Protein AF-A0AAD2FP37-F1 (afdb_monomer)

Nearest PDB structures (foldseek):
  6k8w-assembly1_B  TM=4.076E-01  e=3.434E-02  Erythrobacter dokdonensis DSW-74
  4bnt-assembly1_A  TM=3.794E-01  e=1.177E+00  Pseudomonas aeruginosa PAO1
  1rq7-assembly1_A  TM=4.135E-01  e=1.831E+00  Mycobacterium tuberculosis
  9g3y-assembly1_f  TM=2.520E-01  e=5.392E+00  Sus scrofa
  9g3z-assembly1_d  TM=1.427E-01  e=3.301E+00  Sus scrofa

Radius of gyration: 22.83 Å; Cα contacts (8 Å, |Δi|>4): 707; chains: 1; bounding box: 54×55×67 Å

Structure (mmCIF, N/CA/C/O backbone):
data_AF-A0AAD2FP37-F1
#
_entry.id   AF-A0AAD2FP37-F1
#
loop_
_atom_site.group_PDB
_atom_site.id
_atom_site.type_symbol
_atom_site.label_atom_id
_atom_site.label_alt_id
_atom_site.label_comp_id
_atom_site.label_asym_id
_atom_site.label_entity_id
_atom_site.label_seq_id
_atom_site.pdbx_PDB_ins_code
_atom_site.Cartn_x
_atom_site.Cartn_y
_atom_site.Cartn_z
_atom_site.occupancy
_atom_site.B_iso_or_equiv
_atom_site.auth_seq_id
_atom_site.auth_comp_id
_atom_site.auth_asym_id
_atom_site.auth_atom_id
_atom_site.pdbx_PDB_model_num
ATOM 1 N N . MET A 1 1 ? 10.274 -6.781 -34.512 1.00 56.12 1 MET A N 1
ATOM 2 C CA . MET A 1 1 ? 10.584 -7.988 -33.690 1.00 56.12 1 MET A CA 1
ATOM 3 C C . MET A 1 1 ? 11.953 -7.951 -32.975 1.00 56.12 1 MET A C 1
ATOM 5 O O . MET A 1 1 ? 11.997 -8.081 -31.757 1.00 56.12 1 MET A O 1
ATOM 9 N N . LYS A 1 2 ? 13.084 -7.761 -33.683 1.00 73.50 2 LYS A N 1
ATOM 10 C CA . LYS A 1 2 ? 14.450 -7.958 -33.135 1.00 73.50 2 LYS A CA 1
ATOM 11 C C . LYS A 1 2 ? 14.817 -7.060 -31.933 1.00 73.50 2 LYS A C 1
ATOM 13 O O . LYS A 1 2 ? 15.489 -7.511 -31.014 1.00 73.50 2 LYS A O 1
ATOM 18 N N . GLN A 1 3 ? 14.336 -5.814 -31.895 1.00 80.50 3 GLN A N 1
ATOM 19 C CA . GLN A 1 3 ? 14.771 -4.831 -30.890 1.00 80.50 3 GLN A CA 1
ATOM 20 C C . GLN A 1 3 ? 14.349 -5.184 -29.449 1.00 80.50 3 GLN A C 1
ATOM 22 O O . GLN A 1 3 ? 15.149 -5.021 -28.534 1.00 80.50 3 GLN A O 1
ATOM 27 N N . ALA A 1 4 ? 13.118 -5.665 -29.221 1.00 84.81 4 ALA A N 1
ATOM 28 C CA . ALA A 1 4 ? 12.636 -5.983 -27.870 1.00 84.81 4 ALA A CA 1
ATOM 29 C C . ALA A 1 4 ? 13.272 -7.261 -27.307 1.00 84.81 4 ALA A C 1
ATOM 31 O O . ALA A 1 4 ? 13.623 -7.300 -26.128 1.00 84.81 4 ALA A O 1
ATOM 32 N N . THR A 1 5 ? 13.459 -8.282 -28.148 1.00 88.75 5 THR A N 1
ATOM 33 C CA . THR A 1 5 ? 14.160 -9.517 -27.775 1.00 88.75 5 THR A CA 1
ATOM 34 C C . THR A 1 5 ? 15.635 -9.251 -27.477 1.00 88.75 5 THR A C 1
ATOM 36 O O . THR A 1 5 ? 16.090 -9.602 -26.391 1.00 88.75 5 THR A O 1
ATOM 39 N N . ASP A 1 6 ? 16.353 -8.550 -28.364 1.00 89.12 6 ASP A N 1
ATOM 40 C CA . ASP A 1 6 ? 17.764 -8.192 -28.150 1.00 89.12 6 ASP A CA 1
ATOM 41 C C . ASP A 1 6 ? 17.943 -7.342 -26.875 1.00 89.12 6 ASP A C 1
ATOM 43 O O . ASP A 1 6 ? 18.890 -7.531 -26.103 1.00 89.12 6 ASP A O 1
ATOM 47 N N . HIS A 1 7 ? 17.012 -6.412 -26.622 1.00 92.06 7 HIS A N 1
ATOM 48 C CA . HIS A 1 7 ? 17.019 -5.599 -25.408 1.00 92.06 7 HIS A CA 1
ATOM 49 C C . HIS A 1 7 ? 16.780 -6.439 -24.148 1.00 92.06 7 HIS A C 1
ATOM 51 O O . HIS A 1 7 ? 17.511 -6.284 -23.170 1.00 92.06 7 HIS A O 1
ATOM 57 N N . LEU A 1 8 ? 15.806 -7.357 -24.166 1.00 93.19 8 LEU A N 1
ATOM 58 C CA . LEU A 1 8 ? 15.572 -8.277 -23.054 1.00 93.19 8 LEU A CA 1
ATOM 59 C C . LEU A 1 8 ? 16.819 -9.115 -22.762 1.00 93.19 8 LEU A C 1
ATOM 61 O O . LEU A 1 8 ? 17.228 -9.198 -21.606 1.00 93.19 8 LEU A O 1
ATOM 65 N N . ASP A 1 9 ? 17.446 -9.695 -23.783 1.00 93.31 9 ASP A N 1
ATOM 66 C CA . ASP A 1 9 ? 18.642 -10.515 -23.596 1.00 93.31 9 ASP A CA 1
ATOM 67 C C . ASP A 1 9 ? 19.785 -9.704 -22.977 1.00 93.31 9 ASP A C 1
ATOM 69 O O . ASP A 1 9 ? 20.433 -10.179 -22.043 1.00 93.31 9 ASP A O 1
ATOM 73 N N . THR A 1 10 ? 19.966 -8.451 -23.406 1.00 94.81 10 THR A N 1
ATOM 74 C CA . THR A 1 10 ? 20.933 -7.521 -22.803 1.00 94.81 10 THR A CA 1
ATOM 75 C C . THR A 1 10 ? 20.629 -7.289 -21.319 1.00 94.81 10 THR A C 1
ATOM 77 O O . THR A 1 10 ? 21.495 -7.508 -20.473 1.00 94.81 10 THR A O 1
ATOM 80 N N . LEU A 1 11 ? 19.377 -6.960 -20.975 1.00 93.81 11 LEU A N 1
ATOM 81 C CA . LEU A 1 11 ? 18.951 -6.755 -19.584 1.00 93.81 11 LEU A CA 1
ATOM 82 C C . LEU A 1 11 ? 19.181 -7.998 -18.710 1.00 93.81 11 LEU A C 1
ATOM 84 O O . LEU A 1 11 ? 19.590 -7.886 -17.550 1.00 93.81 11 LEU A O 1
ATOM 88 N N . ILE A 1 12 ? 18.921 -9.195 -19.246 1.00 94.50 12 ILE A N 1
ATOM 89 C CA . ILE A 1 12 ? 19.139 -10.448 -18.518 1.00 94.50 12 ILE A CA 1
ATOM 90 C C . ILE A 1 12 ? 20.631 -10.715 -18.315 1.00 94.50 12 ILE A C 1
ATOM 92 O O . ILE A 1 12 ? 21.019 -11.144 -17.225 1.00 94.50 12 ILE A O 1
ATOM 96 N N . GLN A 1 13 ? 21.478 -10.453 -19.313 1.00 94.62 13 GLN A N 1
ATOM 97 C CA . GLN A 1 13 ? 22.929 -10.582 -19.151 1.00 94.62 13 GLN A CA 1
ATOM 98 C C . GLN A 1 13 ? 23.476 -9.589 -18.123 1.00 94.62 13 GLN A C 1
ATOM 100 O O . GLN A 1 13 ? 24.289 -9.971 -17.279 1.00 94.62 13 GLN A O 1
ATOM 105 N N . ASP A 1 14 ? 22.967 -8.358 -18.103 1.00 94.38 14 ASP A N 1
ATOM 106 C CA . ASP A 1 14 ? 23.331 -7.363 -17.095 1.00 94.38 14 ASP A CA 1
ATOM 107 C C . ASP A 1 14 ? 22.970 -7.848 -15.686 1.00 94.38 14 ASP A C 1
ATOM 109 O O . ASP A 1 14 ? 23.810 -7.851 -14.787 1.00 94.38 14 ASP A O 1
ATOM 113 N N . ILE A 1 15 ? 21.760 -8.374 -15.481 1.00 94.19 15 ILE A N 1
ATOM 114 C CA . ILE A 1 15 ? 21.365 -8.963 -14.189 1.00 94.19 15 ILE A CA 1
ATOM 115 C C . ILE A 1 15 ? 22.251 -10.163 -13.819 1.00 94.19 15 ILE A C 1
ATOM 117 O O . ILE A 1 15 ? 22.665 -10.331 -12.667 1.00 94.19 15 ILE A O 1
ATOM 121 N N . ARG A 1 16 ? 22.577 -11.017 -14.792 1.00 92.25 16 ARG A N 1
ATOM 122 C CA . ARG A 1 16 ? 23.436 -12.190 -14.586 1.00 92.25 16 ARG A CA 1
ATOM 123 C C . ARG A 1 16 ? 24.906 -11.841 -14.384 1.00 92.25 16 ARG A C 1
ATOM 125 O O . ARG A 1 16 ? 25.619 -12.681 -13.839 1.00 92.25 16 ARG A O 1
ATOM 132 N N . SER A 1 17 ? 25.350 -10.633 -14.709 1.00 93.94 17 SER A N 1
ATOM 133 C CA . SER A 1 17 ? 26.718 -10.170 -14.448 1.00 93.94 17 SER A CA 1
ATOM 134 C C . SER A 1 17 ? 26.861 -9.375 -13.143 1.00 93.94 17 SER A C 1
ATOM 136 O O . SER A 1 17 ? 27.961 -9.310 -12.600 1.00 93.94 17 SER A O 1
ATOM 138 N N . GLN A 1 18 ? 25.761 -8.856 -12.577 1.00 91.19 18 GLN A N 1
ATOM 139 C CA . GLN A 1 18 ? 25.767 -8.117 -11.303 1.00 91.19 18 GLN A CA 1
ATOM 140 C C . GLN A 1 18 ? 26.421 -8.901 -10.153 1.00 91.19 18 GLN A C 1
ATOM 142 O O . GLN A 1 18 ? 26.236 -10.113 -10.026 1.00 91.19 18 GLN A O 1
ATOM 147 N N . ASN A 1 19 ? 27.150 -8.194 -9.288 1.00 90.12 19 ASN A N 1
ATOM 148 C CA . ASN A 1 19 ? 27.668 -8.699 -8.019 1.00 90.12 19 ASN A CA 1
ATOM 149 C C . ASN A 1 19 ? 27.592 -7.563 -6.972 1.00 90.12 19 ASN A C 1
ATOM 151 O O . ASN A 1 19 ? 28.175 -6.506 -7.226 1.00 90.12 19 ASN A O 1
ATOM 155 N N . PRO A 1 20 ? 26.887 -7.727 -5.835 1.00 89.94 20 PRO A N 1
ATOM 156 C CA . PRO A 1 20 ? 26.140 -8.919 -5.414 1.00 89.94 20 PRO A CA 1
ATOM 157 C C . PRO A 1 20 ? 24.925 -9.218 -6.303 1.00 89.94 20 PRO A C 1
ATOM 159 O O . PRO A 1 20 ? 24.415 -8.347 -7.010 1.00 89.94 20 PRO A O 1
ATOM 162 N N . LYS A 1 21 ? 24.462 -10.473 -6.276 1.00 92.81 21 LYS A N 1
ATOM 163 C CA . LYS A 1 21 ? 23.195 -10.863 -6.908 1.00 92.81 21 LYS A CA 1
ATOM 164 C C . LYS A 1 21 ? 22.028 -10.228 -6.167 1.00 92.81 21 LYS A C 1
ATOM 166 O O . LYS A 1 21 ? 22.090 -10.052 -4.957 1.00 92.81 21 LYS A O 1
ATOM 171 N N . THR A 1 22 ? 20.960 -9.893 -6.885 1.00 92.00 22 THR A N 1
ATOM 172 C CA . THR A 1 22 ? 19.737 -9.322 -6.298 1.00 92.00 22 THR A CA 1
ATOM 173 C C . THR A 1 22 ? 18.546 -10.253 -6.491 1.00 92.00 22 THR A C 1
ATOM 175 O O . THR A 1 22 ? 18.640 -11.244 -7.216 1.00 92.00 22 THR A O 1
ATOM 178 N N . LEU A 1 23 ? 17.389 -9.913 -5.917 1.00 89.94 23 LEU A N 1
ATOM 179 C CA . LEU A 1 23 ? 16.141 -10.644 -6.175 1.00 89.94 23 LEU A CA 1
ATOM 180 C C . LEU A 1 23 ? 15.791 -10.710 -7.675 1.00 89.94 23 LEU A C 1
ATOM 182 O O . LEU A 1 23 ? 15.175 -11.675 -8.123 1.00 89.94 23 LEU A O 1
ATOM 186 N N . ALA A 1 24 ? 16.228 -9.723 -8.470 1.00 92.50 24 ALA A N 1
ATOM 187 C CA . ALA A 1 24 ? 16.041 -9.746 -9.918 1.00 92.50 24 ALA A CA 1
ATOM 188 C C . ALA A 1 24 ? 16.741 -10.953 -10.549 1.00 92.50 24 ALA A C 1
ATOM 190 O O . ALA A 1 24 ? 16.156 -11.590 -11.417 1.00 92.50 24 ALA A O 1
ATOM 191 N N . TYR A 1 25 ? 17.950 -11.295 -10.086 1.00 93.75 25 TYR A N 1
ATOM 192 C CA . TYR A 1 25 ? 18.691 -12.459 -10.571 1.00 93.75 25 TYR A CA 1
ATOM 193 C C . TYR A 1 25 ? 17.903 -13.746 -10.340 1.00 93.75 25 TYR A C 1
ATOM 195 O O . TYR A 1 25 ? 17.621 -14.453 -11.301 1.00 93.75 25 TYR A O 1
ATOM 203 N N . TRP A 1 26 ? 17.470 -13.990 -9.103 1.00 92.94 26 TRP A N 1
ATOM 204 C CA . TRP A 1 26 ? 16.695 -15.183 -8.749 1.00 92.94 26 TRP A CA 1
ATOM 205 C C . TRP A 1 26 ? 15.381 -15.301 -9.533 1.00 92.94 26 TRP A C 1
ATOM 207 O O . TRP A 1 26 ? 14.980 -16.396 -9.922 1.00 92.94 26 TRP A O 1
ATOM 217 N N . ARG A 1 27 ? 14.730 -14.174 -9.835 1.00 93.06 27 ARG A N 1
ATOM 218 C CA . ARG A 1 27 ? 13.513 -14.147 -10.658 1.00 93.06 27 ARG A CA 1
ATOM 219 C C . ARG A 1 27 ? 13.773 -14.478 -12.114 1.00 93.06 27 ARG A C 1
ATOM 221 O O . ARG A 1 27 ? 13.072 -15.299 -12.684 1.00 93.06 27 ARG A O 1
ATOM 228 N N . VAL A 1 28 ? 14.777 -13.863 -12.733 1.00 92.31 28 VAL A N 1
ATOM 229 C CA . VAL A 1 28 ? 15.043 -14.087 -14.164 1.00 92.31 28 VAL A CA 1
ATOM 230 C C . VAL A 1 28 ? 15.764 -15.409 -14.441 1.00 92.31 28 VAL A C 1
ATOM 232 O O . VAL A 1 28 ? 15.873 -15.814 -15.596 1.00 92.31 28 VAL A O 1
ATOM 235 N N . THR A 1 29 ? 16.277 -16.091 -13.412 1.00 91.81 29 THR A N 1
ATOM 236 C CA . THR A 1 29 ? 16.762 -17.476 -13.523 1.00 91.81 29 THR A CA 1
ATOM 237 C C . THR A 1 29 ? 15.652 -18.513 -13.369 1.00 91.81 29 THR A C 1
ATOM 239 O O . THR A 1 29 ? 15.889 -19.684 -13.652 1.00 91.81 29 THR A O 1
ATOM 242 N N . ASN A 1 30 ? 14.448 -18.115 -12.949 1.00 93.56 30 ASN A N 1
ATOM 243 C CA . ASN A 1 30 ? 13.278 -18.981 -12.977 1.00 93.56 30 ASN A CA 1
ATOM 244 C C . ASN A 1 30 ? 12.748 -19.094 -14.415 1.00 93.56 30 ASN A C 1
ATOM 246 O O . ASN A 1 30 ? 12.346 -18.105 -15.031 1.00 93.56 30 ASN A O 1
ATOM 250 N N . GLU A 1 31 ? 12.759 -20.316 -14.944 1.00 95.31 31 GLU A N 1
ATOM 251 C CA . GLU A 1 31 ? 12.413 -20.595 -16.340 1.00 95.31 31 GLU A CA 1
ATOM 252 C C . GLU A 1 31 ? 10.983 -20.145 -16.714 1.00 95.31 31 GLU A C 1
ATOM 254 O O . GLU A 1 31 ? 10.829 -19.490 -17.747 1.00 95.31 31 GLU A O 1
ATOM 259 N N . PRO A 1 32 ? 9.931 -20.411 -15.909 1.00 96.75 32 PRO A N 1
ATOM 260 C CA . PRO A 1 32 ? 8.600 -19.857 -16.167 1.00 96.75 32 PRO A CA 1
ATOM 261 C C . PRO A 1 32 ? 8.554 -18.327 -16.287 1.00 96.75 32 PRO A C 1
ATOM 263 O O . PRO A 1 32 ? 7.958 -17.812 -17.233 1.00 96.75 32 PRO A O 1
ATOM 266 N N . ILE A 1 33 ? 9.205 -17.591 -15.380 1.00 95.19 33 ILE A N 1
ATOM 267 C CA . ILE A 1 33 ? 9.270 -16.120 -15.445 1.00 95.19 33 ILE A CA 1
ATOM 268 C C . ILE A 1 33 ? 9.991 -15.663 -16.714 1.00 95.19 33 ILE A C 1
ATOM 270 O O . ILE A 1 33 ? 9.502 -14.776 -17.419 1.00 95.19 33 ILE A O 1
ATOM 274 N N . TYR A 1 34 ? 11.134 -16.274 -17.032 1.00 95.19 34 TYR A N 1
ATOM 275 C CA . TYR A 1 34 ? 11.890 -15.924 -18.232 1.00 95.19 34 TYR A CA 1
ATOM 276 C C . TYR A 1 34 ? 11.073 -16.165 -19.509 1.00 95.19 34 TYR A C 1
ATOM 278 O O . TYR A 1 34 ? 11.025 -15.290 -20.373 1.00 95.19 34 TYR A O 1
ATOM 286 N N . LYS A 1 35 ? 10.330 -17.277 -19.590 1.00 96.25 35 LYS A N 1
ATOM 287 C CA . LYS A 1 35 ? 9.419 -17.557 -20.711 1.00 96.25 35 LYS A CA 1
ATOM 288 C C . LYS A 1 35 ? 8.325 -16.509 -20.868 1.00 96.25 35 LYS A C 1
ATOM 290 O O . LYS A 1 35 ? 8.009 -16.142 -21.996 1.00 96.25 35 LYS A O 1
ATOM 295 N N . VAL A 1 36 ? 7.759 -16.005 -19.770 1.00 96.38 36 VAL A N 1
ATOM 296 C CA . VAL A 1 36 ? 6.762 -14.924 -19.826 1.00 96.38 36 VAL A CA 1
ATOM 297 C C . VAL A 1 36 ? 7.375 -13.647 -20.414 1.00 96.38 36 VAL A C 1
ATOM 299 O O . VAL A 1 36 ? 6.771 -13.030 -21.293 1.00 96.38 36 VAL A O 1
ATOM 302 N N . LEU A 1 37 ? 8.593 -13.281 -19.994 1.00 95.69 37 LEU A N 1
ATOM 303 C CA . LEU A 1 37 ? 9.322 -12.128 -20.542 1.00 95.69 37 LEU A CA 1
ATOM 304 C C . LEU A 1 37 ? 9.623 -12.306 -22.040 1.00 95.69 37 LEU A C 1
ATOM 306 O O . LEU A 1 37 ? 9.353 -11.404 -22.833 1.00 95.69 37 LEU A O 1
ATOM 310 N N . GLN A 1 38 ? 10.131 -13.477 -22.438 1.00 94.94 38 GLN A N 1
ATOM 311 C CA . GLN A 1 38 ? 10.431 -13.793 -23.837 1.00 94.94 38 GLN A CA 1
ATOM 312 C C . GLN A 1 38 ? 9.176 -13.797 -24.711 1.00 94.94 38 GLN A C 1
ATOM 314 O O . GLN A 1 38 ? 9.199 -13.281 -25.828 1.00 94.94 38 GLN A O 1
ATOM 319 N N . HIS A 1 39 ? 8.070 -14.355 -24.218 1.00 94.44 39 HIS A N 1
ATOM 320 C CA . HIS A 1 39 ? 6.809 -14.391 -24.952 1.00 94.44 39 HIS A CA 1
ATOM 321 C C . HIS A 1 39 ? 6.268 -12.979 -25.205 1.00 94.44 39 HIS A C 1
ATOM 323 O O . HIS A 1 39 ? 5.882 -12.656 -26.326 1.00 94.44 39 HIS A O 1
ATOM 329 N N . PHE A 1 40 ? 6.306 -12.095 -24.205 1.00 93.62 40 PHE A N 1
ATOM 330 C CA . PHE A 1 40 ? 5.914 -10.698 -24.406 1.00 93.62 40 PHE A CA 1
ATOM 331 C C . PHE A 1 40 ? 6.837 -9.973 -25.401 1.00 93.62 40 PHE A C 1
ATOM 333 O O . PHE A 1 40 ? 6.350 -9.240 -26.263 1.00 93.62 40 PHE A O 1
ATOM 340 N N . ALA A 1 41 ? 8.151 -10.217 -25.324 1.00 91.69 41 ALA A N 1
ATOM 341 C CA . ALA A 1 41 ? 9.135 -9.631 -26.236 1.00 91.69 41 ALA A CA 1
ATOM 342 C C . ALA A 1 41 ? 8.980 -10.102 -27.696 1.00 91.69 41 ALA A C 1
ATOM 344 O O . ALA A 1 41 ? 9.264 -9.329 -28.606 1.00 91.69 41 ALA A O 1
ATOM 345 N N . SER A 1 42 ? 8.549 -11.352 -27.909 1.00 88.06 42 SER A N 1
ATOM 346 C CA . SER A 1 42 ? 8.490 -12.015 -29.225 1.00 88.06 42 SER A CA 1
ATOM 347 C C . SER A 1 42 ? 7.108 -12.053 -29.877 1.00 88.06 42 SER A C 1
ATOM 349 O O . SER A 1 42 ? 7.015 -12.386 -31.052 1.00 88.06 42 SER A O 1
ATOM 351 N N . THR A 1 43 ? 6.034 -11.743 -29.147 1.00 83.06 43 THR A N 1
ATOM 352 C CA . THR A 1 43 ? 4.682 -11.702 -29.723 1.00 83.06 43 THR A CA 1
ATOM 353 C C . THR A 1 43 ? 4.560 -10.564 -30.733 1.00 83.06 43 THR A C 1
ATOM 355 O O . THR A 1 43 ? 4.800 -9.403 -30.396 1.00 83.06 43 THR A O 1
ATOM 358 N N . ASP A 1 44 ? 4.160 -10.889 -31.958 1.00 64.75 44 ASP A N 1
ATOM 359 C CA . ASP A 1 44 ? 3.885 -9.906 -33.001 1.00 64.75 44 ASP A CA 1
ATOM 360 C C . ASP A 1 44 ? 2.600 -9.125 -32.673 1.00 64.75 44 ASP A C 1
ATOM 362 O O . ASP A 1 44 ? 1.569 -9.695 -32.311 1.00 64.75 44 ASP A O 1
ATOM 366 N N . SER A 1 45 ? 2.649 -7.803 -32.817 1.00 53.56 45 SER A N 1
ATOM 367 C CA . SER A 1 45 ? 1.567 -7.139 -33.539 1.00 53.56 45 SER A CA 1
ATOM 368 C C . SER A 1 45 ? 2.025 -7.116 -34.988 1.00 53.56 45 SER A C 1
ATOM 370 O O . SER A 1 45 ? 3.169 -6.740 -35.224 1.00 53.56 45 SER A O 1
ATOM 372 N N . ASP A 1 46 ? 1.168 -7.467 -35.942 1.00 47.38 46 ASP A N 1
ATOM 373 C CA . ASP A 1 46 ? 1.469 -7.362 -37.381 1.00 47.38 46 ASP A CA 1
ATOM 374 C C . ASP A 1 46 ? 1.915 -5.942 -37.821 1.00 47.38 46 ASP A C 1
ATOM 376 O O . ASP A 1 46 ? 2.386 -5.749 -38.940 1.00 47.38 46 ASP A O 1
ATOM 380 N N . ASP A 1 47 ? 1.827 -4.957 -36.925 1.00 46.84 47 ASP A N 1
ATOM 381 C CA . ASP A 1 47 ? 2.441 -3.640 -37.029 1.00 46.84 47 ASP A CA 1
ATOM 382 C C . ASP A 1 47 ? 3.843 -3.642 -36.385 1.00 46.84 47 ASP A C 1
ATOM 384 O O . ASP A 1 47 ? 3.999 -3.376 -35.190 1.00 46.84 47 ASP A O 1
ATOM 388 N N . ASP A 1 48 ? 4.879 -3.915 -37.184 1.00 44.38 48 ASP A N 1
ATOM 389 C CA . ASP A 1 48 ? 6.304 -3.711 -36.840 1.00 44.38 48 ASP A CA 1
ATOM 390 C C . ASP A 1 48 ? 6.689 -2.209 -36.857 1.00 44.38 48 ASP A C 1
ATOM 392 O O . ASP A 1 48 ? 7.864 -1.844 -36.910 1.00 44.38 48 ASP A O 1
ATOM 396 N N . ASP A 1 49 ? 5.689 -1.325 -36.834 1.00 51.16 49 ASP A N 1
ATOM 397 C CA . ASP A 1 49 ? 5.846 0.117 -36.925 1.00 51.16 49 ASP A CA 1
ATOM 398 C C . ASP A 1 49 ? 5.935 0.757 -35.533 1.00 51.16 49 ASP A C 1
ATOM 400 O O . ASP A 1 49 ? 5.277 0.368 -34.563 1.00 51.16 49 ASP A O 1
ATOM 404 N N . SER A 1 50 ? 6.637 1.883 -35.482 1.00 53.28 50 SER A N 1
ATOM 405 C CA . SER A 1 50 ? 6.560 2.914 -34.437 1.00 53.28 50 SER A CA 1
ATOM 406 C C . SER A 1 50 ? 5.143 3.501 -34.227 1.00 53.28 50 SER A C 1
ATOM 408 O O . SER A 1 50 ? 4.979 4.496 -33.523 1.00 53.28 50 SER A O 1
ATOM 410 N N . SER A 1 51 ? 4.112 2.881 -34.815 1.00 56.12 51 SER A N 1
ATOM 411 C CA . SER A 1 51 ? 2.698 3.251 -34.812 1.00 56.12 51 SER A CA 1
ATOM 412 C C . SER A 1 51 ? 1.853 2.506 -33.769 1.00 56.12 51 SER A C 1
ATOM 414 O O . SER A 1 51 ? 0.648 2.760 -33.703 1.00 56.12 51 SER A O 1
ATOM 416 N N . GLN A 1 52 ? 2.439 1.620 -32.939 1.00 69.69 52 GLN A N 1
ATOM 417 C CA . GLN A 1 52 ? 1.694 0.944 -31.866 1.00 69.69 52 GLN A CA 1
ATOM 418 C C . GLN A 1 52 ? 0.938 1.963 -31.006 1.00 69.69 52 GLN A C 1
ATOM 420 O O . GLN A 1 52 ? 1.523 2.785 -30.297 1.00 69.69 52 GLN A O 1
ATOM 425 N N . SER A 1 53 ? -0.389 1.891 -31.069 1.00 83.12 53 SER A N 1
ATOM 426 C CA . SER A 1 53 ? -1.273 2.731 -30.281 1.00 83.12 53 SER A CA 1
ATOM 427 C C . SER A 1 53 ? -1.429 2.164 -28.871 1.00 83.12 53 SER A C 1
ATOM 429 O O . SER A 1 53 ? -1.186 0.984 -28.600 1.00 83.12 53 SER A O 1
ATOM 431 N N . VAL A 1 54 ? -1.885 3.009 -27.945 1.00 86.12 54 VAL A N 1
ATOM 432 C CA . VAL A 1 54 ? -2.238 2.560 -26.589 1.00 86.12 54 VAL A CA 1
ATOM 433 C C . VAL A 1 54 ? -3.274 1.430 -26.645 1.00 86.12 54 VAL A C 1
ATOM 435 O O . VAL A 1 54 ? -3.185 0.490 -25.858 1.00 86.12 54 VAL A O 1
ATOM 438 N N . ASP A 1 55 ? -4.203 1.486 -27.601 1.00 88.25 55 ASP A N 1
ATOM 439 C CA . ASP A 1 55 ? -5.297 0.524 -27.732 1.00 88.25 55 ASP A CA 1
ATOM 440 C C . ASP A 1 55 ? -4.823 -0.868 -28.175 1.00 88.25 55 ASP A C 1
ATOM 442 O O . ASP A 1 55 ? -5.384 -1.868 -27.724 1.00 88.25 55 ASP A O 1
ATOM 446 N N . SER A 1 56 ? -3.776 -0.964 -29.005 1.00 88.56 56 SER A N 1
ATOM 447 C CA . SER A 1 56 ? -3.240 -2.259 -29.449 1.00 88.56 56 SER A CA 1
ATOM 448 C C . SER A 1 56 ? -2.252 -2.875 -28.450 1.00 88.56 56 SER A C 1
ATOM 450 O O . SER A 1 56 ? -2.202 -4.102 -28.304 1.00 88.56 56 SER A O 1
ATOM 452 N N . LEU A 1 57 ? -1.490 -2.048 -27.724 1.00 89.06 57 LEU A N 1
ATOM 453 C CA . LEU A 1 57 ? -0.481 -2.516 -26.768 1.00 89.06 57 LEU A CA 1
ATOM 454 C C . LEU A 1 57 ? -1.068 -2.849 -25.386 1.00 89.06 57 LEU A C 1
ATOM 456 O O . LEU A 1 57 ? -0.629 -3.808 -24.749 1.00 89.06 57 LEU A O 1
ATOM 460 N N . LEU A 1 58 ? -2.068 -2.098 -24.913 1.00 91.56 58 LEU A N 1
ATOM 461 C CA . LEU A 1 58 ? -2.591 -2.241 -23.551 1.00 91.56 58 LEU A CA 1
ATOM 462 C C . LEU A 1 58 ? -3.083 -3.665 -23.219 1.00 91.56 58 LEU A C 1
ATOM 464 O O . LEU A 1 58 ? -2.702 -4.162 -22.155 1.00 91.56 58 LEU A O 1
ATOM 468 N N . PRO A 1 59 ? -3.871 -4.357 -24.069 1.00 90.81 59 PRO A N 1
ATOM 469 C CA . PRO A 1 59 ? -4.306 -5.723 -23.773 1.00 90.81 59 PRO A CA 1
ATOM 470 C C . PRO A 1 59 ? -3.127 -6.691 -23.612 1.00 90.81 59 PRO A C 1
ATOM 472 O O . PRO A 1 59 ? -3.119 -7.509 -22.695 1.00 90.81 59 PRO A O 1
ATOM 475 N N . GLN A 1 60 ? -2.089 -6.548 -24.444 1.00 91.25 60 GLN A N 1
ATOM 476 C CA . GLN A 1 60 ? -0.885 -7.381 -24.377 1.00 91.25 60 GLN A CA 1
ATOM 477 C C . GLN A 1 60 ? -0.119 -7.144 -23.074 1.00 91.25 60 GLN A C 1
ATOM 479 O O . GLN A 1 60 ? 0.307 -8.095 -22.419 1.00 91.25 60 GLN A O 1
ATOM 484 N N . VAL A 1 61 ? 0.024 -5.878 -22.667 1.00 92.31 61 VAL A N 1
ATOM 485 C CA . VAL A 1 61 ? 0.664 -5.515 -21.396 1.00 92.31 61 VAL A CA 1
ATOM 486 C C . VAL A 1 61 ? -0.146 -6.053 -20.216 1.00 92.31 61 VAL A C 1
ATOM 488 O O . VAL A 1 61 ? 0.440 -6.576 -19.277 1.00 92.31 61 VAL A O 1
ATOM 491 N N . GLN A 1 62 ? -1.479 -6.003 -20.254 1.00 91.12 62 GLN A N 1
ATOM 492 C CA . GLN A 1 62 ? -2.315 -6.584 -19.197 1.00 91.12 62 GLN A CA 1
ATOM 493 C C . GLN A 1 62 ? -2.110 -8.099 -19.072 1.00 91.12 62 GLN A C 1
ATOM 495 O O . GLN A 1 62 ? -1.815 -8.575 -17.978 1.00 91.12 62 GLN A O 1
ATOM 500 N N . THR A 1 63 ? -2.171 -8.842 -20.183 1.00 91.56 63 THR A N 1
ATOM 501 C CA . THR A 1 63 ? -1.917 -10.293 -20.184 1.00 91.56 63 THR A CA 1
ATOM 502 C C . THR A 1 63 ? -0.510 -10.629 -19.695 1.00 91.56 63 THR A C 1
ATOM 504 O O . THR A 1 63 ? -0.332 -11.556 -18.906 1.00 91.56 63 THR A O 1
ATOM 507 N N . PHE A 1 64 ? 0.493 -9.855 -20.115 1.00 93.69 64 PHE A N 1
ATOM 508 C CA . PHE A 1 64 ? 1.861 -9.995 -19.628 1.00 93.69 64 PHE A CA 1
ATOM 509 C C . PHE A 1 64 ? 1.953 -9.778 -18.114 1.00 93.69 64 PHE A C 1
ATOM 511 O O . PHE A 1 64 ? 2.621 -10.545 -17.420 1.00 93.69 64 PHE A O 1
ATOM 518 N N . PHE A 1 65 ? 1.260 -8.769 -17.584 1.00 92.69 65 PHE A N 1
ATOM 519 C CA . PHE A 1 65 ? 1.269 -8.482 -16.157 1.00 92.69 65 PHE A CA 1
ATOM 520 C C . PHE A 1 65 ? 0.602 -9.580 -15.328 1.00 92.69 65 PHE A C 1
ATOM 522 O O . PHE A 1 65 ? 1.161 -9.974 -14.303 1.00 92.69 65 PHE A O 1
ATOM 529 N N . ASP A 1 66 ? -0.542 -10.087 -15.789 1.00 90.44 66 ASP A N 1
ATOM 530 C CA . ASP A 1 66 ? -1.255 -11.197 -15.155 1.00 90.44 66 ASP A CA 1
ATOM 531 C C . ASP A 1 66 ? -0.375 -12.458 -15.121 1.00 90.44 66 ASP A C 1
ATOM 533 O O . ASP A 1 66 ? -0.180 -13.062 -14.064 1.00 90.44 66 ASP A O 1
ATOM 537 N N . ALA A 1 67 ? 0.226 -12.818 -16.262 1.00 93.19 67 ALA A N 1
ATOM 538 C CA . ALA A 1 67 ? 1.096 -13.986 -16.370 1.00 93.19 67 ALA A CA 1
ATOM 539 C C . ALA A 1 67 ? 2.337 -13.862 -15.476 1.00 93.19 67 ALA A C 1
ATOM 541 O O . ALA A 1 67 ? 2.692 -14.810 -14.777 1.00 93.19 67 ALA A O 1
ATOM 542 N N . LEU A 1 68 ? 2.984 -12.692 -15.462 1.00 93.81 68 LEU A N 1
ATOM 543 C CA . LEU A 1 68 ? 4.171 -12.473 -14.643 1.00 93.81 68 LEU A CA 1
ATOM 544 C C . LEU A 1 68 ? 3.835 -12.507 -13.149 1.00 93.81 68 LEU A C 1
ATOM 546 O O . LEU A 1 68 ? 4.569 -13.125 -12.384 1.00 93.81 68 LEU A O 1
ATOM 550 N N . ASN A 1 69 ? 2.724 -11.895 -12.726 1.00 92.75 69 ASN A N 1
ATOM 551 C CA . ASN A 1 69 ? 2.303 -11.933 -11.326 1.00 92.75 69 ASN A CA 1
ATOM 552 C C . ASN A 1 69 ? 2.027 -13.365 -10.849 1.00 92.75 69 ASN A C 1
ATOM 554 O O . ASN A 1 69 ? 2.479 -13.734 -9.767 1.00 92.75 69 ASN A O 1
ATOM 558 N N . ALA A 1 70 ? 1.371 -14.179 -11.682 1.00 92.38 70 ALA A N 1
ATOM 559 C CA . ALA A 1 70 ? 1.119 -15.584 -11.381 1.00 92.38 70 ALA A CA 1
ATOM 560 C C . ALA A 1 70 ? 2.424 -16.375 -11.193 1.00 92.38 70 ALA A C 1
ATOM 562 O O . ALA A 1 70 ? 2.566 -17.094 -10.207 1.00 92.38 70 ALA A O 1
ATOM 563 N N . GLN A 1 71 ? 3.408 -16.208 -12.086 1.00 94.94 71 GLN A N 1
ATOM 564 C CA . GLN A 1 71 ? 4.692 -16.910 -11.953 1.00 94.94 71 GLN A CA 1
ATOM 565 C C . GLN A 1 71 ? 5.517 -16.416 -10.757 1.00 94.94 71 GLN A C 1
ATOM 567 O O . GLN A 1 71 ? 6.165 -17.221 -10.092 1.00 94.94 71 GLN A O 1
ATOM 572 N N . LEU A 1 72 ? 5.461 -15.116 -10.444 1.00 93.75 72 LEU A N 1
ATOM 573 C CA . LEU A 1 72 ? 6.065 -14.573 -9.225 1.00 93.75 72 LEU A CA 1
ATOM 574 C C . LEU A 1 72 ? 5.433 -15.185 -7.974 1.00 93.75 72 LEU A C 1
ATOM 576 O O . LEU A 1 72 ? 6.161 -15.602 -7.083 1.00 93.75 72 LEU A O 1
ATOM 580 N N . SER A 1 73 ? 4.103 -15.285 -7.922 1.00 92.88 73 SER A N 1
ATOM 581 C CA . SER A 1 73 ? 3.392 -15.892 -6.793 1.00 92.88 73 SER A CA 1
ATOM 582 C C . SER A 1 73 ? 3.795 -17.355 -6.584 1.00 92.88 73 SER A C 1
ATOM 584 O O . SER A 1 73 ? 4.134 -17.738 -5.464 1.00 92.88 73 SER A O 1
ATOM 586 N N . VAL A 1 74 ? 3.847 -18.150 -7.662 1.00 94.62 74 VAL A N 1
ATOM 587 C CA . VAL A 1 74 ? 4.301 -19.549 -7.610 1.00 94.62 74 VAL A CA 1
ATOM 588 C C . VAL A 1 74 ? 5.724 -19.627 -7.062 1.00 94.62 74 VAL A C 1
ATOM 590 O O . VAL A 1 74 ? 5.942 -20.289 -6.048 1.00 94.62 74 VAL A O 1
ATOM 593 N N . GLN A 1 75 ? 6.666 -18.885 -7.657 1.00 93.31 75 GLN A N 1
ATOM 594 C CA . GLN A 1 75 ? 8.064 -18.885 -7.223 1.00 93.31 75 GLN A CA 1
ATOM 595 C C . GLN A 1 75 ? 8.210 -18.489 -5.746 1.00 93.31 75 GLN A C 1
ATOM 597 O O . GLN A 1 75 ? 8.952 -19.127 -5.003 1.00 93.31 75 GLN A O 1
ATOM 602 N N . GLU A 1 76 ? 7.502 -17.445 -5.316 1.00 92.38 76 GLU A N 1
ATOM 603 C CA . GLU A 1 76 ? 7.534 -16.966 -3.936 1.00 92.38 76 GLU A CA 1
ATOM 604 C C . GLU A 1 76 ? 6.976 -18.019 -2.970 1.00 92.38 76 GLU A C 1
ATOM 606 O O . GLU A 1 76 ? 7.535 -18.189 -1.891 1.00 92.38 76 GLU A O 1
ATOM 611 N N . SER A 1 77 ? 5.916 -18.743 -3.343 1.00 90.81 77 SER A N 1
ATOM 612 C CA . SER A 1 77 ? 5.264 -19.750 -2.492 1.00 90.81 77 SER A CA 1
ATOM 613 C C . SER A 1 77 ? 6.003 -21.090 -2.398 1.00 90.81 77 SER A C 1
ATOM 615 O O . SER A 1 77 ? 5.923 -21.753 -1.363 1.00 90.81 77 SER A O 1
ATOM 617 N N . GLU A 1 78 ? 6.715 -21.489 -3.453 1.00 90.88 78 GLU A N 1
ATOM 618 C CA . GLU A 1 78 ? 7.356 -22.805 -3.551 1.00 90.88 78 GLU A CA 1
ATOM 619 C C . GLU A 1 78 ? 8.786 -22.829 -2.993 1.00 90.88 78 GLU A C 1
ATOM 621 O O . GLU A 1 78 ? 9.273 -23.905 -2.647 1.00 90.88 78 GLU A O 1
ATOM 626 N N . ASP A 1 79 ? 9.458 -21.677 -2.879 1.00 89.81 79 ASP A N 1
ATOM 627 C CA . ASP A 1 79 ? 10.832 -21.578 -2.371 1.00 89.81 79 ASP A CA 1
ATOM 628 C C . ASP A 1 79 ? 10.863 -21.490 -0.825 1.00 89.81 79 ASP A C 1
ATOM 630 O O . ASP A 1 79 ? 10.443 -20.477 -0.245 1.00 89.81 79 ASP A O 1
ATOM 634 N N . PRO A 1 80 ? 11.355 -22.528 -0.114 1.00 88.44 80 PRO A N 1
ATOM 635 C CA . PRO A 1 80 ? 11.329 -22.560 1.347 1.00 88.44 80 PRO A CA 1
ATOM 636 C C . PRO A 1 80 ? 12.219 -21.499 1.999 1.00 88.44 80 PRO A C 1
ATOM 638 O O . PRO A 1 80 ? 11.858 -20.979 3.059 1.00 88.44 80 PRO A O 1
ATOM 641 N N . ASP A 1 81 ? 13.355 -21.168 1.381 1.00 88.19 81 ASP A N 1
ATOM 642 C CA . ASP A 1 81 ? 14.303 -20.188 1.909 1.00 88.19 81 ASP A CA 1
ATOM 643 C C . ASP A 1 81 ? 13.707 -18.780 1.806 1.00 88.19 81 ASP A C 1
ATOM 645 O O . ASP A 1 81 ? 13.779 -17.986 2.751 1.00 88.19 81 ASP A O 1
ATOM 649 N N . TYR A 1 82 ? 13.010 -18.494 0.702 1.00 88.12 82 TYR A N 1
ATOM 650 C CA . TYR A 1 82 ? 12.271 -17.245 0.551 1.00 88.12 82 TYR A CA 1
ATOM 651 C C . TYR A 1 82 ? 11.116 -17.146 1.555 1.00 88.12 82 TYR A C 1
ATOM 653 O O . TYR A 1 82 ? 10.932 -16.111 2.201 1.00 88.12 82 TYR A O 1
ATOM 661 N N . GLN A 1 83 ? 10.373 -18.233 1.777 1.00 87.44 83 GLN A N 1
ATOM 662 C CA . GLN A 1 83 ? 9.324 -18.268 2.798 1.00 87.44 83 GLN A CA 1
ATOM 663 C C . GLN A 1 83 ? 9.873 -18.090 4.221 1.00 87.44 83 GLN A C 1
ATOM 665 O O . GLN A 1 83 ? 9.255 -17.400 5.038 1.00 87.44 83 GLN A O 1
ATOM 670 N N . ALA A 1 84 ? 11.037 -18.664 4.532 1.00 84.88 84 ALA A N 1
ATOM 671 C CA . ALA A 1 84 ? 11.721 -18.453 5.806 1.00 84.88 84 ALA A CA 1
ATOM 672 C C . ALA A 1 84 ? 12.158 -16.988 5.973 1.00 84.88 84 ALA A C 1
ATOM 674 O O . ALA A 1 84 ? 11.909 -16.385 7.021 1.00 84.88 84 ALA A O 1
ATOM 675 N N . TYR A 1 85 ? 12.721 -16.383 4.924 1.00 84.94 85 TYR A N 1
ATOM 676 C CA . TYR A 1 85 ? 13.052 -14.960 4.888 1.00 84.94 85 TYR A CA 1
ATOM 677 C C . TYR A 1 85 ? 11.829 -14.080 5.165 1.00 84.94 85 TYR A C 1
ATOM 679 O O . TYR A 1 85 ? 11.877 -13.229 6.053 1.00 84.94 85 TYR A O 1
ATOM 687 N N . LEU A 1 86 ? 10.711 -14.315 4.480 1.00 80.88 86 LEU A N 1
ATOM 688 C CA . LEU A 1 86 ? 9.478 -13.560 4.697 1.00 80.88 86 LEU A CA 1
ATOM 689 C C . LEU A 1 86 ? 8.963 -13.701 6.133 1.00 80.88 86 LEU A C 1
ATOM 691 O O . LEU A 1 86 ? 8.542 -12.713 6.728 1.00 80.88 86 LEU A O 1
ATOM 695 N N . LYS A 1 87 ? 9.029 -14.906 6.713 1.00 77.69 87 LYS A N 1
ATOM 696 C CA . LYS A 1 87 ? 8.670 -15.130 8.121 1.00 77.69 87 LYS A CA 1
ATOM 697 C C . LYS A 1 87 ? 9.575 -14.351 9.072 1.00 77.69 87 LYS A C 1
ATOM 699 O O . LYS A 1 87 ? 9.063 -13.784 10.021 1.00 77.69 87 LYS A O 1
ATOM 704 N N . SER A 1 88 ? 10.877 -14.260 8.795 1.00 77.50 88 SER A N 1
ATOM 705 C CA . SER A 1 88 ? 11.815 -13.464 9.608 1.00 77.50 88 SER A CA 1
ATOM 706 C C . SER A 1 88 ? 11.562 -11.951 9.555 1.00 77.50 88 SER A C 1
ATOM 708 O O . SER A 1 88 ? 12.006 -11.217 10.436 1.00 77.50 88 SER A O 1
ATOM 710 N N . LYS A 1 89 ? 10.879 -11.467 8.507 1.00 73.50 89 LYS A N 1
ATOM 711 C CA . LYS A 1 89 ? 10.515 -10.051 8.350 1.00 73.50 89 LYS A CA 1
ATOM 712 C C . LYS A 1 89 ? 9.231 -9.689 9.077 1.00 73.50 89 LYS A C 1
ATOM 714 O O . LYS A 1 89 ? 9.036 -8.522 9.416 1.00 73.50 89 LYS A O 1
ATOM 719 N N . SER A 1 90 ? 8.388 -10.677 9.337 1.00 65.69 90 SER A N 1
ATOM 720 C CA . SER A 1 90 ? 7.306 -10.541 10.293 1.00 65.69 90 SER A CA 1
ATOM 721 C C . SER A 1 90 ? 7.916 -10.625 11.695 1.00 65.69 90 SER A C 1
ATOM 723 O O . SER A 1 90 ? 8.574 -11.620 11.999 1.00 65.69 90 SER A O 1
ATOM 725 N N . PRO A 1 91 ? 7.769 -9.601 12.555 1.00 56.59 91 PRO A N 1
ATOM 726 C CA . PRO A 1 91 ? 8.135 -9.766 13.956 1.00 56.59 91 PRO A CA 1
ATOM 727 C C . PRO A 1 91 ? 7.388 -10.992 14.486 1.00 56.59 91 PRO A C 1
ATOM 729 O O . PRO A 1 91 ? 6.210 -11.142 14.168 1.00 56.59 91 PRO A O 1
ATOM 732 N N . GLU A 1 92 ? 8.063 -11.874 15.234 1.00 49.31 92 GLU A N 1
ATOM 733 C CA . GLU A 1 92 ? 7.420 -13.024 15.875 1.00 49.31 92 GLU A CA 1
ATOM 734 C C . GLU A 1 92 ? 6.199 -12.527 16.651 1.00 49.31 92 GLU A C 1
ATOM 736 O O . GLU A 1 92 ? 6.296 -11.959 17.742 1.00 49.31 92 GLU A O 1
ATOM 741 N N . THR A 1 93 ? 5.025 -12.698 16.059 1.00 46.03 93 THR A N 1
ATOM 742 C CA . THR A 1 93 ? 3.772 -12.482 16.740 1.00 46.03 93 THR A CA 1
ATOM 743 C C . THR A 1 93 ? 3.641 -13.667 17.678 1.00 46.03 93 THR A C 1
ATOM 745 O O . THR A 1 93 ? 3.348 -14.793 17.276 1.00 46.03 93 THR A O 1
ATOM 748 N N . THR A 1 94 ? 3.837 -13.426 18.975 1.00 39.38 94 THR A N 1
ATOM 749 C CA . THR A 1 94 ? 3.052 -14.137 19.978 1.00 39.38 94 THR A CA 1
ATOM 750 C C . THR A 1 94 ? 1.599 -13.865 19.628 1.00 39.38 94 THR A C 1
ATOM 752 O O . THR A 1 94 ? 1.019 -12.871 20.050 1.00 39.38 94 THR A O 1
ATOM 755 N N . THR A 1 95 ? 1.047 -14.708 18.756 1.00 38.69 95 THR A N 1
ATOM 756 C CA . THR A 1 95 ? -0.362 -14.720 18.388 1.00 38.69 95 THR A CA 1
ATOM 757 C C . THR A 1 95 ? -1.154 -14.601 19.688 1.00 38.69 95 THR A C 1
ATOM 759 O O . THR A 1 95 ? -1.029 -15.496 20.536 1.00 38.69 95 THR A O 1
ATOM 762 N N . PRO A 1 96 ? -1.944 -13.536 19.911 1.00 40.28 96 PRO A N 1
ATOM 763 C CA . PRO A 1 96 ? -3.015 -13.640 20.878 1.00 40.28 96 PRO A CA 1
ATOM 764 C C . PRO A 1 96 ? -3.840 -14.834 20.412 1.00 40.28 96 PRO A C 1
ATOM 766 O O . PRO A 1 96 ? -4.250 -14.897 19.252 1.00 40.28 96 PRO A O 1
ATOM 769 N N . LYS A 1 97 ? -3.974 -15.840 21.276 1.00 38.00 97 LYS A N 1
ATOM 770 C CA . LYS A 1 97 ? -4.825 -16.998 21.025 1.00 38.00 97 LYS A CA 1
ATOM 771 C C . LYS A 1 97 ? -6.209 -16.488 20.621 1.00 38.00 97 LYS A C 1
ATOM 773 O O . LYS A 1 97 ? -6.951 -16.025 21.481 1.00 38.00 97 LYS A O 1
ATOM 778 N N . THR A 1 98 ? -6.580 -16.633 19.354 1.00 37.28 98 THR A N 1
ATOM 779 C CA . THR A 1 98 ? -7.982 -16.645 18.936 1.00 37.28 98 THR A CA 1
ATOM 780 C C . THR A 1 98 ? -8.599 -17.935 19.463 1.00 37.28 98 THR A C 1
ATOM 782 O O . THR A 1 98 ? -8.683 -18.962 18.796 1.00 37.28 98 THR A O 1
ATOM 785 N N . THR A 1 99 ? -8.961 -17.912 20.741 1.00 35.34 99 THR A N 1
ATOM 786 C CA . THR A 1 99 ? -9.920 -18.842 21.322 1.00 35.34 99 THR A CA 1
ATOM 787 C C . THR A 1 99 ? -11.270 -18.145 21.351 1.00 35.34 99 THR A C 1
ATOM 789 O O . THR A 1 99 ? -11.554 -17.447 22.314 1.00 35.34 99 THR A O 1
ATOM 792 N N . SER A 1 100 ? -12.089 -18.311 20.314 1.00 37.00 100 SER A N 1
ATOM 793 C CA . SER A 1 100 ? -13.509 -18.684 20.436 1.00 37.00 100 SER A CA 1
ATOM 794 C C . SER A 1 100 ? -14.215 -18.616 19.077 1.00 37.00 100 SER A C 1
ATOM 796 O O . SER A 1 100 ? -13.731 -18.013 18.129 1.00 37.00 100 SER A O 1
ATOM 798 N N . SER A 1 101 ? -15.334 -19.325 18.989 1.00 42.16 101 SER A N 1
ATOM 799 C CA . SER A 1 101 ? -16.214 -19.518 17.838 1.00 42.16 101 SER A CA 1
ATOM 800 C C . SER A 1 101 ? -17.077 -18.283 17.526 1.00 42.16 101 SER A C 1
ATOM 802 O O . SER A 1 101 ? -18.303 -18.391 17.475 1.00 42.16 101 SER A O 1
ATOM 804 N N . THR A 1 102 ? -16.470 -17.105 17.413 1.00 53.06 102 THR A N 1
ATOM 805 C CA . THR A 1 102 ? -17.174 -15.838 17.167 1.00 53.06 102 THR A CA 1
ATOM 806 C C . THR A 1 102 ? -17.230 -15.524 15.677 1.00 53.06 102 THR A C 1
ATOM 808 O O . THR A 1 102 ? -16.261 -15.746 14.957 1.00 53.06 102 THR A O 1
ATOM 811 N N . THR A 1 103 ? -18.364 -15.006 15.197 1.00 67.88 103 THR A N 1
ATOM 812 C CA . THR A 1 103 ? -18.443 -14.437 13.842 1.00 67.88 103 THR A CA 1
ATOM 813 C C . THR A 1 103 ? -17.522 -13.225 13.758 1.00 67.88 103 THR A C 1
ATOM 815 O O . THR A 1 103 ? -17.742 -12.231 14.455 1.00 67.88 103 THR A O 1
ATOM 818 N N . ASP A 1 104 ? -16.522 -13.299 12.886 1.00 86.94 104 ASP A N 1
ATOM 819 C CA . ASP A 1 104 ? -15.610 -12.191 12.622 1.00 86.94 104 ASP A CA 1
ATOM 820 C C . ASP A 1 104 ? -16.141 -11.340 11.466 1.00 86.94 104 ASP A C 1
ATOM 822 O O . ASP A 1 104 ? -16.627 -11.855 10.455 1.00 86.94 104 ASP A O 1
ATOM 826 N N . VAL A 1 105 ? -16.038 -10.018 11.595 1.00 92.25 105 VAL A N 1
ATOM 827 C CA . VAL A 1 105 ? -16.365 -9.076 10.522 1.00 92.25 105 VAL A CA 1
ATOM 828 C C . VAL A 1 105 ? -15.084 -8.429 10.018 1.00 92.25 105 VAL A C 1
ATOM 830 O O . VAL A 1 105 ? -14.354 -7.784 10.769 1.00 92.25 105 VAL A O 1
ATOM 833 N N . SER A 1 106 ? -14.821 -8.564 8.722 1.00 94.25 106 SER A N 1
ATOM 834 C CA . SER A 1 106 ? -13.705 -7.907 8.045 1.00 94.25 106 SER A CA 1
ATOM 835 C C . SER A 1 106 ? -14.215 -6.805 7.131 1.00 94.25 106 SER A C 1
ATOM 837 O O . SER A 1 106 ? -15.038 -7.052 6.254 1.00 94.25 106 SER A O 1
ATOM 839 N N . ILE A 1 107 ? -13.707 -5.587 7.296 1.00 95.38 107 ILE A N 1
ATOM 840 C CA . ILE A 1 107 ? -14.003 -4.465 6.404 1.00 95.38 107 ILE A CA 1
ATOM 841 C C . ILE A 1 107 ? -12.777 -4.174 5.549 1.00 95.38 107 ILE A C 1
ATOM 843 O O . ILE A 1 107 ? -11.696 -3.979 6.092 1.00 95.38 107 ILE A O 1
ATOM 847 N N . VAL A 1 108 ? -12.931 -4.089 4.228 1.00 95.12 108 VAL A N 1
ATOM 848 C CA . VAL A 1 108 ? -11.853 -3.699 3.308 1.00 95.12 108 VAL A CA 1
ATOM 849 C C . VAL A 1 108 ? -12.206 -2.394 2.602 1.00 95.12 108 VAL A C 1
ATOM 851 O O . VAL A 1 108 ? -13.038 -2.363 1.690 1.00 95.12 108 VAL A O 1
ATOM 854 N N . PHE A 1 109 ? -11.542 -1.308 2.995 1.00 92.81 109 PHE A N 1
ATOM 855 C CA . PHE A 1 109 ? -11.681 0.003 2.364 1.00 92.81 109 PHE A CA 1
ATOM 856 C C . PHE A 1 109 ? -10.736 0.152 1.171 1.00 92.81 109 PHE A C 1
ATOM 858 O O . PHE A 1 109 ? -9.527 -0.035 1.296 1.00 92.81 109 PHE A O 1
ATOM 865 N N . GLY A 1 110 ? -11.287 0.546 0.021 1.00 85.94 110 GLY A N 1
ATOM 866 C CA . GLY A 1 110 ? -10.571 0.630 -1.255 1.00 85.94 110 GLY A CA 1
ATOM 867 C C . GLY A 1 110 ? -10.576 -0.679 -2.054 1.00 85.94 110 GLY A C 1
ATOM 868 O O . GLY A 1 110 ? -9.907 -0.765 -3.086 1.00 85.94 110 GLY A O 1
ATOM 869 N N . GLY A 1 111 ? -11.313 -1.693 -1.592 1.00 82.12 111 GLY A N 1
ATOM 870 C CA . GLY A 1 111 ? -11.422 -3.011 -2.216 1.00 82.12 111 GLY A CA 1
ATOM 871 C C . GLY A 1 111 ? -12.781 -3.275 -2.850 1.00 82.12 111 GLY A C 1
ATOM 872 O O . GLY A 1 111 ? -13.800 -2.698 -2.471 1.00 82.12 111 GLY A O 1
ATOM 873 N N . LYS A 1 112 ? -12.782 -4.188 -3.818 1.00 89.19 112 LYS A N 1
ATOM 874 C CA . LYS A 1 112 ? -13.975 -4.796 -4.405 1.00 89.19 112 LYS A CA 1
ATOM 875 C C . LYS A 1 112 ? -13.778 -6.300 -4.472 1.00 89.19 112 LYS A C 1
ATOM 877 O O . LYS A 1 112 ? -12.640 -6.765 -4.474 1.00 89.19 112 LYS A O 1
ATOM 882 N N . TYR A 1 113 ? -14.873 -7.041 -4.585 1.00 88.69 113 TYR A N 1
ATOM 883 C CA . TYR A 1 113 ? -14.765 -8.416 -5.048 1.00 88.69 113 TYR A CA 1
ATOM 884 C C . TYR A 1 113 ? -14.268 -8.412 -6.508 1.00 88.69 113 TYR A C 1
ATOM 886 O O . TYR A 1 113 ? -14.716 -7.565 -7.294 1.00 88.69 113 TYR A O 1
ATOM 894 N N . PRO A 1 114 ? -13.283 -9.256 -6.862 1.00 87.69 114 PRO A N 1
ATOM 895 C CA . PRO A 1 114 ? -12.692 -9.233 -8.191 1.00 87.69 114 PRO A CA 1
ATOM 896 C C . PRO A 1 114 ? -13.660 -9.755 -9.254 1.00 87.69 114 PRO A C 1
ATOM 898 O O . PRO A 1 114 ? -14.229 -10.840 -9.123 1.00 87.69 114 PRO A O 1
ATOM 901 N N . ALA A 1 115 ? -13.765 -9.020 -10.363 1.00 84.69 115 ALA A N 1
ATOM 902 C CA . ALA A 1 115 ? -14.510 -9.487 -11.527 1.00 84.69 115 ALA A CA 1
ATOM 903 C C . ALA A 1 115 ? -13.893 -10.782 -12.067 1.00 84.69 115 ALA A C 1
ATOM 905 O O . ALA A 1 115 ? -12.671 -10.891 -12.184 1.00 84.69 115 ALA A O 1
ATOM 906 N N . GLU A 1 116 ? -14.743 -11.761 -12.386 1.00 83.69 116 GLU A N 1
ATOM 907 C CA . GLU A 1 116 ? -14.325 -13.084 -12.880 1.00 83.69 116 GLU A CA 1
ATOM 908 C C . GLU A 1 116 ? -13.361 -13.830 -11.934 1.00 83.69 116 GLU A C 1
ATOM 910 O O . GLU A 1 116 ? -12.610 -14.697 -12.378 1.00 83.69 116 GLU A O 1
ATOM 915 N N . GLY A 1 117 ? -13.318 -13.471 -10.644 1.00 80.00 117 GLY A N 1
ATOM 916 C CA . GLY A 1 117 ? -12.379 -14.062 -9.688 1.00 80.00 117 GLY A CA 1
ATOM 917 C C . GLY A 1 117 ? -10.909 -13.690 -9.930 1.00 80.00 117 GLY A C 1
ATOM 918 O O . GLY A 1 117 ? -10.029 -14.305 -9.331 1.00 80.00 117 GLY A O 1
ATOM 919 N N . LYS A 1 118 ? -10.618 -12.698 -10.787 1.00 84.75 118 LYS A N 1
ATOM 920 C CA . LYS A 1 118 ? -9.253 -12.269 -11.143 1.00 84.75 118 LYS A CA 1
ATOM 921 C C . LYS A 1 118 ? -8.878 -10.961 -10.439 1.00 84.75 118 LYS A C 1
ATOM 923 O O . LYS A 1 118 ? -9.208 -9.883 -10.940 1.00 84.75 118 LYS A O 1
ATOM 928 N N . PRO A 1 119 ? -8.203 -11.018 -9.281 1.00 88.25 119 PRO A N 1
ATOM 929 C CA . PRO A 1 119 ? -7.812 -9.819 -8.559 1.00 88.25 119 PRO A CA 1
ATOM 930 C C . PRO A 1 119 ? -6.702 -9.067 -9.290 1.00 88.25 119 PRO A C 1
ATOM 932 O O . PRO A 1 119 ? -5.681 -9.635 -9.664 1.00 88.25 119 PRO A O 1
ATOM 935 N N . ARG A 1 120 ? -6.893 -7.760 -9.454 1.00 86.31 120 ARG A N 1
ATOM 936 C CA . ARG A 1 120 ? -5.938 -6.841 -10.082 1.00 86.31 120 ARG A CA 1
ATOM 937 C C . ARG A 1 120 ? -5.237 -5.950 -9.069 1.00 86.31 120 ARG A C 1
ATOM 939 O O . ARG A 1 120 ? -4.260 -5.298 -9.425 1.00 86.31 120 ARG A O 1
ATOM 946 N N . SER A 1 121 ? -5.688 -5.897 -7.819 1.00 88.81 121 SER A N 1
ATOM 947 C CA . SER A 1 121 ? -5.077 -5.102 -6.748 1.00 88.81 121 SER A CA 1
ATOM 948 C C . SER A 1 121 ? -4.873 -5.915 -5.466 1.00 88.81 121 SER A C 1
ATOM 950 O O . SER A 1 121 ? -5.481 -6.969 -5.277 1.00 88.81 121 SER A O 1
ATOM 952 N N . ILE A 1 122 ? -4.058 -5.379 -4.548 1.00 91.00 122 ILE A N 1
ATOM 953 C CA . ILE A 1 122 ? -3.912 -5.913 -3.182 1.00 91.00 122 ILE A CA 1
ATOM 954 C C . ILE A 1 122 ? -5.281 -5.991 -2.500 1.00 91.00 122 ILE A C 1
ATOM 956 O O . ILE A 1 122 ? -5.614 -7.014 -1.917 1.00 91.00 122 ILE A O 1
ATOM 960 N N . SER A 1 123 ? -6.096 -4.936 -2.605 1.00 91.12 123 SER A N 1
ATOM 961 C CA . SER A 1 123 ? -7.406 -4.885 -1.957 1.00 91.12 123 SER A CA 1
ATOM 962 C C . SER A 1 123 ? -8.389 -5.906 -2.536 1.00 91.12 123 SER A C 1
ATOM 964 O O . SER A 1 123 ? -9.108 -6.542 -1.776 1.00 91.12 123 SER A O 1
ATOM 966 N N . GLU A 1 124 ? -8.389 -6.133 -3.851 1.00 91.94 124 GLU A N 1
ATOM 967 C CA . GLU A 1 124 ? -9.219 -7.165 -4.487 1.00 91.94 124 GLU A CA 1
ATOM 968 C C . GLU A 1 124 ? -8.767 -8.579 -4.108 1.00 91.94 124 GLU A C 1
ATOM 970 O O . GLU A 1 124 ? -9.602 -9.433 -3.811 1.00 91.94 124 GLU A O 1
ATOM 975 N N . ARG A 1 125 ? -7.452 -8.839 -4.064 1.00 92.19 125 ARG A N 1
ATOM 976 C CA . ARG A 1 125 ? -6.932 -10.146 -3.632 1.00 92.19 125 ARG A CA 1
ATOM 977 C C . ARG A 1 125 ? -7.194 -10.394 -2.148 1.00 92.19 125 ARG A C 1
ATOM 979 O O . ARG A 1 125 ? -7.530 -11.518 -1.786 1.00 92.19 125 ARG A O 1
ATOM 986 N N . LEU A 1 126 ? -7.090 -9.359 -1.316 1.00 92.44 126 LEU A N 1
ATOM 987 C CA . LEU A 1 126 ? -7.418 -9.409 0.106 1.00 92.44 126 LEU A CA 1
ATOM 988 C C . LEU A 1 126 ? -8.894 -9.760 0.313 1.00 92.44 126 LEU A C 1
ATOM 990 O O . LEU A 1 126 ? -9.194 -10.687 1.056 1.00 92.44 126 LEU A O 1
ATOM 994 N N . VAL A 1 127 ? -9.802 -9.079 -0.394 1.00 92.56 127 VAL A N 1
ATOM 995 C CA . VAL A 1 127 ? -11.236 -9.401 -0.382 1.00 92.56 127 VAL A CA 1
ATOM 996 C C . VAL A 1 127 ? -11.480 -10.841 -0.815 1.00 92.56 127 VAL A C 1
ATOM 998 O O . VAL A 1 127 ? -12.232 -11.543 -0.146 1.00 92.56 127 VAL A O 1
ATOM 1001 N N . ASN A 1 128 ? -10.853 -11.277 -1.911 1.00 91.38 128 ASN A N 1
ATOM 1002 C CA . ASN A 1 128 ? -11.000 -12.639 -2.416 1.00 91.38 128 ASN A CA 1
ATOM 1003 C C . ASN A 1 128 ? -10.599 -13.661 -1.340 1.00 91.38 128 ASN A C 1
ATOM 1005 O O . ASN A 1 128 ? -11.411 -14.477 -0.927 1.00 91.38 128 ASN A O 1
ATOM 1009 N N . LYS A 1 129 ? -9.401 -13.508 -0.763 1.00 90.38 129 LYS A N 1
ATOM 1010 C CA . LYS A 1 129 ? -8.888 -14.405 0.279 1.00 90.38 129 LYS A CA 1
ATOM 1011 C C . LYS A 1 129 ? -9.741 -14.412 1.555 1.00 90.38 129 LYS A C 1
ATOM 1013 O O . LYS A 1 129 ? -9.923 -15.468 2.151 1.00 90.38 129 LYS A O 1
ATOM 1018 N N . LEU A 1 130 ? -10.253 -13.256 1.980 1.00 90.88 130 LEU A N 1
ATOM 1019 C CA . LEU A 1 130 ? -11.161 -13.159 3.129 1.00 90.88 130 LEU A CA 1
ATOM 1020 C C . LEU A 1 130 ? -12.516 -13.819 2.848 1.00 90.88 130 LEU A C 1
ATOM 1022 O O . LEU A 1 130 ? -13.085 -14.425 3.746 1.00 90.88 130 LEU A O 1
ATOM 1026 N N . SER A 1 131 ? -13.018 -13.708 1.614 1.00 89.19 131 SER A N 1
ATOM 1027 C CA . SER A 1 131 ? -14.313 -14.278 1.216 1.00 89.19 131 SER A CA 1
ATOM 1028 C C . SER A 1 131 ? -14.234 -15.790 0.976 1.00 89.19 131 SER A C 1
ATOM 1030 O O . SER A 1 131 ? -15.223 -16.479 1.200 1.00 89.19 131 SER A O 1
ATOM 1032 N N . ASP A 1 132 ? -13.068 -16.296 0.554 1.00 85.31 132 ASP A N 1
ATOM 1033 C CA . ASP A 1 132 ? -12.762 -17.729 0.422 1.00 85.31 132 ASP A CA 1
ATOM 1034 C C . ASP A 1 132 ? -12.596 -18.418 1.791 1.00 85.31 132 ASP A C 1
ATOM 1036 O O . ASP A 1 132 ? -12.712 -19.642 1.910 1.00 85.31 132 ASP A O 1
ATOM 1040 N N . GLY A 1 133 ? -12.303 -17.638 2.839 1.00 66.75 133 GLY A N 1
ATOM 1041 C CA . GLY A 1 133 ? -12.358 -18.091 4.223 1.00 66.75 133 GLY A CA 1
ATOM 1042 C C . GLY A 1 133 ? -13.797 -18.446 4.601 1.00 66.75 133 GLY A C 1
ATOM 1043 O O . GLY A 1 133 ? -14.715 -17.719 4.249 1.00 66.75 133 GLY A O 1
ATOM 1044 N N . LYS A 1 134 ? -13.968 -19.591 5.277 1.00 60.47 134 LYS A N 1
ATOM 1045 C CA . LYS A 1 134 ? -15.225 -20.226 5.734 1.00 60.47 134 LYS A CA 1
ATOM 1046 C C . LYS A 1 134 ? -16.413 -19.269 5.963 1.00 60.47 134 LYS A C 1
ATOM 1048 O O . LYS A 1 134 ? -16.226 -18.161 6.455 1.00 60.47 134 LYS A O 1
ATOM 1053 N N . ASP A 1 135 ? -17.635 -19.787 5.783 1.00 61.41 135 ASP A N 1
ATOM 1054 C CA . ASP A 1 135 ? -18.957 -19.133 5.967 1.00 61.41 135 ASP A CA 1
ATOM 1055 C C . ASP A 1 135 ? -19.177 -18.344 7.289 1.00 61.41 135 ASP A C 1
ATOM 1057 O O . ASP A 1 135 ? -20.219 -17.720 7.482 1.00 61.41 135 ASP A O 1
ATOM 1061 N N . GLU A 1 136 ? -18.217 -18.372 8.211 1.00 70.25 136 GLU A N 1
ATOM 1062 C CA . GLU A 1 136 ? -18.232 -17.758 9.539 1.00 70.25 136 GLU A CA 1
ATOM 1063 C C . GLU A 1 136 ? -17.662 -16.323 9.567 1.00 70.25 136 GLU A C 1
ATOM 1065 O O . GLU A 1 136 ? -17.824 -15.636 10.576 1.00 70.25 136 GLU A O 1
ATOM 1070 N N . THR A 1 137 ? -17.022 -15.841 8.490 1.00 81.50 137 THR A N 1
ATOM 1071 C CA . THR A 1 137 ? -16.506 -14.460 8.396 1.00 81.50 137 THR A CA 1
ATOM 1072 C C . THR A 1 137 ? -17.339 -13.618 7.435 1.00 81.50 137 THR A C 1
ATOM 1074 O O . THR A 1 137 ? -17.401 -13.903 6.240 1.00 81.50 137 THR A O 1
ATOM 1077 N N . ALA A 1 138 ? -17.939 -12.537 7.938 1.00 91.44 138 ALA A N 1
ATOM 1078 C CA . ALA A 1 138 ? -18.630 -11.558 7.105 1.00 91.44 138 ALA A CA 1
ATOM 1079 C C . ALA A 1 138 ? -17.630 -10.537 6.543 1.00 91.44 138 ALA A C 1
ATOM 1081 O O . ALA A 1 138 ? -16.886 -9.899 7.289 1.00 91.44 138 ALA A O 1
ATOM 1082 N N . VAL A 1 139 ? -17.632 -10.339 5.226 1.00 93.69 139 VAL A N 1
ATOM 1083 C CA . VAL A 1 139 ? -16.731 -9.416 4.530 1.00 93.69 139 VAL A CA 1
ATOM 1084 C C . VAL A 1 139 ? -17.523 -8.225 4.000 1.00 93.69 139 VAL A C 1
ATOM 1086 O O . VAL A 1 139 ? -18.418 -8.372 3.172 1.00 93.69 139 VAL A O 1
ATOM 1089 N N . ILE A 1 140 ? -17.182 -7.018 4.445 1.00 95.38 140 ILE A N 1
ATOM 1090 C CA . ILE A 1 140 ? -17.742 -5.766 3.931 1.00 95.38 140 ILE A CA 1
ATOM 1091 C C . ILE A 1 140 ? -16.673 -5.072 3.097 1.00 95.38 140 ILE A C 1
ATOM 1093 O O . ILE A 1 140 ? -15.610 -4.706 3.586 1.00 95.38 140 ILE A O 1
ATOM 1097 N N . THR A 1 141 ? -16.955 -4.853 1.822 1.00 94.94 141 THR A N 1
ATOM 1098 C CA . THR A 1 141 ? -16.038 -4.187 0.897 1.00 94.94 141 THR A CA 1
ATOM 1099 C C . THR A 1 141 ? -16.562 -2.805 0.562 1.00 94.94 141 THR A C 1
ATOM 1101 O O . THR A 1 141 ? -17.761 -2.616 0.341 1.00 94.94 141 THR A O 1
ATOM 1104 N N . VAL A 1 142 ? -15.663 -1.826 0.522 1.00 93.69 142 VAL A N 1
ATOM 1105 C CA . VAL A 1 142 ? -16.028 -0.428 0.299 1.00 93.69 142 VAL A CA 1
ATOM 1106 C C . VAL A 1 142 ? -15.172 0.160 -0.803 1.00 93.69 142 VAL A C 1
ATOM 1108 O O . VAL A 1 142 ? -13.943 0.129 -0.742 1.00 93.69 142 VAL A O 1
ATOM 1111 N N . SER A 1 143 ? -15.814 0.751 -1.807 1.00 90.50 143 SER A N 1
ATOM 1112 C CA . SER A 1 143 ? -15.112 1.453 -2.880 1.00 90.50 143 SER A CA 1
ATOM 1113 C C . SER A 1 143 ? -15.952 2.598 -3.444 1.00 90.50 143 SER A C 1
ATOM 1115 O O . SER A 1 143 ? -17.127 2.723 -3.128 1.00 90.50 143 SER A O 1
ATOM 1117 N N . ARG A 1 144 ? -15.388 3.405 -4.346 1.00 86.19 144 ARG A N 1
ATOM 1118 C CA . ARG A 1 144 ? -16.139 4.466 -5.039 1.00 86.19 144 ARG A CA 1
ATOM 1119 C C . ARG A 1 144 ? -17.037 3.996 -6.172 1.00 86.19 144 ARG A C 1
ATOM 1121 O O . ARG A 1 144 ? -17.628 4.809 -6.864 1.00 86.19 144 ARG A O 1
ATOM 1128 N N . SER A 1 145 ? -17.087 2.717 -6.492 1.00 86.50 145 SER A N 1
ATOM 1129 C CA . SER A 1 145 ? -17.875 2.278 -7.645 1.00 86.50 145 SER A CA 1
ATOM 1130 C C . SER A 1 145 ? -18.532 0.955 -7.363 1.00 86.50 145 SER A C 1
ATOM 1132 O O . SER A 1 145 ? -17.964 0.124 -6.670 1.00 86.50 145 SER A O 1
ATOM 1134 N N . ASN A 1 146 ? -19.713 0.755 -7.936 1.00 89.25 146 ASN A N 1
ATOM 1135 C CA . ASN A 1 146 ? -20.440 -0.488 -7.754 1.00 89.25 146 ASN A CA 1
ATOM 1136 C C . ASN A 1 146 ? -19.653 -1.695 -8.283 1.00 89.25 146 ASN A C 1
ATOM 1138 O O . ASN A 1 146 ? -18.718 -1.580 -9.091 1.00 89.25 146 ASN A O 1
ATOM 1142 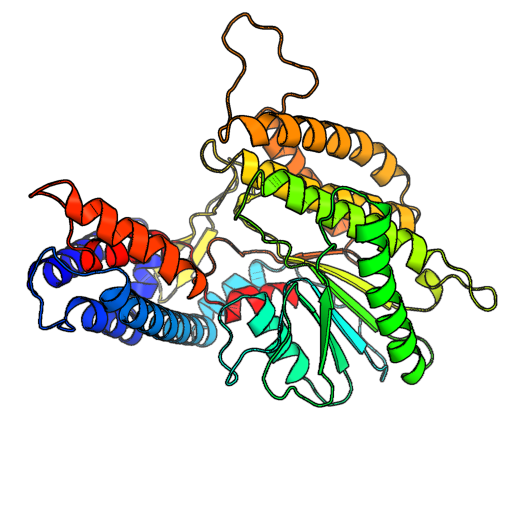N N . VAL A 1 147 ? -20.073 -2.858 -7.802 1.00 87.88 147 VAL A N 1
ATOM 1143 C CA . VAL A 1 147 ? -19.732 -4.172 -8.338 1.00 87.88 147 VAL A CA 1
ATOM 1144 C C . VAL A 1 147 ? -20.893 -4.599 -9.238 1.00 87.88 147 VAL A C 1
ATOM 1146 O O . VAL A 1 147 ? -22.052 -4.442 -8.865 1.00 87.88 147 VAL A O 1
ATOM 1149 N N . SER A 1 148 ? -20.587 -5.063 -10.448 1.00 85.56 148 SER A N 1
ATOM 1150 C CA . SER A 1 148 ? -21.579 -5.416 -11.478 1.00 85.56 148 SER A CA 1
ATOM 1151 C C . SER A 1 148 ? -21.709 -6.924 -11.707 1.00 85.56 148 SER A C 1
ATOM 1153 O O . SER A 1 148 ? -22.237 -7.339 -12.734 1.00 85.56 148 SER A O 1
ATOM 1155 N N . HIS A 1 149 ? -21.157 -7.733 -10.809 1.00 87.38 149 HIS A N 1
ATOM 1156 C CA . HIS A 1 149 ? -21.105 -9.188 -10.902 1.00 87.38 149 HIS A CA 1
ATOM 1157 C C . HIS A 1 149 ? -21.450 -9.814 -9.548 1.00 87.38 149 HIS A C 1
ATOM 1159 O O . HIS A 1 149 ? -21.472 -9.121 -8.527 1.00 87.38 149 HIS A O 1
ATOM 1165 N N . ASP A 1 150 ? -21.728 -11.114 -9.558 1.00 88.38 150 ASP A N 1
ATOM 1166 C CA . ASP A 1 150 ? -22.107 -11.853 -8.358 1.00 88.38 150 ASP A CA 1
ATOM 1167 C C . ASP A 1 150 ? -20.960 -11.901 -7.344 1.00 88.38 150 ASP A C 1
ATOM 1169 O O . ASP A 1 150 ? -19.786 -12.009 -7.705 1.00 88.38 150 ASP A O 1
ATOM 1173 N N . MET A 1 151 ? -21.314 -11.823 -6.063 1.00 91.00 151 MET A N 1
ATOM 1174 C CA . MET A 1 151 ? -20.376 -11.905 -4.946 1.00 91.00 151 MET A CA 1
ATOM 1175 C C . MET A 1 151 ? -20.709 -13.117 -4.069 1.00 91.00 151 MET A C 1
ATOM 1177 O O . MET A 1 151 ? -21.870 -13.537 -4.034 1.00 91.00 151 MET A O 1
ATOM 1181 N N . PRO A 1 152 ? -19.725 -13.659 -3.330 1.00 91.06 152 PRO A N 1
ATOM 1182 C CA . PRO A 1 152 ? -19.970 -14.664 -2.303 1.00 91.06 152 PRO A CA 1
ATOM 1183 C C . PRO A 1 152 ? -21.025 -14.211 -1.284 1.00 91.06 152 PRO A C 1
ATOM 1185 O O . PRO A 1 152 ? -21.150 -13.022 -0.998 1.00 91.06 152 PRO A O 1
ATOM 1188 N N . ILE A 1 153 ? -21.767 -15.159 -0.703 1.00 90.25 153 ILE A N 1
ATOM 1189 C CA . ILE A 1 153 ? -22.897 -14.883 0.210 1.00 90.25 153 ILE A CA 1
ATOM 1190 C C . ILE A 1 153 ? -22.445 -14.133 1.472 1.00 90.25 153 ILE A C 1
ATOM 1192 O O . ILE A 1 153 ? -23.172 -13.288 1.992 1.00 90.25 153 ILE A O 1
ATOM 1196 N N . ASN A 1 154 ? -21.238 -14.426 1.951 1.00 90.38 154 ASN A N 1
ATOM 1197 C CA . ASN A 1 154 ? -20.614 -13.767 3.093 1.00 90.38 154 ASN A CA 1
ATOM 1198 C C . ASN A 1 154 ? -19.999 -12.398 2.745 1.00 90.38 154 ASN A C 1
ATOM 1200 O O . ASN A 1 154 ? -19.477 -11.730 3.635 1.00 90.38 154 ASN A O 1
ATOM 1204 N N . CYS A 1 155 ? -20.056 -11.962 1.483 1.00 92.81 155 CYS A N 1
ATOM 1205 C CA . CYS A 1 155 ? -19.440 -10.732 1.006 1.00 92.81 155 CYS A CA 1
ATOM 1206 C C . CYS A 1 155 ? -20.493 -9.693 0.603 1.00 92.81 155 CYS A C 1
ATOM 1208 O O . CYS A 1 155 ? -21.363 -9.922 -0.238 1.00 92.81 155 CYS A O 1
ATOM 1210 N N . ARG A 1 156 ? -20.394 -8.495 1.182 1.00 93.94 156 ARG A N 1
ATOM 1211 C CA . ARG A 1 156 ? -21.262 -7.354 0.884 1.00 93.94 156 ARG A CA 1
ATOM 1212 C C . ARG A 1 156 ? -20.439 -6.192 0.357 1.00 93.94 156 ARG A C 1
ATOM 1214 O O . ARG A 1 156 ? -19.428 -5.821 0.944 1.00 93.94 156 ARG A O 1
ATOM 1221 N N . HIS A 1 157 ? -20.913 -5.561 -0.711 1.00 95.62 157 HIS A N 1
ATOM 1222 C CA . HIS A 1 157 ? -20.300 -4.352 -1.251 1.00 95.62 157 HIS A CA 1
ATOM 1223 C C . HIS A 1 157 ? -21.116 -3.101 -0.935 1.00 95.62 157 HIS A C 1
ATOM 1225 O O . HIS A 1 157 ? -22.346 -3.112 -1.018 1.00 95.62 157 HIS A O 1
ATOM 1231 N N . VAL A 1 158 ? -20.420 -2.007 -0.626 1.00 95.38 158 VAL A N 1
ATOM 1232 C CA . VAL A 1 158 ? -21.007 -0.676 -0.475 1.00 95.38 158 VAL A CA 1
ATOM 1233 C C . VAL A 1 158 ? -20.203 0.329 -1.299 1.00 95.38 158 VAL A C 1
ATOM 1235 O O . VAL A 1 158 ? -18.999 0.496 -1.100 1.00 95.38 158 VAL A O 1
ATOM 1238 N N . ALA A 1 159 ? -20.879 1.012 -2.224 1.00 93.88 159 ALA A N 1
ATOM 1239 C CA . ALA A 1 159 ? -20.274 2.072 -3.018 1.00 93.88 159 ALA A CA 1
ATOM 1240 C C . ALA A 1 159 ? -20.460 3.438 -2.340 1.00 93.88 159 ALA A C 1
ATOM 1242 O O . ALA A 1 159 ? -21.592 3.874 -2.139 1.00 93.88 159 ALA A O 1
ATOM 1243 N N . LEU A 1 160 ? -19.355 4.112 -2.013 1.00 91.88 160 LEU A N 1
ATOM 1244 C CA . LEU A 1 160 ? -19.309 5.375 -1.268 1.00 91.88 160 LEU A CA 1
ATOM 1245 C C . LEU A 1 160 ? -18.345 6.358 -1.945 1.00 91.88 160 LEU A C 1
ATOM 1247 O O . LEU A 1 160 ? -17.220 5.987 -2.279 1.00 91.88 160 LEU A O 1
ATOM 1251 N N . GLN A 1 161 ? -18.787 7.592 -2.200 1.00 89.50 161 GLN A N 1
ATOM 1252 C CA . GLN A 1 161 ? -18.039 8.563 -3.020 1.00 89.50 161 GLN A CA 1
ATOM 1253 C C . GLN A 1 161 ? -17.226 9.560 -2.196 1.00 89.50 161 GLN A C 1
ATOM 1255 O O . GLN A 1 161 ? -16.235 10.093 -2.695 1.00 89.50 161 GLN A O 1
ATOM 1260 N N . ASN A 1 162 ? -17.640 9.815 -0.957 1.00 90.94 162 ASN A N 1
ATOM 1261 C CA . ASN A 1 162 ? -17.192 10.935 -0.139 1.00 90.94 162 ASN A CA 1
ATOM 1262 C C . ASN A 1 162 ? -16.194 10.538 0.958 1.00 90.94 162 ASN A C 1
ATOM 1264 O O . ASN A 1 162 ? -15.851 11.379 1.782 1.00 90.94 162 ASN A O 1
ATOM 1268 N N . LEU A 1 163 ? -15.676 9.305 0.965 1.00 89.56 163 LEU A N 1
ATOM 1269 C CA . LEU A 1 163 ? -14.710 8.832 1.971 1.00 89.56 163 LEU A CA 1
ATOM 1270 C C . LEU A 1 163 ? -13.530 9.802 2.191 1.00 89.56 163 LEU A C 1
ATOM 1272 O O . LEU A 1 163 ? -13.125 10.046 3.323 1.00 89.56 163 LEU A O 1
ATOM 1276 N N . ASP A 1 164 ? -13.002 10.417 1.134 1.00 88.88 164 ASP A N 1
ATOM 1277 C CA . ASP A 1 164 ? -11.915 11.408 1.184 1.00 88.88 164 ASP A CA 1
ATOM 1278 C C . ASP A 1 164 ? -12.384 12.849 0.918 1.00 88.88 164 ASP A C 1
ATOM 1280 O O . ASP A 1 164 ? -11.594 13.701 0.506 1.00 88.88 164 ASP A O 1
ATOM 1284 N N . HIS A 1 165 ? -13.673 13.124 1.115 1.00 90.38 165 HIS A N 1
ATOM 1285 C CA . HIS A 1 165 ? -14.243 14.449 0.917 1.00 90.38 165 HIS A CA 1
ATOM 1286 C C . HIS A 1 165 ? -13.657 15.451 1.923 1.00 90.38 165 HIS A C 1
ATOM 1288 O O . HIS A 1 165 ? -13.410 15.113 3.083 1.00 90.38 165 HIS A O 1
ATOM 1294 N N . ALA A 1 166 ? -13.432 16.688 1.464 1.00 88.56 166 ALA A N 1
ATOM 1295 C CA . ALA A 1 166 ? -12.827 17.755 2.265 1.00 88.56 166 ALA A CA 1
ATOM 1296 C C . ALA A 1 166 ? -13.733 18.214 3.420 1.00 88.56 166 ALA A C 1
ATOM 1298 O O . ALA A 1 166 ? -13.245 18.546 4.496 1.00 88.56 166 ALA A O 1
ATOM 1299 N N . ASP A 1 167 ? -15.053 18.205 3.208 1.00 92.69 167 ASP A N 1
ATOM 1300 C CA . ASP A 1 167 ? -16.021 18.289 4.305 1.00 92.69 167 ASP A CA 1
ATOM 1301 C C . ASP A 1 167 ? -15.952 17.003 5.141 1.00 92.69 167 ASP A C 1
ATOM 1303 O O . ASP A 1 167 ? -16.451 15.945 4.738 1.00 92.69 167 ASP A O 1
ATOM 1307 N N . THR A 1 168 ? -15.313 17.119 6.303 1.00 92.44 168 THR A N 1
ATOM 1308 C CA . THR A 1 168 ? -15.104 16.028 7.256 1.00 92.44 168 THR A CA 1
ATOM 1309 C C . THR A 1 168 ? -16.413 15.438 7.755 1.00 92.44 168 THR A C 1
ATOM 1311 O O . THR A 1 168 ? -16.456 14.245 8.053 1.00 92.44 168 THR A O 1
ATOM 1314 N N . SER A 1 169 ? -17.493 16.222 7.822 1.00 94.44 169 SER A N 1
ATOM 1315 C CA . SER A 1 169 ? -18.793 15.730 8.276 1.00 94.44 169 SER A CA 1
ATOM 1316 C C . SER A 1 169 ? -19.386 14.721 7.291 1.00 94.44 169 SER A C 1
ATOM 1318 O O . SER A 1 169 ? -19.905 13.690 7.713 1.00 94.44 169 SER A O 1
ATOM 1320 N N . LEU A 1 17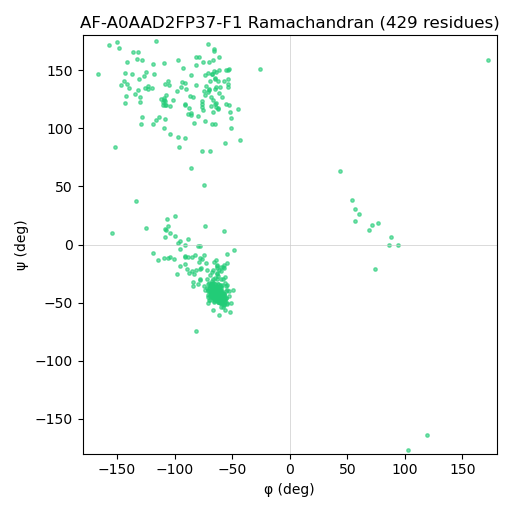0 ? -19.225 14.960 5.984 1.00 94.19 170 LEU A N 1
ATOM 1321 C CA . LEU A 1 170 ? -19.677 14.047 4.935 1.00 94.19 170 LEU A CA 1
ATOM 1322 C C . LEU A 1 170 ? -18.819 12.782 4.887 1.00 94.19 170 LEU A C 1
ATOM 1324 O O . LEU A 1 170 ? -19.351 11.672 4.909 1.00 94.19 170 LEU A O 1
ATOM 1328 N N . GLY A 1 171 ? -17.493 12.935 4.855 1.00 92.94 171 GLY A N 1
ATOM 1329 C CA . GLY A 1 171 ? -16.603 11.783 4.725 1.00 92.94 171 GLY A CA 1
ATOM 1330 C C . GLY A 1 171 ? -16.604 10.874 5.952 1.00 92.94 171 GLY A C 1
ATOM 1331 O O . GLY A 1 171 ? -16.679 9.653 5.814 1.00 92.94 171 GLY A O 1
ATOM 1332 N N . SER A 1 172 ? -16.595 11.446 7.161 1.00 96.56 172 SER A N 1
ATOM 1333 C CA . SER A 1 172 ? -16.699 10.651 8.394 1.00 96.56 172 SER A CA 1
ATOM 1334 C C . SER A 1 172 ? -18.070 9.983 8.548 1.00 96.56 172 SER A C 1
ATOM 1336 O O . SER A 1 172 ? -18.145 8.873 9.073 1.00 96.56 172 SER A O 1
ATOM 1338 N N . ALA A 1 173 ? -19.157 10.590 8.052 1.00 96.69 173 ALA A N 1
ATOM 1339 C CA . ALA A 1 173 ? -20.476 9.958 8.065 1.00 96.69 173 ALA A CA 1
ATOM 1340 C C . ALA A 1 173 ? -20.523 8.693 7.193 1.00 96.69 173 ALA A C 1
ATOM 1342 O O . ALA A 1 173 ? -21.090 7.686 7.618 1.00 96.69 173 ALA A O 1
ATOM 1343 N N . GLU A 1 174 ? -19.891 8.711 6.016 1.00 95.88 174 GLU A N 1
ATOM 1344 C CA . GLU A 1 174 ? -19.796 7.535 5.143 1.00 95.88 174 GLU A CA 1
ATOM 1345 C C . GLU A 1 174 ? -18.983 6.399 5.782 1.00 95.88 174 GLU A C 1
ATOM 1347 O O . GLU A 1 174 ? -19.421 5.247 5.774 1.00 95.88 174 GLU A O 1
ATOM 1352 N N . PHE A 1 175 ? -17.844 6.704 6.414 1.00 96.44 175 PHE A N 1
ATOM 1353 C CA . PHE A 1 175 ? -17.118 5.707 7.210 1.00 96.44 175 PHE A CA 1
ATOM 1354 C C . PHE A 1 175 ? -17.962 5.186 8.382 1.00 96.44 175 PHE A C 1
ATOM 1356 O O . PHE A 1 175 ? -18.029 3.977 8.607 1.00 96.44 175 PHE A O 1
ATOM 1363 N N . GLY A 1 176 ? -18.658 6.076 9.095 1.00 96.75 176 GLY A N 1
ATOM 1364 C CA . GLY A 1 176 ? -19.528 5.722 10.215 1.00 96.75 176 GLY A CA 1
ATOM 1365 C C . GLY A 1 176 ? -20.665 4.782 9.811 1.00 96.75 176 GLY A C 1
ATOM 1366 O O . GLY A 1 176 ? -20.944 3.823 10.524 1.00 96.75 176 GLY A O 1
ATOM 1367 N N . GLN A 1 177 ? -21.270 4.985 8.637 1.00 96.69 177 GLN A N 1
ATOM 1368 C CA . GLN A 1 177 ? -22.286 4.082 8.087 1.00 96.69 177 GLN A CA 1
ATOM 1369 C C . GLN A 1 177 ? -21.757 2.647 7.939 1.00 96.69 177 GLN A C 1
ATOM 1371 O O . GLN A 1 177 ? -22.467 1.688 8.249 1.00 96.69 177 GLN A O 1
ATOM 1376 N N . ILE A 1 178 ? -20.519 2.494 7.463 1.00 96.62 178 ILE A N 1
ATOM 1377 C CA . ILE A 1 178 ? -19.880 1.186 7.289 1.00 96.62 178 ILE A CA 1
ATOM 1378 C C . ILE A 1 178 ? -19.573 0.536 8.636 1.00 96.62 178 ILE A C 1
ATOM 1380 O O . ILE A 1 178 ? -19.865 -0.645 8.822 1.00 96.62 178 ILE A O 1
ATOM 1384 N N . LEU A 1 179 ? -19.033 1.301 9.586 1.00 95.75 179 LEU A N 1
ATOM 1385 C CA . LEU A 1 179 ? -18.755 0.796 10.929 1.00 95.75 179 LEU A CA 1
ATOM 1386 C C . LEU A 1 179 ? -20.047 0.348 11.627 1.00 95.75 179 LEU A C 1
ATOM 1388 O O . LEU A 1 179 ? -20.093 -0.738 12.199 1.00 95.75 179 LEU A O 1
ATOM 1392 N N . GLU A 1 180 ? -21.134 1.115 11.515 1.00 94.38 180 GLU A N 1
ATOM 1393 C CA . GLU A 1 180 ? -22.448 0.721 12.040 1.00 94.38 180 GLU A CA 1
ATOM 1394 C C . GLU A 1 180 ? -22.995 -0.549 11.388 1.00 94.38 180 GLU A C 1
ATOM 1396 O O . GLU A 1 180 ? -23.530 -1.421 12.076 1.00 94.38 180 GLU A O 1
ATOM 1401 N N . MET A 1 181 ? -22.829 -0.690 10.070 1.00 93.69 181 MET A N 1
ATOM 1402 C CA . MET A 1 181 ? -23.185 -1.917 9.360 1.00 93.69 181 MET A CA 1
ATOM 1403 C C . MET A 1 181 ? -22.415 -3.119 9.916 1.00 93.69 181 MET A C 1
ATOM 1405 O O . MET A 1 181 ? -23.033 -4.128 10.251 1.00 93.69 181 MET A O 1
ATOM 1409 N N . ALA A 1 182 ? -21.098 -2.989 10.084 1.00 91.88 182 ALA A N 1
ATOM 1410 C CA . ALA A 1 182 ? -20.255 -4.038 10.645 1.00 91.88 182 ALA A CA 1
ATOM 1411 C C . ALA A 1 182 ? -20.639 -4.386 12.086 1.00 91.88 182 ALA A C 1
ATOM 1413 O O . ALA A 1 182 ? -20.802 -5.557 12.411 1.00 91.88 182 ALA A O 1
ATOM 1414 N N . GLY A 1 183 ? -20.878 -3.382 12.933 1.00 88.69 183 GLY A N 1
ATOM 1415 C CA . GLY A 1 183 ? -21.314 -3.589 14.314 1.00 88.69 183 GLY A CA 1
ATOM 1416 C C . GLY A 1 183 ? -22.672 -4.291 14.432 1.00 88.69 183 GLY A C 1
ATOM 1417 O O . GLY A 1 183 ? -22.932 -4.960 15.430 1.00 88.69 183 GLY A O 1
ATOM 1418 N N . ASN A 1 184 ? -23.552 -4.164 13.436 1.00 87.88 184 ASN A N 1
ATOM 1419 C CA . ASN A 1 184 ? -24.821 -4.894 13.397 1.00 87.88 184 ASN A CA 1
ATOM 1420 C C . ASN A 1 184 ? -24.662 -6.340 12.913 1.00 87.88 184 ASN A C 1
ATOM 1422 O O . ASN A 1 184 ? -25.377 -7.210 13.404 1.00 87.88 184 ASN A O 1
ATOM 1426 N N . GLU A 1 185 ? -23.735 -6.604 11.990 1.00 86.88 185 GLU A N 1
ATOM 1427 C CA . GLU A 1 185 ? -23.384 -7.973 11.586 1.00 86.88 185 GLU A CA 1
ATOM 1428 C C . GLU A 1 185 ? -22.691 -8.727 12.728 1.00 86.88 185 GLU A C 1
ATOM 1430 O O . GLU A 1 185 ? -23.098 -9.832 13.074 1.00 86.88 185 GLU A O 1
ATOM 1435 N N . ALA A 1 186 ? -21.743 -8.076 13.401 1.00 82.06 186 ALA A N 1
ATOM 1436 C CA . ALA A 1 186 ? -20.999 -8.607 14.539 1.00 82.06 186 ALA A CA 1
ATOM 1437 C C . ALA A 1 186 ? -21.917 -9.094 15.684 1.00 82.06 186 ALA A C 1
ATOM 1439 O O . ALA A 1 186 ? -21.708 -10.162 16.254 1.00 82.06 186 ALA A O 1
ATOM 1440 N N . LYS A 1 187 ? -23.004 -8.363 15.975 1.00 73.56 187 LYS A N 1
ATOM 1441 C CA . LYS A 1 187 ? -23.992 -8.729 17.015 1.00 73.56 187 LYS A CA 1
ATOM 1442 C C . LYS A 1 187 ? -24.736 -10.038 16.753 1.00 73.56 187 LYS A C 1
ATOM 1444 O O . LYS A 1 187 ? -25.346 -10.570 17.674 1.00 73.56 187 LYS A O 1
ATOM 1449 N N . LYS A 1 188 ? -24.732 -10.555 15.522 1.00 72.25 188 LYS A N 1
ATOM 1450 C CA . LYS A 1 188 ? -25.361 -11.847 15.211 1.00 72.25 188 LYS A CA 1
ATOM 1451 C C . LYS A 1 188 ? -24.512 -13.036 15.691 1.00 72.25 188 LYS A C 1
ATOM 1453 O O . LYS A 1 188 ? -25.024 -14.150 15.706 1.00 72.25 188 LYS A O 1
ATOM 1458 N N . GLY A 1 189 ? -23.250 -12.800 16.068 1.00 63.75 189 GLY A N 1
ATOM 1459 C CA . GLY A 1 189 ? -22.204 -13.820 16.170 1.00 63.75 189 GLY A CA 1
ATOM 1460 C C . GLY A 1 189 ? -21.720 -14.249 17.556 1.00 63.75 189 GLY A C 1
ATOM 1461 O O . GLY A 1 189 ? -20.755 -15.007 17.619 1.00 63.75 189 GLY A O 1
ATOM 1462 N N . GLY A 1 190 ? -22.333 -13.786 18.652 1.00 66.94 190 GLY A N 1
ATOM 1463 C CA . GLY A 1 190 ? -21.971 -14.180 20.027 1.00 66.94 190 GLY A CA 1
ATOM 1464 C C . GLY A 1 190 ? -21.509 -13.028 20.931 1.00 66.94 190 GLY A C 1
ATOM 1465 O O . GLY A 1 190 ? -21.749 -11.862 20.625 1.00 66.94 190 GLY A O 1
ATOM 1466 N N . ASP A 1 191 ? -20.871 -13.376 22.058 1.00 69.06 191 ASP A N 1
ATOM 1467 C CA . ASP A 1 191 ? -20.654 -12.471 23.205 1.00 69.06 191 ASP A CA 1
ATOM 1468 C C . ASP A 1 191 ? -19.510 -11.452 23.027 1.00 69.06 191 ASP A C 1
ATOM 1470 O O . ASP A 1 191 ? -19.512 -10.425 23.705 1.00 69.06 191 ASP A O 1
ATOM 1474 N N . LYS A 1 192 ? -18.547 -11.694 22.122 1.00 79.12 192 LYS A N 1
ATOM 1475 C CA . LYS A 1 192 ? -17.464 -10.740 21.814 1.00 79.12 192 LYS A CA 1
ATOM 1476 C C . LYS A 1 192 ? -16.958 -10.889 20.370 1.00 79.12 192 LYS A C 1
ATOM 1478 O O . LYS A 1 192 ? -16.002 -11.617 20.128 1.00 79.12 192 LYS A O 1
ATOM 1483 N N . PRO A 1 193 ? -17.619 -10.267 19.385 1.00 84.12 193 PRO A N 1
ATOM 1484 C CA . PRO A 1 193 ? -17.256 -10.436 17.982 1.00 84.12 193 PRO A CA 1
ATOM 1485 C C . PRO A 1 193 ? -15.930 -9.745 17.630 1.00 84.12 193 PRO A C 1
ATOM 1487 O O . PRO A 1 193 ? -15.618 -8.674 18.164 1.00 84.12 193 PRO A O 1
ATOM 1490 N N . GLY A 1 194 ? -15.192 -10.339 16.687 1.00 88.56 194 GLY A N 1
ATOM 1491 C CA . GLY A 1 194 ? -13.993 -9.757 16.094 1.00 88.56 194 GLY A CA 1
ATOM 1492 C C . GLY A 1 194 ? -14.320 -8.755 14.981 1.00 88.56 194 GLY A C 1
ATOM 1493 O O . GLY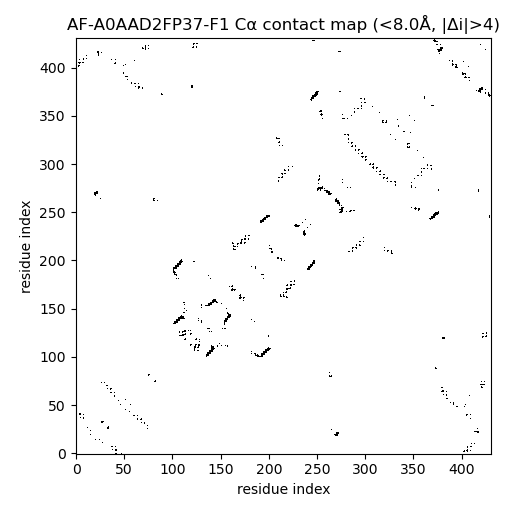 A 1 194 ? -15.175 -9.009 14.130 1.00 88.56 194 GLY A O 1
ATOM 1494 N N . LEU A 1 195 ? -13.628 -7.616 14.953 1.00 92.31 195 LEU A N 1
ATOM 1495 C CA . LEU A 1 195 ? -13.743 -6.586 13.919 1.00 92.31 195 LEU A CA 1
ATOM 1496 C C . LEU A 1 195 ? -12.364 -6.214 13.364 1.00 92.31 195 LEU A C 1
ATOM 1498 O O . LEU A 1 195 ? -11.587 -5.527 14.022 1.00 92.31 195 LEU A O 1
ATOM 1502 N N . THR A 1 196 ? -12.075 -6.590 12.119 1.00 94.19 196 THR A N 1
ATOM 1503 C CA . THR A 1 196 ? -10.818 -6.204 11.456 1.00 94.19 196 THR A CA 1
ATOM 1504 C C . THR A 1 196 ? -11.071 -5.189 10.346 1.00 94.19 196 THR A C 1
ATOM 1506 O O . THR A 1 196 ? -11.862 -5.416 9.434 1.00 94.19 196 THR A O 1
ATOM 1509 N N . LEU A 1 197 ? -10.390 -4.047 10.421 1.00 95.88 197 LEU A N 1
ATOM 1510 C CA . LEU A 1 197 ? -10.534 -2.910 9.518 1.00 95.88 197 LEU A CA 1
ATOM 1511 C C . LEU A 1 197 ? -9.289 -2.797 8.635 1.00 95.88 197 LEU A C 1
ATOM 1513 O O . LEU A 1 197 ? -8.262 -2.272 9.062 1.00 95.88 197 LEU A O 1
ATOM 1517 N N . TYR A 1 198 ? -9.378 -3.270 7.397 1.00 95.31 198 TYR A N 1
ATOM 1518 C CA . TYR A 1 198 ? -8.310 -3.170 6.411 1.00 95.31 198 TYR A CA 1
ATOM 1519 C C . TYR A 1 198 ? -8.401 -1.854 5.638 1.00 95.31 198 TYR A C 1
ATOM 1521 O O . TYR A 1 198 ? -9.359 -1.595 4.902 1.00 95.31 198 TYR A O 1
ATOM 1529 N N . LEU A 1 199 ? -7.367 -1.031 5.771 1.00 92.44 199 LEU A N 1
ATOM 1530 C CA . LEU A 1 199 ? -7.221 0.241 5.077 1.00 92.44 199 LEU A CA 1
ATOM 1531 C C . LEU A 1 199 ? -6.137 0.115 4.010 1.00 92.44 199 LEU A C 1
ATOM 1533 O O . LEU A 1 199 ? -4.950 0.097 4.320 1.00 92.44 199 LEU A O 1
ATOM 1537 N N . THR A 1 200 ? -6.521 0.099 2.734 1.00 79.88 200 THR A N 1
ATOM 1538 C CA . THR A 1 200 ? -5.549 0.040 1.629 1.00 79.88 200 THR A CA 1
ATOM 1539 C C . THR A 1 200 ? -5.294 1.407 0.989 1.00 79.88 200 THR A C 1
ATOM 1541 O O . THR A 1 200 ? -4.949 1.467 -0.190 1.00 79.88 200 THR A O 1
ATOM 1544 N N . LEU A 1 201 ? -5.522 2.503 1.734 1.00 65.38 201 LEU A N 1
ATOM 1545 C CA . LEU A 1 201 ? -5.548 3.914 1.298 1.00 65.38 201 LEU A CA 1
ATOM 1546 C C . LEU A 1 201 ? -4.402 4.262 0.327 1.00 65.38 201 LEU A C 1
ATOM 1548 O O . LEU A 1 201 ? -3.307 4.648 0.732 1.00 65.38 201 LEU A O 1
ATOM 1552 N N . GLY A 1 202 ? -4.636 4.094 -0.974 1.00 59.38 202 GLY A N 1
ATOM 1553 C CA . GLY A 1 202 ? -3.595 4.084 -2.007 1.00 59.38 202 GLY A CA 1
ATOM 1554 C C . GLY A 1 202 ? -3.949 4.938 -3.215 1.00 59.38 202 GLY A C 1
ATOM 1555 O O . GLY A 1 202 ? -3.679 4.548 -4.353 1.00 59.38 202 GLY A O 1
ATOM 1556 N N . GLN A 1 203 ? -4.600 6.085 -3.011 1.00 59.19 203 GLN A N 1
ATOM 1557 C CA . GLN A 1 203 ? -4.929 6.949 -4.133 1.00 59.19 203 GLN A CA 1
ATOM 1558 C C . GLN A 1 203 ? -3.728 7.828 -4.494 1.00 59.19 203 GLN A C 1
ATOM 1560 O O . GLN A 1 203 ? -3.437 8.815 -3.832 1.00 59.19 203 GLN A O 1
ATOM 1565 N N . HIS A 1 204 ? -3.038 7.491 -5.583 1.00 57.88 204 HIS A N 1
ATOM 1566 C CA . HIS A 1 204 ? -1.925 8.287 -6.134 1.00 57.88 204 HIS A CA 1
ATOM 1567 C C . HIS A 1 204 ? -2.299 9.049 -7.408 1.00 57.88 204 HIS A C 1
ATOM 1569 O O . HIS A 1 204 ? -1.429 9.479 -8.156 1.00 57.88 204 HIS A O 1
ATOM 1575 N N . LYS A 1 205 ? -3.600 9.193 -7.685 1.00 64.31 205 LYS A N 1
ATOM 1576 C CA . LYS A 1 205 ? -4.111 9.802 -8.918 1.00 64.31 205 LYS A CA 1
ATOM 1577 C C . LYS A 1 205 ? -5.101 10.926 -8.615 1.00 64.31 205 LYS A C 1
ATOM 1579 O O . LYS A 1 205 ? -5.910 10.813 -7.690 1.00 64.31 205 LYS A O 1
ATOM 1584 N N . GLY A 1 206 ? -5.077 11.958 -9.456 1.00 70.50 206 GLY A N 1
ATOM 1585 C CA . GLY A 1 206 ? -5.933 13.143 -9.362 1.00 70.50 206 GLY A CA 1
ATOM 1586 C C . GLY A 1 206 ? -5.202 14.359 -8.795 1.00 70.50 206 GLY A C 1
ATOM 1587 O O . GLY A 1 206 ? -4.004 14.307 -8.544 1.00 70.50 206 GLY A O 1
ATOM 1588 N N . VAL A 1 207 ? -5.934 15.457 -8.610 1.00 71.56 207 VAL A N 1
ATOM 1589 C CA . VAL A 1 207 ? -5.403 16.697 -8.024 1.00 71.56 207 VAL A CA 1
ATOM 1590 C C . VAL A 1 207 ? -5.079 16.466 -6.548 1.00 71.56 207 VAL A C 1
ATOM 1592 O O . VAL A 1 207 ? -5.932 15.978 -5.805 1.00 71.56 207 VAL A O 1
ATOM 1595 N N . ASN A 1 208 ? -3.845 16.797 -6.157 1.00 79.12 208 ASN A N 1
ATOM 1596 C CA . ASN A 1 208 ? -3.298 16.672 -4.803 1.00 79.12 208 ASN A CA 1
ATOM 1597 C C . ASN A 1 208 ? -3.653 15.330 -4.106 1.00 79.12 208 ASN A C 1
ATOM 1599 O O . ASN A 1 208 ? -4.366 15.293 -3.096 1.00 79.12 208 ASN A O 1
ATOM 1603 N N . PRO A 1 209 ? -3.182 14.191 -4.654 1.00 82.88 209 PRO A N 1
ATOM 1604 C CA . PRO A 1 209 ? -3.566 12.862 -4.175 1.00 82.88 209 PRO A CA 1
ATOM 1605 C C . PRO A 1 209 ? -3.085 12.597 -2.740 1.00 82.88 209 PRO A C 1
ATOM 1607 O O . PRO A 1 209 ? -3.720 11.866 -1.984 1.00 82.88 209 PRO A O 1
ATOM 1610 N N . PHE A 1 210 ? -1.981 13.230 -2.346 1.00 86.38 210 PHE A N 1
ATOM 1611 C CA . PHE A 1 210 ? -1.383 13.119 -1.020 1.00 86.38 210 PHE A CA 1
ATOM 1612 C C . PHE A 1 210 ? -2.269 13.726 0.070 1.00 86.38 210 PHE A C 1
ATOM 1614 O O . PHE A 1 210 ? -2.525 13.073 1.084 1.00 86.38 210 PHE A O 1
ATOM 1621 N N . ARG A 1 211 ? -2.800 14.932 -0.169 1.00 86.75 211 ARG A N 1
ATOM 1622 C CA . ARG A 1 211 ? -3.754 15.586 0.732 1.00 86.75 211 ARG A CA 1
ATOM 1623 C C . ARG A 1 211 ? -5.047 14.791 0.855 1.00 86.75 211 ARG A C 1
ATOM 1625 O O . ARG A 1 211 ? -5.537 14.580 1.958 1.00 86.75 211 ARG A O 1
ATOM 1632 N N . ARG A 1 212 ? -5.570 14.286 -0.264 1.00 87.50 212 ARG A N 1
ATOM 1633 C CA . ARG A 1 212 ? -6.784 13.453 -0.273 1.00 87.50 212 ARG A CA 1
ATOM 1634 C C . ARG A 1 212 ? -6.625 12.174 0.546 1.00 87.50 212 ARG A C 1
ATOM 1636 O O . ARG A 1 212 ? -7.529 11.820 1.294 1.00 87.50 212 ARG A O 1
ATOM 1643 N N . ASN A 1 213 ? -5.475 11.505 0.464 1.00 87.38 213 ASN A N 1
ATOM 1644 C CA . ASN A 1 213 ? -5.230 10.322 1.293 1.00 87.38 213 ASN A CA 1
ATOM 1645 C C . ASN A 1 213 ? -5.216 10.656 2.792 1.00 87.38 213 ASN A C 1
ATOM 1647 O O . ASN A 1 213 ? -5.794 9.910 3.580 1.00 87.38 213 ASN A O 1
ATOM 1651 N N . LEU A 1 214 ? -4.596 11.778 3.184 1.00 90.75 214 LEU A N 1
ATOM 1652 C CA . LEU A 1 214 ? -4.632 12.245 4.575 1.00 90.75 214 LEU A CA 1
ATOM 1653 C C . LEU A 1 214 ? -6.051 12.596 5.018 1.00 90.75 214 LEU A C 1
ATOM 1655 O O . LEU A 1 214 ? -6.451 12.225 6.118 1.00 90.75 214 LEU A O 1
ATOM 1659 N N . GLN A 1 215 ? -6.828 13.249 4.153 1.00 91.75 215 GLN A N 1
ATOM 1660 C CA . GLN A 1 215 ? -8.229 13.559 4.418 1.00 91.75 215 GLN A CA 1
ATOM 1661 C C . GLN A 1 215 ? -9.053 12.287 4.644 1.00 91.75 215 GLN A C 1
ATOM 1663 O O . GLN A 1 215 ? -9.814 12.216 5.604 1.00 91.75 215 GLN A O 1
ATOM 1668 N N . GLY A 1 216 ? -8.873 11.265 3.802 1.00 92.56 216 GLY A N 1
ATOM 1669 C CA . GLY A 1 216 ? -9.529 9.967 3.966 1.00 92.56 216 GLY A CA 1
ATOM 1670 C C . GLY A 1 216 ? -9.162 9.280 5.283 1.00 92.56 216 GLY A C 1
ATOM 1671 O O . GLY A 1 216 ? -10.050 8.791 5.977 1.00 92.56 216 GLY A O 1
ATOM 1672 N N . ALA A 1 217 ? -7.881 9.296 5.669 1.00 94.69 217 ALA A N 1
ATOM 1673 C CA . ALA A 1 217 ? -7.445 8.771 6.964 1.00 94.69 217 ALA A CA 1
ATOM 1674 C C . ALA A 1 217 ? -8.054 9.554 8.138 1.00 94.69 217 ALA A C 1
ATOM 1676 O O . ALA A 1 217 ? -8.564 8.947 9.072 1.00 94.69 217 ALA A O 1
ATOM 1677 N N . ASN A 1 218 ? -8.080 10.887 8.067 1.00 95.81 218 ASN A N 1
ATOM 1678 C CA . ASN A 1 218 ? -8.699 11.727 9.092 1.00 95.81 218 ASN A CA 1
ATOM 1679 C C . ASN A 1 218 ? -10.210 11.461 9.224 1.00 95.81 218 ASN A C 1
ATOM 1681 O O . ASN A 1 218 ? -10.718 11.290 10.328 1.00 95.81 218 ASN A O 1
ATOM 1685 N N . ASN A 1 219 ? -10.927 11.364 8.100 1.00 96.38 219 ASN A N 1
ATOM 1686 C CA . ASN A 1 219 ? -12.353 11.034 8.080 1.00 96.38 219 ASN A CA 1
ATOM 1687 C C . ASN A 1 219 ? -12.624 9.654 8.703 1.00 96.38 219 ASN A C 1
ATOM 1689 O O . ASN A 1 219 ? -13.578 9.510 9.469 1.00 96.38 219 ASN A O 1
ATOM 1693 N N . PHE A 1 220 ? -11.776 8.661 8.410 1.00 96.94 220 PHE A N 1
ATOM 1694 C CA . PHE A 1 220 ? -11.836 7.341 9.038 1.00 96.94 220 PHE A CA 1
ATOM 1695 C C . PHE A 1 220 ? -11.599 7.421 10.550 1.00 96.94 220 PHE A C 1
ATOM 1697 O O . PHE A 1 220 ? -12.397 6.884 11.311 1.00 96.94 220 PHE A O 1
ATOM 1704 N N . CYS A 1 221 ? -10.545 8.115 10.986 1.00 97.44 221 CYS A N 1
ATOM 1705 C CA . CYS A 1 221 ? -10.202 8.286 12.397 1.00 97.44 221 CYS A CA 1
ATOM 1706 C C . CYS A 1 221 ? -11.358 8.892 13.205 1.00 97.44 221 CYS A C 1
ATOM 1708 O O . CYS A 1 221 ? -11.740 8.338 14.233 1.00 97.44 221 CYS A O 1
ATOM 1710 N N . LEU A 1 222 ? -11.974 9.968 12.701 1.00 97.75 222 LEU A N 1
ATOM 1711 C CA . LEU A 1 222 ? -13.136 10.606 13.332 1.00 97.75 222 LEU A CA 1
ATOM 1712 C C . LEU A 1 222 ? -14.335 9.652 13.443 1.00 97.75 222 LEU A C 1
ATOM 1714 O O . LEU A 1 222 ? -15.030 9.619 14.459 1.00 97.75 222 LEU A O 1
ATOM 1718 N N . ALA A 1 223 ? -14.591 8.872 12.391 1.00 97.69 223 ALA A N 1
ATOM 1719 C CA . ALA A 1 223 ? -15.672 7.896 12.386 1.00 97.69 223 ALA A CA 1
ATOM 1720 C C . ALA A 1 223 ? -15.412 6.744 13.366 1.00 97.69 223 ALA A C 1
ATOM 1722 O O . ALA A 1 223 ? -16.331 6.333 14.076 1.00 97.69 223 ALA A O 1
ATOM 1723 N N . LEU A 1 224 ? -14.172 6.250 13.419 1.00 97.38 224 LEU A N 1
ATOM 1724 C CA . LEU A 1 224 ? -13.744 5.189 14.324 1.00 97.38 224 LEU A CA 1
ATOM 1725 C C . LEU A 1 224 ? -13.872 5.633 15.781 1.00 97.38 224 LEU A C 1
ATOM 1727 O O . LEU A 1 224 ? -14.470 4.918 16.579 1.00 97.38 224 LEU A O 1
ATOM 1731 N N . GLU A 1 225 ? -13.379 6.827 16.110 1.00 96.88 225 GLU A N 1
ATOM 1732 C CA . GLU A 1 225 ? -13.474 7.401 17.451 1.00 96.88 225 GLU A CA 1
ATOM 1733 C C . GLU A 1 225 ? -14.932 7.507 17.908 1.00 96.88 225 GLU A C 1
ATOM 1735 O O . GLU A 1 225 ? -15.305 6.980 18.959 1.00 96.88 225 GLU A O 1
ATOM 1740 N N . LYS A 1 226 ? -15.787 8.113 17.075 1.00 96.38 226 LYS A N 1
ATOM 1741 C CA . LYS A 1 226 ? -17.224 8.236 17.347 1.00 96.38 226 LYS A CA 1
ATOM 1742 C C . LYS A 1 226 ? -17.891 6.873 17.535 1.00 96.38 226 LYS A C 1
ATOM 1744 O O . LYS A 1 226 ? -18.706 6.701 18.438 1.00 96.38 226 LYS A O 1
ATOM 1749 N N . PHE A 1 227 ? -17.574 5.909 16.677 1.00 95.06 227 PHE A N 1
ATOM 1750 C CA . PHE A 1 227 ? -18.153 4.572 16.735 1.00 95.06 227 PHE A CA 1
ATOM 1751 C C . PHE A 1 227 ? -17.753 3.829 18.015 1.00 95.06 227 PHE A C 1
ATOM 1753 O O . PHE A 1 227 ? -18.619 3.284 18.699 1.00 95.06 227 PHE A O 1
ATOM 1760 N N . MET A 1 228 ? -16.463 3.830 18.355 1.00 94.75 228 MET A N 1
ATOM 1761 C CA . MET A 1 228 ? -15.930 3.073 19.490 1.00 94.75 228 MET A CA 1
ATOM 1762 C C . MET A 1 228 ? -16.356 3.656 20.839 1.00 94.75 228 MET A C 1
ATOM 1764 O O . MET A 1 228 ? -16.621 2.898 21.770 1.00 94.75 228 MET A O 1
ATOM 1768 N N . THR A 1 229 ? -16.496 4.981 20.926 1.00 92.81 229 THR A N 1
ATOM 1769 C CA . THR A 1 229 ? -16.938 5.691 22.142 1.00 92.81 229 THR A CA 1
ATOM 1770 C C . THR A 1 229 ? -18.455 5.723 22.325 1.00 92.81 229 THR A C 1
ATOM 1772 O O . THR A 1 229 ? -18.936 6.127 23.381 1.00 92.81 229 THR A O 1
ATOM 1775 N N . THR A 1 230 ? -19.237 5.292 21.330 1.00 90.62 230 THR A N 1
ATOM 1776 C CA . THR A 1 230 ? -20.696 5.230 21.463 1.00 90.62 230 THR A CA 1
ATOM 1777 C C . THR A 1 230 ? -21.080 4.179 22.506 1.00 90.62 230 THR A C 1
ATOM 1779 O O . THR A 1 230 ? -20.891 2.980 22.289 1.00 90.62 230 THR A O 1
ATOM 1782 N N . GLU A 1 231 ? -21.661 4.629 23.617 1.00 84.62 231 GLU A N 1
ATOM 1783 C CA . GLU A 1 231 ? -22.193 3.759 24.663 1.00 84.62 231 GLU A CA 1
ATOM 1784 C C . GLU A 1 231 ? -23.489 3.076 24.221 1.00 84.62 231 GLU A C 1
ATOM 1786 O O . GLU A 1 231 ? -24.401 3.694 23.659 1.00 84.62 231 GLU A O 1
ATOM 1791 N N . LYS A 1 232 ? -23.593 1.781 24.517 1.00 75.00 232 LYS A N 1
ATOM 1792 C CA . LYS A 1 232 ? -24.829 1.019 24.390 1.00 75.00 232 LYS A CA 1
ATOM 1793 C C . LYS A 1 232 ? -24.932 0.036 25.552 1.00 75.00 232 LYS A C 1
ATOM 1795 O O . LYS A 1 232 ? -24.006 -0.722 25.806 1.00 75.00 232 LYS A O 1
ATOM 1800 N N . ASP A 1 233 ? -26.064 0.058 26.253 1.00 77.00 233 ASP A N 1
ATOM 1801 C CA . ASP A 1 233 ? -26.345 -0.842 27.381 1.00 77.00 233 ASP A CA 1
ATOM 1802 C C . ASP A 1 233 ? -25.294 -0.764 28.516 1.00 77.00 233 ASP A C 1
ATOM 1804 O O . ASP A 1 233 ? -25.050 -1.736 29.224 1.00 77.00 233 ASP A O 1
ATOM 1808 N N . GLY A 1 234 ? -24.678 0.413 28.701 1.00 76.88 234 GLY A N 1
ATOM 1809 C CA . GLY A 1 234 ? -23.695 0.683 29.759 1.00 76.88 234 GLY A CA 1
ATOM 1810 C C . GLY A 1 234 ? -22.244 0.323 29.424 1.00 76.88 234 GLY A C 1
ATOM 1811 O O . GLY A 1 234 ? -21.378 0.575 30.254 1.00 76.88 234 GLY A O 1
ATOM 1812 N N . ASN A 1 235 ? -21.972 -0.212 28.227 1.00 78.25 235 ASN A N 1
ATOM 1813 C CA . ASN A 1 235 ? -20.619 -0.480 27.733 1.00 78.25 235 ASN A CA 1
ATOM 1814 C C . ASN A 1 235 ? -20.331 0.343 26.476 1.00 78.25 235 ASN A C 1
ATOM 1816 O O . ASN A 1 235 ? -21.220 0.572 25.646 1.00 78.25 235 ASN A O 1
ATOM 1820 N N . THR A 1 236 ? -19.078 0.757 26.297 1.00 85.12 236 THR A N 1
ATOM 1821 C CA . THR A 1 236 ? -18.640 1.299 25.007 1.00 85.12 236 THR A CA 1
ATOM 1822 C C . THR A 1 236 ? -18.459 0.156 24.006 1.00 85.12 236 THR A C 1
ATOM 1824 O O . THR A 1 236 ? -18.250 -1.001 24.387 1.00 85.12 236 THR A O 1
ATOM 1827 N N . ARG A 1 237 ? -18.525 0.440 22.699 1.00 83.56 237 ARG A N 1
ATOM 1828 C CA . ARG A 1 237 ? -18.212 -0.593 21.691 1.00 83.56 237 ARG A CA 1
ATOM 1829 C C . ARG A 1 237 ? -16.764 -1.055 21.783 1.00 83.56 237 ARG A C 1
ATOM 1831 O O . ARG A 1 237 ? -16.501 -2.215 21.488 1.00 83.56 237 ARG A O 1
ATOM 1838 N N . ASN A 1 238 ? -15.872 -0.173 22.228 1.00 85.38 238 ASN A N 1
ATOM 1839 C CA . ASN A 1 238 ? -14.477 -0.491 22.501 1.00 85.38 238 ASN A CA 1
ATOM 1840 C C . ASN A 1 238 ? -14.332 -1.675 23.474 1.00 85.38 238 ASN A C 1
ATOM 1842 O O . ASN A 1 238 ? -13.496 -2.542 23.259 1.00 85.38 238 ASN A O 1
ATOM 1846 N N . ASP A 1 239 ? -15.196 -1.751 24.492 1.00 83.06 239 ASP A N 1
ATOM 1847 C CA . ASP A 1 239 ? -15.178 -2.834 25.486 1.00 83.06 239 ASP A CA 1
ATOM 1848 C C . ASP A 1 239 ? -15.913 -4.095 24.998 1.00 83.06 239 ASP A C 1
ATOM 1850 O O . ASP A 1 239 ? -15.637 -5.212 25.444 1.00 83.06 239 ASP A O 1
ATOM 1854 N N . ALA A 1 240 ? -16.867 -3.920 24.079 1.00 82.12 240 ALA A N 1
ATOM 1855 C CA . ALA A 1 240 ? -17.775 -4.969 23.618 1.00 82.12 240 ALA A CA 1
ATOM 1856 C C . ALA A 1 240 ? -17.280 -5.754 22.386 1.00 82.12 240 ALA A C 1
ATOM 1858 O O . ALA A 1 240 ? -17.906 -6.749 22.022 1.00 82.12 240 ALA A O 1
ATOM 1859 N N . CYS A 1 241 ? -16.203 -5.326 21.718 1.00 84.62 241 CYS A N 1
ATOM 1860 C CA . CYS A 1 241 ? -15.652 -6.017 20.548 1.00 84.62 241 CYS A CA 1
ATOM 1861 C C . CYS A 1 241 ? -14.125 -6.102 20.586 1.00 84.62 241 CYS A C 1
ATOM 1863 O O . CYS A 1 241 ? -13.454 -5.195 21.073 1.00 84.62 241 CYS A O 1
ATOM 1865 N N . ASP A 1 242 ? -13.576 -7.187 20.042 1.00 89.00 242 ASP A N 1
ATOM 1866 C CA . ASP A 1 242 ? -12.144 -7.272 19.764 1.00 89.00 242 ASP A CA 1
ATOM 1867 C C . ASP A 1 242 ? -11.897 -6.658 18.390 1.00 89.00 242 ASP A C 1
ATOM 1869 O O . ASP A 1 242 ? -12.358 -7.188 17.381 1.00 89.00 242 ASP A O 1
ATOM 1873 N N . TRP A 1 243 ? -11.203 -5.523 18.327 1.00 92.69 243 TRP A N 1
ATOM 1874 C CA . TRP A 1 243 ? -11.032 -4.793 17.075 1.00 92.69 243 TRP A CA 1
ATOM 1875 C C . TRP A 1 243 ? -9.573 -4.533 16.729 1.00 92.69 243 TRP A C 1
ATOM 1877 O O . TRP A 1 243 ? -8.728 -4.328 17.600 1.00 92.69 243 TRP A O 1
ATOM 1887 N N . ARG A 1 244 ? -9.287 -4.491 15.428 1.00 94.81 244 ARG A N 1
ATOM 1888 C CA . ARG A 1 244 ? -7.965 -4.168 14.894 1.00 94.81 244 ARG A CA 1
ATOM 1889 C C . ARG A 1 244 ? -8.071 -3.363 13.611 1.00 94.81 244 ARG A C 1
ATOM 1891 O O . ARG A 1 244 ? -8.886 -3.663 12.743 1.00 94.81 244 ARG A O 1
ATOM 1898 N N . VAL A 1 245 ? -7.193 -2.381 13.459 1.00 96.31 245 VAL A N 1
ATOM 1899 C CA . VAL A 1 245 ? -6.943 -1.679 12.203 1.00 96.31 245 VAL A CA 1
ATOM 1900 C C . VAL A 1 245 ? -5.671 -2.227 11.571 1.00 96.31 245 VAL A C 1
ATOM 1902 O O . VAL A 1 245 ? -4.602 -2.203 12.177 1.00 96.31 245 VAL A O 1
ATOM 1905 N N . VAL A 1 246 ? -5.783 -2.693 10.331 1.00 95.38 246 VAL A N 1
ATOM 1906 C CA . VAL A 1 246 ? -4.657 -3.140 9.510 1.00 95.38 246 VAL A CA 1
ATOM 1907 C C . VAL A 1 246 ? -4.512 -2.175 8.342 1.00 95.38 246 VAL A C 1
ATOM 1909 O O . VAL A 1 246 ? -5.335 -2.142 7.428 1.00 95.38 246 VAL A O 1
ATOM 1912 N N . LEU A 1 247 ? -3.456 -1.374 8.352 1.00 93.56 247 LEU A N 1
ATOM 1913 C CA . LEU A 1 247 ? -3.139 -0.469 7.258 1.00 93.56 247 LEU A CA 1
ATOM 1914 C C . LEU A 1 247 ? -2.147 -1.136 6.303 1.00 93.56 247 LEU A C 1
ATOM 1916 O O . LEU A 1 247 ? -1.140 -1.698 6.732 1.00 93.56 247 LEU A O 1
ATOM 1920 N N . THR A 1 248 ? -2.382 -1.022 4.996 1.00 90.25 248 THR A N 1
ATOM 1921 C CA . THR A 1 248 ? -1.379 -1.395 3.993 1.00 90.25 248 THR A CA 1
ATOM 1922 C C . THR A 1 248 ? -0.168 -0.473 4.116 1.00 90.25 248 THR A C 1
ATOM 1924 O O . THR A 1 248 ? -0.210 0.686 3.682 1.00 90.25 248 THR A O 1
ATOM 1927 N N . GLY A 1 249 ? 0.911 -0.992 4.701 1.00 86.56 249 GLY A N 1
ATOM 1928 C CA . GLY A 1 249 ? 2.186 -0.299 4.767 1.00 86.56 249 GLY A CA 1
ATOM 1929 C C . GLY A 1 249 ? 2.874 -0.232 3.404 1.00 86.56 249 GLY A C 1
ATOM 1930 O O . GLY A 1 249 ? 2.433 -0.805 2.405 1.00 86.56 249 GLY A O 1
ATOM 1931 N N . THR A 1 250 ? 3.970 0.514 3.350 1.00 87.94 250 THR A N 1
ATOM 1932 C CA . THR A 1 250 ? 4.837 0.590 2.177 1.00 87.94 250 THR A CA 1
ATOM 1933 C C . THR A 1 250 ? 6.274 0.777 2.624 1.00 87.94 250 THR A C 1
ATOM 1935 O O . THR A 1 250 ? 6.553 1.609 3.483 1.00 87.94 250 THR A O 1
ATOM 1938 N N . ASP A 1 251 ? 7.206 0.066 1.998 1.00 88.81 251 ASP A N 1
ATOM 1939 C CA . ASP A 1 251 ? 8.624 0.240 2.323 1.00 88.81 251 ASP A CA 1
ATOM 1940 C C . ASP A 1 251 ? 9.116 1.651 1.938 1.00 88.81 251 ASP A C 1
ATOM 1942 O O . ASP A 1 251 ? 10.117 2.128 2.450 1.00 88.81 251 ASP A O 1
ATOM 1946 N N . ALA A 1 252 ? 8.366 2.399 1.119 1.00 88.44 252 ALA A N 1
ATOM 1947 C CA . ALA A 1 252 ? 8.668 3.797 0.803 1.00 88.44 252 ALA A CA 1
ATOM 1948 C C . ALA A 1 252 ? 8.767 4.711 2.035 1.00 88.44 252 ALA A C 1
ATOM 1950 O O . ALA A 1 252 ? 9.347 5.788 1.937 1.00 88.44 252 ALA A O 1
ATOM 1951 N N . THR A 1 253 ? 8.184 4.305 3.167 1.00 92.88 253 THR A N 1
ATOM 1952 C CA . THR A 1 253 ? 8.291 5.026 4.435 1.00 92.88 253 THR A CA 1
ATOM 1953 C C . THR A 1 253 ? 9.468 4.573 5.286 1.00 92.88 253 THR A C 1
ATOM 1955 O O . THR A 1 253 ? 9.611 5.109 6.374 1.00 92.88 253 THR A O 1
ATOM 1958 N N . LEU A 1 254 ? 10.289 3.602 4.872 1.00 94.12 254 LEU A N 1
ATOM 1959 C CA . LEU A 1 254 ? 11.469 3.186 5.637 1.00 94.12 254 LEU A CA 1
ATOM 1960 C C . LEU A 1 254 ? 12.525 4.302 5.665 1.00 94.12 254 LEU A C 1
ATOM 1962 O O . LEU A 1 254 ? 12.664 5.011 4.664 1.00 94.12 254 LEU A O 1
ATOM 1966 N N . PRO A 1 255 ? 13.301 4.441 6.757 1.00 95.38 255 PRO A N 1
ATOM 1967 C CA . PRO A 1 255 ? 14.332 5.469 6.862 1.00 95.38 255 PRO A CA 1
ATOM 1968 C C . PRO A 1 255 ? 15.346 5.407 5.713 1.00 95.38 255 PRO A C 1
ATOM 1970 O O . PRO A 1 255 ? 15.652 4.333 5.188 1.00 95.38 255 PRO A O 1
ATOM 1973 N N . SER A 1 256 ? 15.920 6.545 5.337 1.00 93.69 256 SER A N 1
ATOM 1974 C CA . SER A 1 256 ? 16.889 6.646 4.241 1.00 93.69 256 SER A CA 1
ATOM 1975 C C . SER A 1 256 ? 18.169 5.821 4.464 1.00 93.69 256 SER A C 1
ATOM 1977 O O . SER A 1 256 ? 18.829 5.417 3.500 1.00 93.69 256 SER A O 1
ATOM 1979 N N . ASP A 1 257 ? 18.494 5.490 5.714 1.00 93.19 257 ASP A N 1
ATOM 1980 C CA . ASP A 1 257 ? 19.605 4.623 6.115 1.00 93.19 257 ASP A CA 1
ATOM 1981 C C . ASP A 1 257 ? 19.200 3.155 6.334 1.00 93.19 257 ASP A C 1
ATOM 1983 O O . ASP A 1 257 ? 20.051 2.336 6.686 1.00 93.19 257 ASP A O 1
ATOM 1987 N N . TYR A 1 258 ? 17.935 2.792 6.091 1.00 92.25 258 TYR A N 1
ATOM 1988 C CA . TYR A 1 258 ? 17.461 1.429 6.304 1.00 92.25 258 TYR A CA 1
ATOM 1989 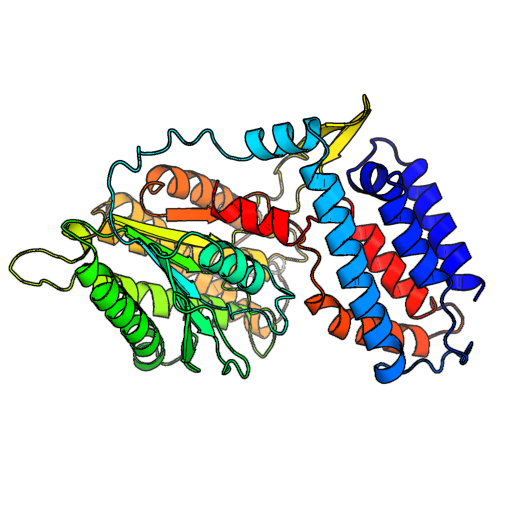C C . TYR A 1 258 ? 18.267 0.437 5.446 1.00 92.25 258 TYR A C 1
ATOM 1991 O O . TYR A 1 258 ? 18.399 0.634 4.225 1.00 92.25 258 TYR A O 1
ATOM 1999 N N . PRO A 1 259 ? 18.837 -0.619 6.057 1.00 90.88 259 PRO A N 1
ATOM 2000 C CA . PRO A 1 259 ? 19.784 -1.487 5.377 1.00 90.88 259 PRO A CA 1
ATOM 2001 C C . PRO A 1 259 ? 19.098 -2.336 4.307 1.00 90.88 259 PRO A C 1
ATOM 2003 O O . PRO A 1 259 ? 17.897 -2.617 4.366 1.00 90.88 259 PRO A O 1
ATOM 2006 N N . ALA A 1 260 ? 19.884 -2.785 3.330 1.00 90.00 260 ALA A N 1
ATOM 2007 C CA . ALA A 1 260 ? 19.453 -3.852 2.439 1.00 90.00 260 ALA A CA 1
ATOM 2008 C C . ALA A 1 260 ? 19.253 -5.151 3.234 1.00 90.00 260 ALA A C 1
ATOM 2010 O O . ALA A 1 260 ? 19.945 -5.420 4.217 1.00 90.00 260 ALA A O 1
ATOM 2011 N N . SER A 1 261 ? 18.308 -5.972 2.792 1.00 88.69 261 SER A N 1
ATOM 2012 C CA . SER A 1 261 ? 18.157 -7.328 3.311 1.00 88.69 261 SER A CA 1
ATOM 2013 C C . SER A 1 261 ? 19.145 -8.280 2.646 1.00 88.69 261 SER A C 1
ATOM 2015 O O . SER A 1 261 ? 19.535 -8.069 1.502 1.00 88.69 261 SER A O 1
ATOM 2017 N N . HIS A 1 262 ? 19.497 -9.355 3.340 1.00 89.81 262 HIS A N 1
ATOM 2018 C CA . HIS A 1 262 ? 20.276 -10.454 2.781 1.00 89.81 262 HIS A CA 1
ATOM 2019 C C . HIS A 1 262 ? 19.492 -11.750 2.953 1.00 89.81 262 HIS A C 1
ATOM 2021 O O . HIS A 1 262 ? 18.892 -11.967 4.007 1.00 89.81 262 HIS A O 1
ATOM 2027 N N . VAL A 1 263 ? 19.461 -12.572 1.909 1.00 88.94 263 VAL A N 1
ATOM 2028 C CA . VAL A 1 263 ? 18.827 -13.892 1.930 1.00 88.94 263 VAL A CA 1
ATOM 2029 C C . VAL A 1 263 ? 19.685 -14.866 1.139 1.00 88.94 263 VAL A C 1
ATOM 2031 O O . VAL A 1 263 ? 20.194 -14.520 0.077 1.00 88.94 263 VAL A O 1
ATOM 2034 N N . GLU A 1 264 ? 19.846 -16.075 1.656 1.00 90.25 264 GLU A N 1
ATOM 2035 C CA . GLU A 1 264 ? 20.449 -17.175 0.911 1.00 90.25 264 GLU A CA 1
ATOM 2036 C C . GLU A 1 264 ? 19.335 -17.883 0.138 1.00 90.25 264 GLU A C 1
ATOM 2038 O O . GLU A 1 264 ? 18.462 -18.469 0.765 1.00 90.25 264 GLU A O 1
ATOM 2043 N N . LEU A 1 265 ? 19.336 -17.805 -1.196 1.00 85.94 265 LEU A N 1
ATOM 2044 C CA . LEU A 1 265 ? 18.425 -18.569 -2.060 1.00 85.94 265 LEU A CA 1
ATOM 2045 C C . LEU A 1 265 ? 19.257 -19.397 -3.038 1.00 85.94 265 LEU A C 1
ATOM 2047 O O . LEU A 1 265 ? 20.187 -18.876 -3.654 1.00 85.94 265 LEU A O 1
ATOM 2051 N N . LEU A 1 266 ? 18.922 -20.678 -3.217 1.00 80.81 266 LEU A N 1
ATOM 2052 C CA . LEU A 1 266 ? 19.622 -21.583 -4.146 1.00 80.81 266 LEU A CA 1
ATOM 2053 C C . LEU A 1 266 ? 21.148 -21.652 -3.910 1.00 80.81 266 LEU A C 1
ATOM 2055 O O . LEU A 1 266 ? 21.931 -21.722 -4.861 1.00 80.81 266 LEU A O 1
ATOM 2059 N N . ASN A 1 267 ? 21.580 -21.637 -2.643 1.00 82.62 267 ASN A N 1
ATOM 2060 C CA . ASN A 1 267 ? 22.992 -21.561 -2.232 1.00 82.62 267 ASN A CA 1
ATOM 2061 C C . ASN A 1 267 ? 23.727 -20.297 -2.723 1.00 82.62 267 ASN A C 1
ATOM 2063 O O . ASN A 1 267 ? 24.945 -20.323 -2.922 1.00 82.62 267 ASN A O 1
ATOM 2067 N N . GLN A 1 268 ? 23.001 -19.204 -2.961 1.00 86.19 268 GLN A N 1
ATOM 2068 C CA . GLN A 1 268 ? 23.574 -17.909 -3.301 1.00 86.19 268 GLN A CA 1
ATOM 2069 C C . GLN A 1 268 ? 23.068 -16.818 -2.364 1.00 86.19 268 GLN A C 1
ATOM 2071 O O . GLN A 1 268 ? 21.864 -16.663 -2.155 1.00 86.19 268 GLN A O 1
ATOM 2076 N N . SER A 1 269 ? 24.001 -15.988 -1.904 1.00 91.06 269 SER A N 1
ATOM 2077 C CA . SER A 1 269 ? 23.682 -14.798 -1.128 1.00 91.06 269 SER A CA 1
ATOM 2078 C C . SER A 1 269 ? 23.128 -13.713 -2.042 1.00 91.06 269 SER A C 1
ATOM 2080 O O . SER A 1 269 ? 23.821 -13.212 -2.934 1.00 91.06 269 SER A O 1
ATOM 2082 N N . LEU A 1 270 ? 21.868 -13.346 -1.827 1.00 91.50 270 LEU A N 1
ATOM 2083 C CA . LEU A 1 270 ? 21.191 -12.281 -2.549 1.00 91.50 270 LEU A CA 1
ATOM 2084 C C . LEU A 1 270 ? 21.065 -11.035 -1.682 1.00 91.50 270 LEU A C 1
ATOM 2086 O O . LEU A 1 270 ? 20.666 -11.091 -0.518 1.00 91.50 270 LEU A O 1
ATOM 2090 N N . GLN A 1 271 ? 21.318 -9.885 -2.299 1.00 92.06 271 GLN A N 1
ATOM 2091 C CA . GLN A 1 271 ? 21.011 -8.584 -1.740 1.00 92.06 271 GLN A CA 1
ATOM 2092 C C . GLN A 1 271 ? 19.607 -8.125 -2.165 1.00 92.06 271 GLN A C 1
ATOM 2094 O O . GLN A 1 271 ? 19.290 -7.974 -3.343 1.00 92.06 271 GLN A O 1
ATOM 2099 N N . ILE A 1 272 ? 18.804 -7.902 -1.135 1.00 88.56 272 ILE A N 1
ATOM 2100 C CA . ILE A 1 272 ? 17.510 -7.239 -0.946 1.00 88.56 272 ILE A CA 1
ATOM 2101 C C . ILE A 1 272 ? 17.473 -5.703 -0.931 1.00 88.56 272 ILE A C 1
ATOM 2103 O O . ILE A 1 272 ? 17.452 -5.196 0.193 1.00 88.56 272 ILE A O 1
ATOM 2107 N N . PRO A 1 273 ? 17.479 -4.902 -2.021 1.00 85.69 273 PRO A N 1
ATOM 2108 C CA . PRO A 1 273 ? 17.434 -3.451 -1.862 1.00 85.69 273 PRO A CA 1
ATOM 2109 C C . PRO A 1 273 ? 16.106 -3.033 -1.225 1.00 85.69 273 PRO A C 1
ATOM 2111 O O . PRO A 1 273 ? 15.036 -3.276 -1.788 1.00 85.69 273 PRO A O 1
ATOM 2114 N N . SER A 1 274 ? 16.181 -2.376 -0.072 1.00 85.06 274 SER A N 1
ATOM 2115 C CA . SER A 1 274 ? 15.009 -1.815 0.596 1.00 85.06 274 SER A CA 1
ATOM 2116 C C . SER A 1 274 ? 14.543 -0.578 -0.170 1.00 85.06 274 SER A C 1
ATOM 2118 O O . SER A 1 274 ? 15.347 0.308 -0.479 1.00 85.06 274 SER A O 1
ATOM 2120 N N . TYR A 1 275 ? 13.254 -0.516 -0.512 1.00 84.94 275 TYR A N 1
ATOM 2121 C CA . TYR A 1 275 ? 12.658 0.761 -0.899 1.00 84.94 275 TYR A CA 1
ATOM 2122 C C . TYR A 1 275 ? 12.589 1.633 0.356 1.00 84.94 275 TYR A C 1
ATOM 2124 O O . TYR A 1 275 ? 12.419 1.095 1.442 1.00 84.94 275 TYR A O 1
ATOM 2132 N N . LYS A 1 276 ? 12.856 2.931 0.237 1.00 90.62 276 LYS A N 1
ATOM 2133 C CA . LYS A 1 276 ? 13.068 3.816 1.389 1.00 90.62 276 LYS A CA 1
ATOM 2134 C C . LYS A 1 276 ? 12.791 5.265 1.033 1.00 90.62 276 LYS A C 1
ATOM 2136 O O . LYS A 1 276 ? 12.609 5.588 -0.146 1.00 90.62 276 LYS A O 1
ATOM 2141 N N . ILE A 1 277 ? 12.782 6.122 2.042 1.00 91.25 277 ILE A N 1
ATOM 2142 C CA . ILE A 1 277 ? 12.672 7.566 1.883 1.00 91.25 277 ILE A CA 1
ATOM 2143 C C . ILE A 1 277 ? 13.873 8.084 1.075 1.00 91.25 277 ILE A C 1
ATOM 2145 O O . ILE A 1 277 ? 15.035 7.777 1.349 1.00 91.25 277 ILE A O 1
ATOM 2149 N N . SER A 1 278 ? 13.570 8.875 0.052 1.00 89.81 278 SER A N 1
ATOM 2150 C CA . SER A 1 278 ? 14.501 9.557 -0.845 1.00 89.81 278 SER A CA 1
ATOM 2151 C C . SER A 1 278 ? 13.883 10.877 -1.313 1.00 89.81 278 SER A C 1
ATOM 2153 O O . SER A 1 278 ? 12.678 11.094 -1.171 1.00 89.81 278 SER A O 1
ATOM 2155 N N . GLU A 1 279 ? 14.677 11.735 -1.948 1.00 85.31 279 GLU A N 1
ATOM 2156 C CA . GLU A 1 279 ? 14.174 12.978 -2.552 1.00 85.31 279 GLU A CA 1
ATOM 2157 C C . GLU A 1 279 ? 13.050 12.738 -3.581 1.00 85.31 279 GLU A C 1
ATOM 2159 O O . GLU A 1 279 ? 12.104 13.518 -3.666 1.00 85.31 279 GLU A O 1
ATOM 2164 N N . TYR A 1 280 ? 13.092 11.612 -4.302 1.00 84.00 280 TYR A N 1
ATOM 2165 C CA . TYR A 1 280 ? 12.156 11.288 -5.385 1.00 84.00 280 TYR A CA 1
ATOM 2166 C C . TYR A 1 280 ? 10.778 10.816 -4.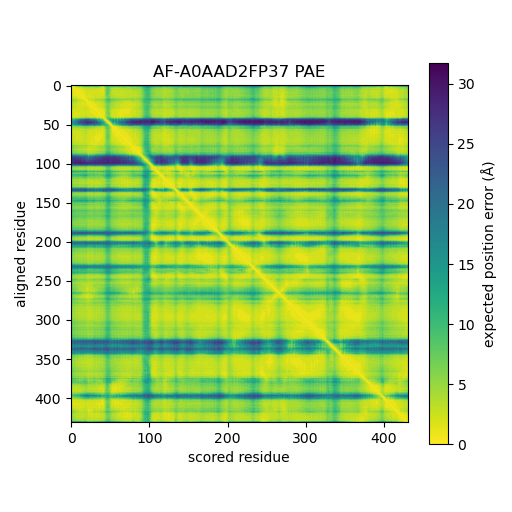907 1.00 84.00 280 TYR A C 1
ATOM 2168 O O . TYR A 1 280 ? 9.818 10.834 -5.675 1.00 84.00 280 TYR A O 1
ATOM 2176 N N . ASN A 1 281 ? 10.668 10.344 -3.664 1.00 85.81 281 ASN A N 1
ATOM 2177 C CA . ASN A 1 281 ? 9.413 9.860 -3.080 1.00 85.81 281 ASN A CA 1
ATOM 2178 C C . ASN A 1 281 ? 9.061 10.562 -1.762 1.00 85.81 281 ASN A C 1
ATOM 2180 O O . ASN A 1 281 ? 8.157 10.103 -1.066 1.00 85.81 281 ASN A O 1
ATOM 2184 N N . PHE A 1 282 ? 9.721 11.678 -1.442 1.00 87.00 282 PHE A N 1
ATOM 2185 C CA . PHE A 1 282 ? 9.552 12.405 -0.186 1.00 87.00 282 PHE A CA 1
ATOM 2186 C C . PHE A 1 282 ? 8.086 12.729 0.119 1.00 87.00 282 PHE A C 1
ATOM 2188 O O . PHE A 1 282 ? 7.552 12.266 1.120 1.00 87.00 282 PHE A O 1
ATOM 2195 N N . THR A 1 283 ? 7.390 13.448 -0.768 1.00 86.25 283 THR A N 1
ATOM 2196 C CA . THR A 1 283 ? 5.989 13.858 -0.541 1.00 86.25 283 THR A CA 1
ATOM 2197 C C . THR A 1 283 ? 5.061 12.657 -0.355 1.00 86.25 283 THR A C 1
ATOM 2199 O O . THR A 1 283 ? 4.137 12.690 0.462 1.00 86.25 283 THR A O 1
ATOM 2202 N N . TYR A 1 284 ? 5.327 11.568 -1.082 1.00 87.56 284 TYR A N 1
ATOM 2203 C CA . TYR A 1 284 ? 4.593 10.317 -0.930 1.00 87.56 284 TYR A CA 1
ATOM 2204 C C . TYR A 1 284 ? 4.835 9.684 0.445 1.00 87.56 284 TYR A C 1
ATOM 2206 O O . TYR A 1 284 ? 3.869 9.347 1.132 1.00 87.56 284 TYR A O 1
ATOM 2214 N N . ALA A 1 285 ? 6.096 9.572 0.867 1.00 91.12 285 ALA A N 1
ATOM 2215 C CA . ALA A 1 285 ? 6.459 9.033 2.170 1.00 91.12 285 ALA A CA 1
ATOM 2216 C C . ALA A 1 285 ? 5.896 9.886 3.318 1.00 91.12 285 ALA A C 1
ATOM 2218 O O . ALA A 1 285 ? 5.296 9.336 4.237 1.00 91.12 285 ALA A O 1
ATOM 2219 N N . THR A 1 286 ? 5.977 11.217 3.225 1.00 92.25 286 THR A N 1
ATOM 2220 C CA . THR A 1 286 ? 5.384 12.159 4.188 1.00 92.25 286 THR A CA 1
ATOM 2221 C C . THR A 1 286 ? 3.873 11.975 4.306 1.00 92.25 286 THR A C 1
ATOM 2223 O O . THR A 1 286 ? 3.344 11.858 5.408 1.00 92.25 286 THR A O 1
ATOM 2226 N N . SER A 1 287 ? 3.163 11.864 3.179 1.00 91.44 287 SER A N 1
ATOM 2227 C CA . SER A 1 287 ? 1.718 11.595 3.170 1.00 91.44 287 SER A CA 1
ATOM 2228 C C . SER A 1 287 ? 1.360 10.237 3.777 1.00 91.44 287 SER A C 1
ATOM 2230 O O . SER A 1 287 ? 0.343 10.116 4.459 1.00 91.44 287 SER A O 1
ATOM 2232 N N . LYS A 1 288 ? 2.174 9.204 3.547 1.00 92.88 288 LYS A N 1
ATOM 2233 C CA . LYS A 1 288 ? 1.959 7.873 4.128 1.00 92.88 288 LYS A CA 1
ATOM 2234 C C . LYS A 1 288 ? 2.231 7.853 5.628 1.00 92.88 288 LYS A C 1
ATOM 2236 O O . LYS A 1 288 ? 1.381 7.378 6.373 1.00 92.88 288 LYS A O 1
ATOM 2241 N N . LEU A 1 289 ? 3.329 8.456 6.077 1.00 94.94 289 LEU A N 1
ATOM 2242 C CA . LEU A 1 289 ? 3.620 8.619 7.501 1.00 94.94 289 LEU A CA 1
ATOM 2243 C C . LEU A 1 289 ? 2.532 9.433 8.208 1.00 94.94 289 LEU A C 1
ATOM 2245 O O . LEU A 1 289 ? 2.125 9.069 9.304 1.00 94.94 289 LEU A O 1
ATOM 2249 N N . GLY A 1 290 ? 1.967 10.460 7.570 1.00 95.06 290 GLY A N 1
ATOM 2250 C CA . GLY A 1 290 ? 0.825 11.181 8.137 1.00 95.06 290 GLY A CA 1
ATOM 2251 C C . GLY A 1 290 ? -0.408 10.300 8.362 1.00 95.06 290 GLY A C 1
ATOM 2252 O O . GLY A 1 290 ? -1.074 10.448 9.381 1.00 95.06 290 GLY A O 1
ATOM 2253 N N . GLN A 1 291 ? -0.686 9.339 7.473 1.00 94.94 291 GLN A N 1
ATOM 2254 C CA . GLN A 1 291 ? -1.750 8.348 7.701 1.00 94.94 291 GLN A CA 1
ATOM 2255 C C . GLN A 1 291 ? -1.418 7.447 8.894 1.00 94.94 291 GLN A C 1
ATOM 2257 O O . GLN A 1 291 ? -2.303 7.155 9.695 1.00 94.94 291 GLN A O 1
ATOM 2262 N N . TYR A 1 292 ? -0.151 7.036 9.030 1.00 96.56 292 TYR A N 1
ATOM 2263 C CA . TYR A 1 292 ? 0.300 6.192 10.141 1.00 96.56 292 TYR A CA 1
ATOM 2264 C C . TYR A 1 292 ? 0.095 6.923 11.466 1.00 96.56 292 TYR A C 1
ATOM 2266 O O . TYR A 1 292 ? -0.536 6.384 12.367 1.00 96.56 292 TYR A O 1
ATOM 2274 N N . PHE A 1 293 ? 0.549 8.174 11.565 1.00 97.88 293 PHE A N 1
ATOM 2275 C CA . PHE A 1 293 ? 0.434 8.967 12.787 1.00 97.88 293 PHE A CA 1
ATOM 2276 C C . PHE A 1 293 ? -1.007 9.362 13.130 1.00 97.88 293 PHE A C 1
ATOM 2278 O O . PHE A 1 293 ? -1.356 9.367 14.307 1.00 97.88 293 PHE A O 1
ATOM 2285 N N . LEU A 1 294 ? -1.873 9.614 12.140 1.00 97.31 294 LEU A N 1
ATOM 2286 C CA . LEU A 1 294 ? -3.309 9.804 12.388 1.00 97.31 294 LEU A CA 1
ATOM 2287 C C . LEU A 1 294 ? -3.935 8.567 13.046 1.00 97.31 294 LEU A C 1
ATOM 2289 O O . LEU A 1 294 ? -4.656 8.690 14.033 1.00 97.31 294 LEU A O 1
ATOM 2293 N N . LEU A 1 295 ? -3.624 7.375 12.532 1.00 97.69 295 LEU A N 1
ATOM 2294 C CA . LEU A 1 295 ? -4.126 6.120 13.087 1.00 97.69 295 LEU A CA 1
ATOM 2295 C C . LEU A 1 295 ? -3.516 5.804 14.453 1.00 97.69 295 LEU A C 1
ATOM 2297 O O . LEU A 1 295 ? -4.258 5.439 15.358 1.00 97.69 295 LEU A O 1
ATOM 2301 N N . ILE A 1 296 ? -2.204 5.994 14.628 1.00 98.38 296 ILE A N 1
ATOM 2302 C CA . ILE A 1 296 ? -1.518 5.842 15.921 1.00 98.38 296 ILE A CA 1
ATOM 2303 C C . ILE A 1 296 ? -2.189 6.725 16.974 1.00 98.38 296 ILE A C 1
ATOM 2305 O O . ILE A 1 296 ? -2.556 6.223 18.031 1.00 98.38 296 ILE A O 1
ATOM 2309 N N . LYS A 1 297 ? -2.404 8.013 16.673 1.00 98.44 297 LYS A N 1
ATOM 2310 C CA . LYS A 1 297 ? -3.068 8.954 17.583 1.00 98.44 297 LYS A CA 1
ATOM 2311 C C . LYS A 1 297 ? -4.468 8.470 17.963 1.00 98.44 297 LYS A C 1
ATOM 2313 O O . LYS A 1 297 ? -4.791 8.408 19.145 1.00 98.44 297 LYS A O 1
ATOM 2318 N N . THR A 1 298 ? -5.295 8.110 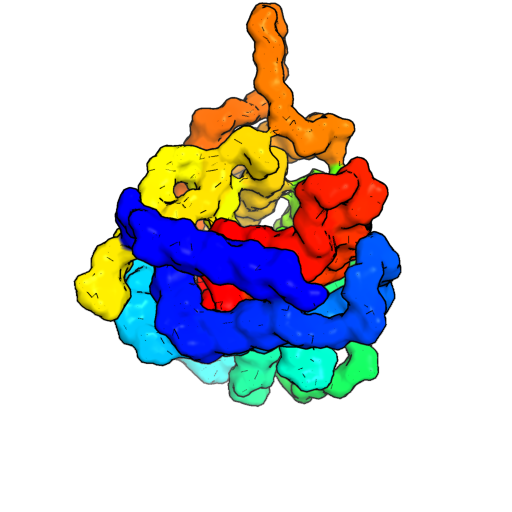16.980 1.00 98.25 298 THR A N 1
ATOM 2319 C CA . THR A 1 298 ? -6.674 7.663 17.235 1.00 98.25 298 THR A CA 1
ATOM 2320 C C . THR A 1 298 ? -6.724 6.363 18.029 1.00 98.25 298 THR A C 1
ATOM 2322 O O . THR A 1 298 ? -7.505 6.259 18.970 1.00 98.25 298 THR A O 1
ATOM 2325 N N . VAL A 1 299 ? -5.882 5.381 17.695 1.00 98.19 299 VAL A N 1
ATOM 2326 C CA . VAL A 1 299 ? -5.806 4.119 18.442 1.00 98.19 299 VAL A CA 1
ATOM 2327 C C . VAL A 1 299 ? -5.331 4.380 19.869 1.00 98.19 299 VAL A C 1
ATOM 2329 O O . VAL A 1 299 ? -5.986 3.928 20.800 1.00 98.19 299 VAL A O 1
ATOM 2332 N N . ALA A 1 300 ? -4.273 5.174 20.057 1.00 98.19 300 ALA A N 1
ATOM 2333 C CA . ALA A 1 300 ? -3.778 5.543 21.379 1.00 98.19 300 ALA A CA 1
ATOM 2334 C C . ALA A 1 300 ? -4.859 6.216 22.238 1.00 98.19 300 ALA A C 1
ATOM 2336 O O . ALA A 1 300 ? -5.015 5.870 23.409 1.00 98.19 300 ALA A O 1
ATOM 2337 N N . GLN A 1 301 ? -5.645 7.124 21.655 1.00 97.50 301 GLN A N 1
ATOM 2338 C CA . GLN A 1 301 ? -6.765 7.770 22.337 1.00 97.50 301 GLN A CA 1
ATOM 2339 C C . GLN A 1 301 ? -7.834 6.754 22.767 1.00 97.50 301 GLN A C 1
ATOM 2341 O O . GLN A 1 301 ? -8.281 6.780 23.912 1.00 97.50 301 GLN A O 1
ATOM 2346 N N . LEU A 1 302 ? -8.207 5.828 21.880 1.00 96.94 302 LEU A N 1
ATOM 2347 C CA . LEU A 1 302 ? -9.195 4.781 22.163 1.00 96.94 302 LEU A CA 1
ATOM 2348 C C . LEU A 1 302 ? -8.714 3.748 23.190 1.00 96.94 302 LEU A C 1
ATOM 2350 O O . LEU A 1 302 ? -9.532 3.134 23.870 1.00 96.94 302 LEU A O 1
ATOM 2354 N N . THR A 1 303 ? -7.402 3.580 23.342 1.00 95.62 303 THR A N 1
ATOM 2355 C CA . THR A 1 303 ? -6.795 2.683 24.336 1.00 95.62 303 THR A CA 1
ATOM 2356 C C . THR A 1 303 ? -6.312 3.416 25.594 1.00 95.62 303 THR A C 1
ATOM 2358 O O . THR A 1 303 ? -5.623 2.822 26.419 1.00 95.62 303 THR A O 1
ATOM 2361 N N . GLY A 1 304 ? -6.607 4.713 25.745 1.00 95.44 304 GLY A N 1
ATOM 2362 C CA . GLY A 1 304 ? -6.227 5.510 26.921 1.00 95.44 304 GLY A CA 1
ATOM 2363 C C . GLY A 1 304 ? -4.729 5.837 27.054 1.00 95.44 304 GLY A C 1
ATOM 2364 O O . GLY A 1 304 ? -4.284 6.235 28.130 1.00 95.44 304 GLY A O 1
ATOM 2365 N N . ARG A 1 305 ? -3.939 5.698 25.984 1.00 96.88 305 ARG A N 1
ATOM 2366 C CA . ARG A 1 305 ? -2.500 6.024 25.920 1.00 96.88 305 ARG A CA 1
ATOM 2367 C C . ARG A 1 305 ? -2.278 7.501 25.586 1.00 96.88 305 ARG A C 1
ATOM 2369 O O . ARG A 1 305 ? -1.781 7.853 24.517 1.00 96.88 305 ARG A O 1
ATOM 2376 N N . MET A 1 306 ? -2.682 8.380 26.502 1.00 97.00 306 MET A N 1
ATOM 2377 C CA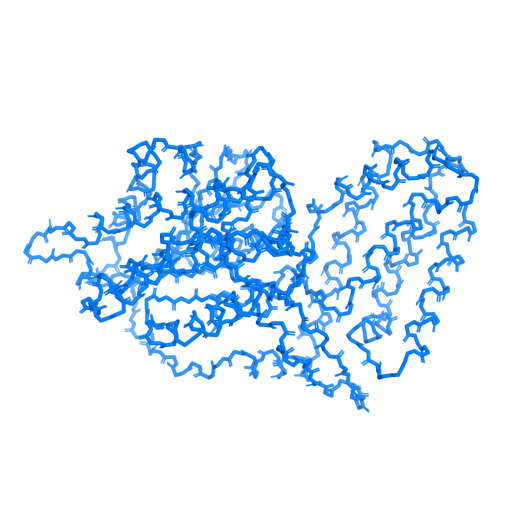 . MET A 1 306 ? -2.602 9.836 26.303 1.00 97.00 306 MET A CA 1
ATOM 2378 C C . MET A 1 306 ? -1.166 10.354 26.146 1.00 97.00 306 MET A C 1
ATOM 2380 O O . MET A 1 306 ? -0.960 11.356 25.468 1.00 97.00 306 MET A O 1
ATOM 2384 N N . ASP A 1 307 ? -0.181 9.636 26.689 1.00 97.19 307 ASP A N 1
ATOM 2385 C CA . ASP A 1 307 ? 1.245 9.898 26.486 1.00 97.19 307 ASP A CA 1
ATOM 2386 C C . ASP A 1 307 ? 1.633 9.869 24.997 1.00 97.19 307 ASP A C 1
ATOM 2388 O O . ASP A 1 307 ? 2.307 10.777 24.513 1.00 97.19 307 ASP A O 1
ATOM 2392 N N . ILE A 1 308 ? 1.132 8.880 24.247 1.00 97.94 308 ILE A N 1
ATOM 2393 C CA . ILE A 1 308 ? 1.353 8.773 22.798 1.00 97.94 308 ILE A CA 1
ATOM 2394 C C . ILE A 1 308 ? 0.560 9.850 22.047 1.00 97.94 308 ILE A C 1
ATOM 2396 O O . ILE A 1 308 ? 1.045 10.391 21.056 1.00 97.94 308 ILE A O 1
ATOM 2400 N N . VAL A 1 309 ? -0.659 10.175 22.493 1.00 97.81 309 VAL A N 1
ATOM 2401 C CA . VAL A 1 309 ? -1.495 11.204 21.847 1.00 97.81 309 VAL A CA 1
ATOM 2402 C C . VAL A 1 309 ? -0.795 12.565 21.869 1.00 97.81 309 VAL A C 1
ATOM 2404 O O . VAL A 1 309 ? -0.673 13.203 20.824 1.00 97.81 309 VAL A O 1
ATOM 2407 N N . GLU A 1 310 ? -0.306 12.987 23.038 1.00 95.94 310 GLU A N 1
ATOM 2408 C CA . GLU A 1 310 ? 0.419 14.252 23.207 1.00 95.94 310 GLU A CA 1
ATOM 2409 C C . GLU A 1 310 ? 1.709 14.285 22.378 1.00 95.94 310 GLU A C 1
ATOM 2411 O O . GLU A 1 310 ? 2.014 15.293 21.732 1.00 95.94 310 GLU A O 1
ATOM 2416 N N . GLU A 1 311 ? 2.441 13.167 22.344 1.00 95.00 311 GLU A N 1
ATOM 2417 C CA . GLU A 1 311 ? 3.634 13.025 21.516 1.00 95.00 311 GLU A CA 1
ATOM 2418 C C . GLU A 1 311 ? 3.303 13.150 20.024 1.00 95.00 311 GLU A C 1
ATOM 2420 O O . GLU A 1 311 ? 3.981 13.860 19.296 1.00 95.00 311 GLU A O 1
ATOM 2425 N N . VAL A 1 312 ? 2.260 12.495 19.528 1.00 96.69 312 VAL A N 1
ATOM 2426 C CA . VAL A 1 312 ? 2.015 12.409 18.083 1.00 96.69 312 VAL A CA 1
ATOM 2427 C C . VAL A 1 312 ? 1.323 13.654 17.514 1.00 96.69 312 VAL A C 1
ATOM 2429 O O . VAL A 1 312 ? 1.459 13.933 16.319 1.00 96.69 312 VAL A O 1
ATOM 2432 N N . GLU A 1 313 ? 0.631 14.447 18.339 1.00 95.38 313 GLU A N 1
ATOM 2433 C CA . GLU A 1 313 ? -0.128 15.627 17.896 1.00 95.38 313 GLU A CA 1
ATOM 2434 C C . GLU A 1 313 ? 0.704 16.578 17.026 1.00 95.38 313 GLU A C 1
ATOM 2436 O O . GLU A 1 313 ? 0.303 16.958 15.922 1.00 95.38 313 GLU A O 1
ATOM 2441 N N . HIS A 1 314 ? 1.897 16.938 17.504 1.00 92.00 314 HIS A N 1
ATOM 2442 C CA . HIS A 1 314 ? 2.751 17.897 16.811 1.00 92.00 314 HIS A CA 1
ATOM 2443 C C . HIS A 1 314 ? 3.284 17.343 15.480 1.00 92.00 314 HIS A C 1
ATOM 2445 O O . HIS A 1 314 ? 3.418 18.100 14.515 1.00 92.00 314 HIS A O 1
ATOM 2451 N N . ILE A 1 315 ? 3.526 16.029 15.399 1.00 95.00 315 ILE A N 1
ATOM 2452 C CA . ILE A 1 315 ? 3.951 15.342 14.173 1.00 95.00 315 ILE A CA 1
ATOM 2453 C C . ILE A 1 315 ? 2.832 15.409 13.129 1.00 95.00 315 ILE A C 1
ATOM 2455 O O . ILE A 1 315 ? 3.079 15.787 11.982 1.00 95.00 315 ILE A O 1
ATOM 2459 N N . VAL A 1 316 ? 1.590 15.102 13.523 1.00 94.81 316 VAL A N 1
ATOM 2460 C CA . VAL A 1 316 ? 0.419 15.137 12.629 1.00 94.81 316 VAL A CA 1
ATOM 2461 C C . VAL A 1 316 ? 0.210 16.536 12.054 1.00 94.81 316 VAL A C 1
ATOM 2463 O O . VAL A 1 316 ? 0.117 16.682 10.833 1.00 94.81 316 VAL A O 1
ATOM 2466 N N . VAL A 1 317 ? 0.192 17.565 12.909 1.00 92.50 317 VAL A N 1
ATOM 2467 C CA . VAL A 1 317 ? 0.007 18.964 12.488 1.00 92.50 317 VAL A CA 1
ATOM 2468 C C . VAL A 1 317 ? 1.098 19.387 11.505 1.00 92.50 317 VAL A C 1
ATOM 2470 O O . VAL A 1 317 ? 0.813 19.993 10.467 1.00 92.50 317 VAL A O 1
ATOM 2473 N N . LYS A 1 318 ? 2.357 19.039 11.793 1.00 92.69 318 LYS A N 1
ATOM 2474 C CA . LYS A 1 318 ? 3.486 19.402 10.935 1.00 92.69 318 LYS A CA 1
ATOM 2475 C C . LYS A 1 318 ? 3.448 18.674 9.588 1.00 92.69 318 LYS A C 1
ATOM 2477 O O . LYS A 1 318 ? 3.651 19.314 8.555 1.00 92.69 318 LYS A O 1
ATOM 2482 N N . ILE A 1 319 ? 3.132 17.375 9.570 1.00 92.88 319 ILE A N 1
ATOM 2483 C CA . ILE A 1 319 ? 2.982 16.592 8.333 1.00 92.88 319 ILE A CA 1
ATOM 2484 C C . ILE A 1 319 ? 1.853 17.143 7.461 1.00 92.88 319 ILE A C 1
ATOM 2486 O O . ILE A 1 319 ? 2.051 17.313 6.259 1.00 92.88 319 ILE A O 1
ATOM 2490 N N . GLN A 1 320 ? 0.691 17.448 8.043 1.00 90.25 320 GLN A N 1
ATOM 2491 C CA . GLN A 1 320 ? -0.439 18.014 7.301 1.00 90.25 320 GLN A CA 1
ATOM 2492 C C . GLN A 1 320 ? -0.053 19.336 6.635 1.00 90.25 320 GLN A C 1
ATOM 2494 O O . GLN A 1 320 ? -0.220 19.484 5.425 1.00 90.25 320 GLN A O 1
ATOM 2499 N N . ALA A 1 321 ? 0.567 20.249 7.388 1.00 87.44 321 ALA A N 1
ATOM 2500 C CA . ALA A 1 321 ? 1.035 21.517 6.842 1.00 87.44 321 ALA A CA 1
ATOM 2501 C C . ALA A 1 321 ? 2.101 21.338 5.743 1.00 87.44 321 ALA A C 1
ATOM 2503 O O . ALA A 1 321 ? 2.120 22.091 4.767 1.00 87.44 321 ALA A O 1
ATOM 2504 N N . SER A 1 322 ? 2.981 20.341 5.880 1.00 86.25 322 SER A N 1
ATOM 2505 C CA . SER A 1 322 ? 3.991 20.007 4.870 1.00 86.25 322 SER A CA 1
ATOM 2506 C C . SER A 1 322 ? 3.362 19.457 3.584 1.00 86.25 322 SER A C 1
ATOM 2508 O O . SER A 1 322 ? 3.715 19.900 2.492 1.00 86.25 322 SER A O 1
ATOM 2510 N N . VAL A 1 323 ? 2.396 18.540 3.694 1.00 85.75 323 VAL A N 1
ATOM 2511 C CA . VAL A 1 323 ? 1.715 17.922 2.543 1.00 85.75 323 VAL A CA 1
ATOM 2512 C C . VAL A 1 323 ? 0.811 18.915 1.823 1.00 85.75 323 VAL A C 1
ATOM 2514 O O . VAL A 1 323 ? 0.777 18.899 0.593 1.00 85.75 323 VAL A O 1
ATOM 2517 N N . ASP A 1 324 ? 0.137 19.808 2.549 1.00 81.31 324 ASP A N 1
ATOM 2518 C CA . ASP A 1 324 ? -0.657 20.877 1.941 1.00 81.31 324 ASP A CA 1
ATOM 2519 C C . ASP A 1 324 ? 0.217 21.785 1.067 1.00 81.31 324 ASP A C 1
ATOM 2521 O O . ASP A 1 324 ? -0.153 22.067 -0.068 1.00 81.31 324 ASP A O 1
ATOM 2525 N N . LYS A 1 325 ? 1.418 22.151 1.535 1.00 76.81 325 LYS A N 1
ATOM 2526 C CA . LYS A 1 325 ? 2.378 22.955 0.757 1.00 76.81 325 LYS A CA 1
ATOM 2527 C C . LYS A 1 325 ? 3.013 22.189 -0.406 1.00 76.81 325 LYS A C 1
ATOM 2529 O O . LYS A 1 325 ? 3.173 22.734 -1.494 1.00 76.81 325 LYS A O 1
ATOM 2534 N N . ALA A 1 326 ? 3.411 20.937 -0.186 1.00 69.88 326 ALA A N 1
ATOM 2535 C CA . ALA A 1 326 ? 4.067 20.120 -1.209 1.00 69.88 326 ALA A CA 1
ATOM 2536 C C . ALA A 1 326 ? 3.097 19.683 -2.318 1.00 69.88 326 ALA A C 1
ATOM 2538 O O . ALA A 1 326 ? 3.502 19.512 -3.468 1.00 69.88 326 ALA A O 1
ATOM 2539 N N . GLY A 1 327 ? 1.812 19.526 -1.990 1.00 59.66 327 GLY A N 1
ATOM 2540 C CA . GLY A 1 327 ? 0.758 19.173 -2.936 1.00 59.66 327 GLY A CA 1
ATOM 2541 C C . GLY A 1 327 ? 0.521 20.211 -4.038 1.00 59.66 327 GLY A C 1
ATOM 2542 O O . GLY A 1 327 ? -0.025 19.845 -5.078 1.00 59.66 327 GLY A O 1
ATOM 2543 N N . ASP A 1 328 ? 0.983 21.449 -3.842 1.00 56.88 328 ASP A N 1
ATOM 2544 C CA . ASP A 1 328 ? 0.898 22.529 -4.831 1.00 56.88 328 ASP A CA 1
ATOM 2545 C C . ASP A 1 328 ? 2.101 22.550 -5.802 1.00 56.88 328 ASP A C 1
ATOM 2547 O O . ASP A 1 328 ? 1.956 23.001 -6.936 1.00 56.88 328 ASP A O 1
ATOM 2551 N N . ASN A 1 329 ? 3.264 22.000 -5.408 1.00 53.59 329 ASN A N 1
ATOM 2552 C CA . ASN A 1 329 ? 4.526 22.070 -6.175 1.00 53.59 329 ASN A CA 1
ATOM 2553 C C . ASN A 1 329 ? 5.094 20.703 -6.619 1.00 53.59 329 ASN A C 1
ATOM 2555 O O . ASN A 1 329 ? 6.060 20.647 -7.376 1.00 53.59 329 ASN A O 1
ATOM 2559 N N . GLY A 1 330 ? 4.516 19.587 -6.164 1.00 51.31 330 GLY A N 1
ATOM 2560 C CA . GLY A 1 330 ? 4.807 18.225 -6.636 1.00 51.31 330 GLY A CA 1
ATOM 2561 C C . GLY A 1 330 ? 6.137 17.603 -6.185 1.00 51.31 330 GLY A C 1
ATOM 2562 O O . GLY A 1 330 ? 6.225 16.378 -6.161 1.00 51.31 330 GLY A O 1
ATOM 2563 N N . ASN A 1 331 ? 7.130 18.398 -5.774 1.00 58.78 331 ASN A N 1
ATOM 2564 C CA . ASN A 1 331 ? 8.473 17.933 -5.408 1.00 58.78 331 ASN A CA 1
ATOM 2565 C C . ASN A 1 331 ? 8.929 18.431 -4.026 1.00 58.78 331 ASN A C 1
ATOM 2567 O O . ASN A 1 331 ? 8.440 19.437 -3.509 1.00 58.78 331 ASN A O 1
ATOM 2571 N N . TYR A 1 332 ? 9.902 17.723 -3.441 1.00 62.50 332 TYR A N 1
ATOM 2572 C CA . TYR A 1 332 ? 10.661 18.220 -2.295 1.00 62.50 332 TYR A CA 1
ATOM 2573 C C . TYR A 1 332 ? 11.537 19.392 -2.741 1.00 62.50 332 TYR A C 1
ATOM 2575 O O . TYR A 1 332 ? 12.404 19.234 -3.597 1.00 62.50 332 TYR A O 1
ATOM 2583 N N . HIS A 1 333 ? 11.314 20.558 -2.142 1.00 65.12 333 HIS A N 1
ATOM 2584 C CA . HIS A 1 333 ? 12.161 21.729 -2.317 1.00 65.12 333 HIS A CA 1
ATOM 2585 C C . HIS A 1 333 ? 12.740 22.091 -0.948 1.00 65.12 333 HIS A C 1
ATOM 2587 O O . HIS A 1 333 ? 11.996 22.605 -0.104 1.00 65.12 333 HIS A O 1
ATOM 2593 N N . PRO A 1 334 ? 14.021 21.777 -0.674 1.00 65.00 334 PRO A N 1
ATOM 2594 C CA . PRO A 1 334 ? 14.658 22.280 0.532 1.00 65.00 334 PRO A CA 1
ATOM 2595 C C . PRO A 1 334 ? 14.673 23.821 0.488 1.00 65.00 334 PRO A C 1
ATOM 2597 O O . PRO A 1 334 ? 14.716 24.386 -0.609 1.00 65.00 334 PRO A O 1
ATOM 2600 N N . PRO A 1 335 ? 14.625 24.513 1.642 1.00 67.12 335 PRO A N 1
ATOM 2601 C CA . PRO A 1 335 ? 14.811 25.957 1.690 1.00 67.12 335 PRO A CA 1
ATOM 2602 C C . PRO A 1 335 ? 16.127 26.332 1.006 1.00 67.12 335 PRO A C 1
ATOM 2604 O O . PRO A 1 335 ? 17.134 25.647 1.192 1.00 67.12 335 PRO A O 1
ATOM 2607 N N . GLU A 1 336 ? 16.118 27.403 0.214 1.00 75.00 336 GLU A N 1
ATOM 2608 C CA . GLU A 1 336 ? 17.347 27.936 -0.377 1.00 75.00 336 GLU A CA 1
ATOM 2609 C C . GLU A 1 336 ? 18.276 28.476 0.719 1.00 75.00 336 GLU A C 1
ATOM 2611 O O . GLU A 1 336 ? 17.815 28.981 1.749 1.00 75.00 336 GLU A O 1
ATOM 2616 N N . ASP A 1 337 ? 19.588 28.400 0.482 1.00 68.31 337 ASP A N 1
ATOM 2617 C CA . ASP A 1 337 ? 20.594 28.920 1.408 1.00 68.31 337 ASP A CA 1
ATOM 2618 C C . ASP A 1 337 ? 20.307 30.390 1.760 1.00 68.31 337 ASP A C 1
ATOM 2620 O O . ASP A 1 337 ? 20.276 31.269 0.898 1.00 68.31 337 ASP A O 1
ATOM 2624 N N . GLY A 1 338 ? 20.103 30.662 3.053 1.00 63.25 338 GLY A N 1
ATOM 2625 C CA . GLY A 1 338 ? 19.822 32.003 3.574 1.00 63.25 338 GLY A CA 1
ATOM 2626 C C . GLY A 1 338 ? 18.339 32.364 3.725 1.00 63.25 338 GLY A C 1
ATOM 2627 O O . GLY A 1 338 ? 18.052 33.457 4.212 1.00 63.25 338 GLY A O 1
ATOM 2628 N N . GLN A 1 339 ? 17.400 31.477 3.372 1.00 72.94 339 GLN A N 1
ATOM 2629 C CA . GLN A 1 339 ? 15.981 31.646 3.711 1.00 72.94 339 GLN A CA 1
ATOM 2630 C C . GLN A 1 339 ? 15.665 31.091 5.108 1.00 72.94 339 GLN A C 1
ATOM 2632 O O . GLN A 1 339 ? 16.224 30.082 5.537 1.00 72.94 339 GLN A O 1
ATOM 2637 N N . GLU A 1 340 ? 14.736 31.732 5.825 1.00 69.50 340 GLU A N 1
ATOM 2638 C CA . GLU A 1 340 ? 14.206 31.166 7.067 1.00 69.50 340 GLU A CA 1
ATOM 2639 C C . GLU A 1 340 ? 13.458 29.866 6.766 1.00 69.50 340 GLU A C 1
ATOM 2641 O O . GLU A 1 340 ? 12.485 29.852 6.009 1.00 69.50 340 GLU A O 1
ATOM 2646 N N . THR A 1 341 ? 13.894 28.769 7.388 1.00 69.56 341 THR A N 1
ATOM 2647 C CA . THR A 1 341 ? 13.204 27.484 7.297 1.00 69.56 341 THR A CA 1
ATOM 2648 C C . THR A 1 341 ? 11.805 27.624 7.897 1.00 69.56 341 THR A C 1
ATOM 2650 O O . THR A 1 341 ? 11.686 27.883 9.099 1.00 69.56 341 THR A O 1
ATOM 2653 N N . PRO A 1 342 ? 10.726 27.433 7.114 1.00 71.50 342 PRO A N 1
ATOM 2654 C CA . PRO A 1 342 ? 9.378 27.518 7.653 1.00 71.50 342 PRO A CA 1
ATOM 2655 C C . PRO A 1 342 ? 9.203 26.521 8.801 1.00 71.50 342 PRO A C 1
ATOM 2657 O O . PRO A 1 342 ? 9.617 25.372 8.683 1.00 71.50 342 PRO A O 1
ATOM 2660 N N . SER A 1 343 ? 8.497 26.892 9.871 1.00 72.56 343 SER A N 1
ATOM 2661 C CA . SER A 1 343 ? 8.202 25.988 11.005 1.00 72.56 343 SER A CA 1
ATOM 2662 C C . SER A 1 343 ? 7.468 24.693 10.609 1.00 72.56 343 SER A C 1
ATOM 2664 O O . SER A 1 343 ? 7.445 23.715 11.350 1.00 72.56 343 SER A O 1
ATOM 2666 N N . THR A 1 344 ? 6.879 24.689 9.416 1.00 76.31 344 THR A N 1
ATOM 2667 C CA . THR A 1 344 ? 6.119 23.595 8.791 1.00 76.31 344 THR A CA 1
ATOM 2668 C C . THR A 1 344 ? 6.964 22.737 7.845 1.00 76.31 344 THR A C 1
ATOM 2670 O O . THR A 1 344 ? 6.464 21.762 7.290 1.00 76.31 344 THR A O 1
ATOM 2673 N N . PHE A 1 345 ? 8.233 23.093 7.630 1.00 81.25 345 PHE A N 1
ATOM 2674 C CA . PHE A 1 345 ? 9.160 22.314 6.822 1.00 81.25 345 PHE A CA 1
ATOM 2675 C C . PHE A 1 345 ? 9.618 21.071 7.589 1.00 81.25 345 PHE A C 1
ATOM 2677 O O . PHE A 1 345 ? 10.024 21.165 8.748 1.00 81.25 345 PHE A O 1
ATOM 2684 N N . ILE A 1 346 ? 9.561 19.919 6.924 1.00 89.25 346 ILE A N 1
ATOM 2685 C CA . ILE A 1 346 ? 10.090 18.650 7.423 1.00 89.25 346 ILE A CA 1
ATOM 2686 C C . ILE A 1 346 ? 11.340 18.342 6.608 1.00 89.25 346 ILE A C 1
ATOM 2688 O O . ILE A 1 346 ? 11.281 18.273 5.381 1.00 89.25 346 ILE A O 1
ATOM 2692 N N . SER A 1 347 ? 12.470 18.165 7.284 1.00 89.38 347 SER A N 1
ATOM 2693 C CA . SER A 1 347 ? 13.702 17.726 6.621 1.00 89.38 347 SER A CA 1
ATOM 2694 C C . SER A 1 347 ? 13.685 16.215 6.358 1.00 89.38 347 SER A C 1
ATOM 2696 O O . SER A 1 347 ? 12.969 15.473 7.025 1.00 89.38 347 SER A O 1
ATOM 2698 N N . MET A 1 348 ? 14.528 15.727 5.443 1.00 89.69 348 MET A N 1
ATOM 2699 C CA . MET A 1 348 ? 14.748 14.281 5.247 1.00 89.69 348 MET A CA 1
ATOM 2700 C C . MET A 1 348 ? 15.122 13.557 6.552 1.00 89.69 348 MET A C 1
ATOM 2702 O O . MET A 1 348 ? 14.559 12.512 6.861 1.00 89.69 348 MET A O 1
ATOM 2706 N N . ALA A 1 349 ? 16.027 14.140 7.347 1.00 93.38 349 ALA A N 1
ATOM 2707 C CA . ALA A 1 349 ? 16.462 13.559 8.618 1.00 93.38 349 ALA A CA 1
ATOM 2708 C C . ALA A 1 349 ? 15.323 13.496 9.649 1.00 93.38 349 ALA A C 1
ATOM 2710 O O . ALA A 1 349 ? 15.209 12.527 10.395 1.00 93.38 349 ALA A O 1
ATOM 2711 N N . GLU A 1 350 ? 14.466 14.515 9.674 1.00 95.12 350 GLU A N 1
ATOM 2712 C CA . GLU A 1 350 ? 13.273 14.531 10.520 1.00 95.12 350 GLU A CA 1
ATOM 2713 C C . GLU A 1 350 ? 12.234 13.504 10.047 1.00 95.12 350 GLU A C 1
ATOM 2715 O O . GLU A 1 350 ? 11.665 12.784 10.863 1.00 95.12 350 GLU A O 1
ATOM 2720 N N . LEU A 1 351 ? 12.044 13.349 8.734 1.00 94.44 351 LEU A N 1
ATOM 2721 C CA . LEU A 1 351 ? 11.155 12.324 8.190 1.00 94.44 351 LEU A CA 1
ATOM 2722 C C . LEU A 1 351 ? 11.650 10.902 8.510 1.00 94.44 351 LEU A C 1
ATOM 2724 O O . LEU A 1 351 ? 10.846 10.025 8.821 1.00 94.44 351 LEU A O 1
ATOM 2728 N N . ASP A 1 352 ? 12.966 10.680 8.513 1.00 96.50 352 ASP A N 1
ATOM 2729 C CA . ASP A 1 352 ? 13.567 9.422 8.965 1.00 96.50 352 ASP A CA 1
ATOM 2730 C C . ASP A 1 352 ? 13.326 9.169 10.461 1.00 96.50 352 ASP A C 1
ATOM 2732 O O . ASP A 1 352 ? 13.136 8.023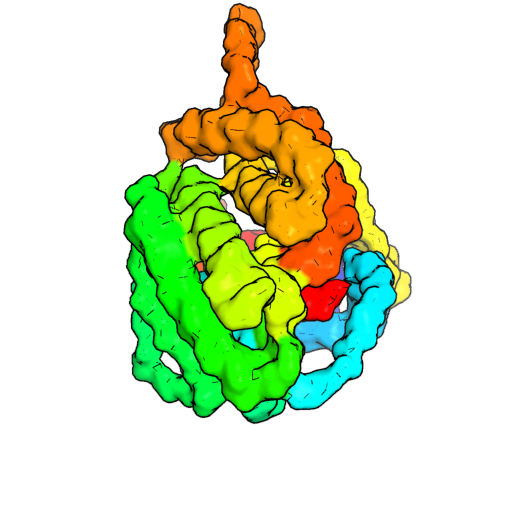 10.875 1.00 96.50 352 ASP A O 1
ATOM 2736 N N . GLN A 1 353 ? 13.336 10.212 11.299 1.00 97.38 353 GLN A N 1
ATOM 2737 C CA . GLN A 1 353 ? 12.980 10.086 12.718 1.00 97.38 353 GLN A CA 1
ATOM 2738 C C . GLN A 1 353 ? 11.508 9.699 12.877 1.00 97.38 353 GLN A C 1
ATOM 2740 O O . GLN A 1 353 ? 11.204 8.756 13.606 1.00 97.38 353 GLN A O 1
ATOM 2745 N N . TYR A 1 354 ? 10.610 10.354 12.139 1.00 97.50 354 TYR A N 1
ATOM 2746 C CA . TYR A 1 354 ? 9.183 10.022 12.115 1.00 97.50 354 TYR A CA 1
ATOM 2747 C C . TYR A 1 354 ? 8.938 8.587 11.650 1.00 97.50 354 TYR A C 1
ATOM 2749 O O . TYR A 1 354 ? 8.139 7.867 12.245 1.00 97.50 354 TYR A O 1
ATOM 2757 N N . SER A 1 355 ? 9.665 8.140 10.628 1.00 97.12 355 SER A N 1
ATOM 2758 C CA . SER A 1 355 ? 9.624 6.758 10.164 1.00 97.12 355 SER A CA 1
ATOM 2759 C C . SER A 1 355 ? 9.956 5.766 11.279 1.00 97.12 355 SER A C 1
ATOM 2761 O O . SER A 1 355 ? 9.116 4.926 11.613 1.00 97.12 355 SER A O 1
ATOM 2763 N N . ARG A 1 356 ? 11.128 5.905 11.918 1.00 96.88 356 ARG A N 1
ATOM 2764 C CA . ARG A 1 356 ? 11.543 5.019 13.020 1.00 96.88 356 ARG A CA 1
ATOM 2765 C C . ARG A 1 356 ? 10.534 5.046 14.164 1.00 96.88 356 ARG A C 1
ATOM 2767 O O . ARG A 1 356 ? 10.113 3.988 14.624 1.00 96.88 356 ARG A O 1
ATOM 2774 N N . ARG A 1 357 ? 10.075 6.239 14.553 1.00 97.38 357 ARG A N 1
ATOM 2775 C CA . ARG A 1 357 ? 9.124 6.380 15.656 1.00 97.38 357 ARG A CA 1
ATOM 2776 C C . ARG A 1 357 ? 7.774 5.734 15.352 1.00 97.38 357 ARG A C 1
ATOM 2778 O O . ARG A 1 357 ? 7.203 5.088 16.223 1.00 97.38 357 ARG A O 1
ATOM 2785 N N . SER A 1 358 ? 7.288 5.821 14.112 1.00 96.81 358 SER A N 1
ATOM 2786 C CA . SER A 1 358 ? 6.049 5.139 13.712 1.00 96.81 358 SER A CA 1
ATOM 2787 C C . SER A 1 358 ? 6.149 3.614 13.846 1.00 96.81 358 SER A C 1
ATOM 2789 O O . SER A 1 358 ? 5.189 2.978 14.273 1.00 96.81 358 SER A O 1
ATOM 2791 N N . MET A 1 359 ? 7.318 3.033 13.548 1.00 94.19 359 MET A N 1
ATOM 2792 C CA . MET A 1 359 ? 7.565 1.593 13.686 1.00 94.19 359 MET A CA 1
ATOM 2793 C C . MET A 1 359 ? 7.599 1.151 15.155 1.00 94.19 359 MET A C 1
ATOM 2795 O O . MET A 1 359 ? 7.151 0.053 15.473 1.00 94.19 359 MET A O 1
ATOM 2799 N N . GLU A 1 360 ? 8.128 1.988 16.049 1.00 95.88 360 GLU A N 1
ATOM 2800 C CA . GLU A 1 360 ? 8.131 1.739 17.496 1.00 95.88 360 GLU A CA 1
ATOM 2801 C C . GLU A 1 360 ? 6.718 1.829 18.083 1.00 95.88 360 GLU A C 1
ATOM 2803 O O . GLU A 1 360 ? 6.278 0.918 18.781 1.00 95.88 360 GLU A O 1
ATOM 2808 N N . LEU A 1 361 ? 5.979 2.888 17.745 1.00 97.19 361 LEU A N 1
ATOM 2809 C CA . LEU A 1 361 ? 4.617 3.114 18.233 1.00 97.19 361 LEU A CA 1
ATOM 2810 C C . LEU A 1 361 ? 3.631 2.047 17.741 1.00 97.19 361 LEU A C 1
ATOM 2812 O O . LEU A 1 361 ? 2.731 1.654 18.480 1.00 97.19 361 LEU A O 1
ATOM 2816 N N . GLU A 1 362 ? 3.814 1.526 16.525 1.00 95.12 362 GLU A N 1
ATOM 2817 C CA . GLU A 1 362 ? 3.060 0.365 16.042 1.00 95.12 362 GLU A CA 1
ATOM 2818 C C . GLU A 1 362 ? 3.245 -0.850 16.967 1.00 95.12 362 GLU A C 1
ATOM 2820 O O . GLU A 1 362 ? 2.273 -1.529 17.285 1.00 95.12 362 GLU A O 1
ATOM 2825 N N . LEU A 1 363 ? 4.469 -1.116 17.444 1.00 93.50 363 LEU A N 1
ATOM 2826 C CA . LEU A 1 363 ? 4.726 -2.221 18.375 1.00 93.50 363 LEU A CA 1
ATOM 2827 C C . LEU A 1 363 ? 4.051 -1.993 19.732 1.00 93.50 363 LEU A C 1
ATOM 2829 O O . LEU A 1 363 ? 3.542 -2.949 20.319 1.00 93.50 363 LEU A O 1
ATOM 2833 N N . GLU A 1 364 ? 4.022 -0.749 20.213 1.00 95.81 364 GLU A N 1
ATOM 2834 C CA . GLU A 1 364 ? 3.330 -0.376 21.453 1.00 95.81 364 GLU A CA 1
ATOM 2835 C C . GLU A 1 364 ? 1.801 -0.519 21.351 1.00 95.81 364 GLU A C 1
ATOM 2837 O O . GLU A 1 364 ? 1.151 -0.811 22.354 1.00 95.81 364 GLU A O 1
ATOM 2842 N N . LEU A 1 365 ? 1.228 -0.349 20.153 1.00 96.19 365 LEU A N 1
ATOM 2843 C CA . LEU A 1 365 ? -0.219 -0.395 19.884 1.00 96.19 365 LEU A CA 1
ATOM 2844 C C . LEU A 1 365 ? -0.669 -1.663 19.131 1.00 96.19 365 LEU A C 1
ATOM 2846 O O . LEU A 1 365 ? -1.803 -1.737 18.651 1.00 96.19 365 LEU A O 1
ATOM 2850 N N . ARG A 1 366 ? 0.200 -2.676 19.037 1.00 93.44 366 ARG A N 1
ATOM 2851 C CA . ARG A 1 366 ? 0.062 -3.847 18.145 1.00 93.44 366 ARG A CA 1
ATOM 2852 C C . ARG A 1 366 ? -1.205 -4.687 18.315 1.00 93.44 366 ARG A C 1
ATOM 2854 O O . ARG A 1 366 ? -1.546 -5.481 17.442 1.00 93.44 366 ARG A O 1
ATOM 2861 N N . GLU A 1 367 ? -1.877 -4.575 19.458 1.00 92.06 367 GLU A N 1
ATOM 2862 C CA . GLU A 1 367 ? -3.135 -5.287 19.697 1.00 92.06 367 GLU A CA 1
ATOM 2863 C C . GLU A 1 367 ? -4.239 -4.763 18.765 1.00 92.06 367 GLU A C 1
ATOM 2865 O O . GLU A 1 367 ? -4.971 -5.564 18.174 1.00 92.06 367 GLU A O 1
ATOM 2870 N N . HIS A 1 368 ? -4.258 -3.444 18.540 1.00 95.69 368 HIS A N 1
ATOM 2871 C CA . HIS A 1 368 ? -5.288 -2.724 17.790 1.00 95.69 368 HIS A CA 1
ATOM 2872 C C . HIS A 1 368 ? -4.795 -2.095 16.481 1.00 95.69 368 HIS A C 1
ATOM 2874 O O . HIS A 1 368 ? -5.621 -1.702 15.657 1.00 95.69 368 HIS A O 1
ATOM 2880 N N . LEU A 1 369 ? -3.481 -2.001 16.256 1.00 95.75 369 LEU A N 1
ATOM 2881 C CA . LEU A 1 369 ? -2.899 -1.395 15.059 1.00 95.75 369 LEU A CA 1
ATOM 2882 C C . LEU A 1 369 ? -1.814 -2.279 14.442 1.00 95.75 369 LEU A C 1
ATOM 2884 O O . LEU A 1 369 ? -0.912 -2.739 15.130 1.00 95.75 369 LEU A O 1
ATOM 2888 N N . GLN A 1 370 ? -1.874 -2.459 13.126 1.00 94.19 370 GLN A N 1
ATOM 2889 C CA . GLN A 1 370 ? -0.864 -3.179 12.355 1.00 94.19 370 GLN A CA 1
ATOM 2890 C C . GLN A 1 370 ? -0.597 -2.463 11.032 1.00 94.19 370 GLN A C 1
ATOM 2892 O O . GLN A 1 370 ? -1.526 -2.091 10.311 1.00 94.19 370 GLN A O 1
ATOM 2897 N N . PHE A 1 371 ? 0.675 -2.317 10.679 1.00 92.62 371 PHE A N 1
ATOM 2898 C CA . PHE A 1 371 ? 1.122 -1.885 9.363 1.00 92.62 371 PHE A CA 1
ATOM 2899 C C . PHE A 1 371 ? 1.630 -3.105 8.598 1.00 92.62 371 PHE A C 1
ATOM 2901 O O . PHE A 1 371 ? 2.587 -3.752 9.014 1.00 92.62 371 PHE A O 1
ATOM 2908 N N . ALA A 1 372 ? 1.018 -3.432 7.459 1.00 90.56 372 ALA A N 1
ATOM 2909 C CA . ALA A 1 372 ? 1.488 -4.533 6.619 1.00 90.56 372 ALA A CA 1
ATOM 2910 C C . ALA A 1 372 ? 2.913 -4.238 6.103 1.00 90.56 372 ALA A C 1
ATOM 2912 O O . ALA A 1 372 ? 3.122 -3.265 5.374 1.00 90.56 372 ALA A O 1
ATOM 2913 N N . LYS A 1 373 ? 3.898 -5.059 6.491 1.00 87.75 373 LYS A N 1
ATOM 2914 C CA . LYS A 1 373 ? 5.338 -4.818 6.243 1.00 87.75 373 LYS A CA 1
ATOM 2915 C C . LYS A 1 373 ? 5.854 -5.551 5.007 1.00 87.75 373 LYS A C 1
ATOM 2917 O O . LYS A 1 373 ? 5.278 -6.547 4.581 1.00 87.75 373 LYS A O 1
ATOM 2922 N N . GLY A 1 374 ? 6.974 -5.084 4.449 1.00 83.19 374 GLY A N 1
ATOM 2923 C CA . GLY A 1 374 ? 7.652 -5.739 3.324 1.00 83.19 374 GLY A CA 1
ATOM 2924 C C . GLY A 1 374 ? 6.974 -5.510 1.973 1.00 83.19 374 GLY A C 1
ATOM 2925 O O . GLY A 1 374 ? 7.200 -6.267 1.030 1.00 83.19 374 GLY A O 1
ATOM 2926 N N . ILE A 1 375 ? 6.123 -4.484 1.870 1.00 86.25 375 ILE A N 1
ATOM 2927 C CA . ILE A 1 375 ? 5.438 -4.110 0.630 1.00 86.25 375 ILE A CA 1
ATOM 2928 C C . ILE A 1 375 ? 6.241 -2.993 -0.043 1.00 86.25 375 ILE A C 1
ATOM 2930 O O . ILE A 1 375 ? 5.966 -1.800 0.111 1.00 86.25 375 ILE A O 1
ATOM 2934 N N . SER A 1 376 ? 7.256 -3.396 -0.804 1.00 79.31 376 SER A N 1
ATOM 2935 C CA . SER A 1 376 ? 8.120 -2.489 -1.566 1.00 79.31 376 SER A CA 1
ATOM 2936 C C . SER A 1 376 ? 7.481 -2.063 -2.890 1.00 79.31 376 SER A C 1
ATOM 2938 O O . SER A 1 376 ? 6.976 -0.946 -3.013 1.00 79.31 376 SER A O 1
ATOM 2940 N N . ILE A 1 377 ? 7.445 -2.963 -3.878 1.00 81.56 377 ILE A N 1
ATOM 2941 C CA . ILE A 1 377 ? 6.780 -2.735 -5.165 1.00 81.56 377 ILE A CA 1
ATOM 2942 C C . ILE A 1 377 ? 5.859 -3.918 -5.435 1.00 81.56 377 ILE A C 1
ATOM 2944 O O . ILE A 1 377 ? 6.299 -4.989 -5.835 1.00 81.56 377 ILE A O 1
ATOM 2948 N N . CYS A 1 378 ? 4.558 -3.735 -5.246 1.00 84.44 378 CYS A N 1
ATOM 2949 C CA . CYS A 1 378 ? 3.602 -4.749 -5.671 1.00 84.44 378 CYS A CA 1
ATOM 2950 C C . CYS A 1 378 ? 3.439 -4.681 -7.193 1.00 84.44 378 CYS A C 1
ATOM 2952 O O . CYS A 1 378 ? 3.121 -3.622 -7.753 1.00 84.44 378 CYS A O 1
ATOM 2954 N N . TYR A 1 379 ? 3.685 -5.803 -7.866 1.00 81.19 379 TYR A N 1
ATOM 2955 C CA . TYR A 1 379 ? 3.481 -5.893 -9.300 1.00 81.19 379 TYR A CA 1
ATOM 2956 C C . TYR A 1 379 ? 1.998 -6.112 -9.586 1.00 81.19 379 TYR A C 1
ATOM 2958 O O . TYR A 1 379 ? 1.453 -7.158 -9.264 1.00 81.19 379 TYR A O 1
ATOM 2966 N N . THR A 1 380 ? 1.328 -5.118 -10.161 1.00 80.88 380 THR A N 1
ATOM 2967 C CA . THR A 1 380 ? -0.120 -5.151 -10.401 1.00 80.88 380 THR A CA 1
ATOM 2968 C C . THR A 1 380 ? -0.447 -4.752 -11.840 1.00 80.88 380 THR A C 1
ATOM 2970 O O . THR A 1 380 ? 0.159 -3.800 -12.349 1.00 80.88 380 THR A O 1
ATOM 2973 N N . PRO A 1 381 ? -1.453 -5.389 -12.477 1.00 79.62 381 PRO A N 1
ATOM 2974 C CA . PRO A 1 381 ? -1.987 -4.970 -13.776 1.00 79.62 381 PRO A CA 1
ATOM 2975 C C . PRO A 1 381 ? -2.453 -3.506 -13.824 1.00 79.62 381 PRO A C 1
ATOM 2977 O O . PRO A 1 381 ? -2.599 -2.934 -14.902 1.00 79.62 381 PRO A O 1
ATOM 2980 N N . LEU A 1 382 ? -2.652 -2.849 -12.675 1.00 80.69 382 LEU A N 1
ATOM 2981 C CA . LEU A 1 382 ? -2.993 -1.425 -12.599 1.00 80.69 382 LEU A CA 1
ATOM 2982 C C . LEU A 1 382 ? -1.895 -0.499 -13.148 1.00 80.69 382 LEU A C 1
ATOM 2984 O O . LEU A 1 382 ? -2.195 0.644 -13.514 1.00 80.69 382 LEU A O 1
ATOM 2988 N N . HIS A 1 383 ? -0.647 -0.973 -13.232 1.00 82.19 383 HIS A N 1
ATOM 2989 C CA . HIS A 1 383 ? 0.451 -0.235 -13.865 1.00 82.19 383 HIS A CA 1
ATOM 2990 C C . HIS A 1 383 ? 0.425 -0.326 -15.397 1.00 82.19 383 HIS A C 1
ATOM 2992 O O . HIS A 1 383 ? 1.056 0.501 -16.051 1.00 82.19 383 HIS A O 1
ATOM 2998 N N . ALA A 1 384 ? -0.333 -1.265 -15.980 1.00 86.00 384 ALA A N 1
ATOM 2999 C CA . ALA A 1 384 ? -0.348 -1.500 -17.424 1.00 86.00 384 ALA A CA 1
ATOM 3000 C C . ALA A 1 384 ? -0.748 -0.246 -18.213 1.00 86.00 384 ALA A C 1
ATOM 3002 O O . ALA A 1 384 ? -0.064 0.126 -19.162 1.00 86.00 384 ALA A O 1
ATOM 3003 N N . VAL A 1 385 ? -1.809 0.454 -17.793 1.00 88.31 385 VAL A N 1
ATOM 3004 C CA . VAL A 1 385 ? -2.294 1.671 -18.471 1.00 88.31 385 VAL A CA 1
ATOM 3005 C C . VAL A 1 385 ? -1.249 2.794 -18.479 1.00 88.31 385 VAL A C 1
ATOM 3007 O O . VAL A 1 385 ? -0.850 3.200 -19.572 1.00 88.31 385 VAL A O 1
ATOM 3010 N N . PRO A 1 386 ? -0.775 3.310 -17.323 1.00 87.38 386 PRO A N 1
ATOM 3011 C CA . PRO A 1 386 ? 0.175 4.419 -17.330 1.00 87.38 386 PRO A CA 1
ATOM 3012 C C . PRO A 1 386 ? 1.497 4.055 -18.013 1.00 87.38 386 PRO A C 1
ATOM 3014 O O . PRO A 1 386 ? 2.083 4.911 -18.668 1.00 87.38 386 PRO A O 1
ATOM 3017 N N . TRP A 1 387 ? 1.964 2.806 -17.916 1.00 88.38 387 TRP A N 1
ATOM 3018 C CA . TRP A 1 387 ? 3.205 2.406 -18.585 1.00 88.38 387 TRP A CA 1
ATOM 3019 C C . TRP A 1 387 ? 3.031 2.245 -20.087 1.00 88.38 387 TRP A C 1
ATOM 3021 O O . TRP A 1 387 ? 3.927 2.630 -20.823 1.00 88.38 387 TRP A O 1
ATOM 3031 N N . THR A 1 388 ? 1.879 1.757 -20.554 1.00 90.12 388 THR A N 1
ATOM 3032 C CA . THR A 1 388 ? 1.570 1.712 -21.991 1.00 90.12 388 THR A CA 1
ATOM 3033 C C . THR A 1 388 ? 1.530 3.124 -22.571 1.00 90.12 388 THR A C 1
ATOM 3035 O O . THR A 1 388 ? 2.152 3.390 -23.593 1.00 90.12 388 THR A O 1
ATOM 3038 N N . GLN A 1 389 ? 0.859 4.058 -21.889 1.00 90.94 389 GLN A N 1
ATOM 3039 C CA . GLN A 1 389 ? 0.801 5.462 -22.308 1.00 90.94 389 GLN A CA 1
ATOM 3040 C C . GLN A 1 389 ? 2.194 6.099 -22.379 1.00 90.94 389 GLN A C 1
ATOM 3042 O O . GLN A 1 389 ? 2.511 6.769 -23.359 1.00 90.94 389 GLN A O 1
ATOM 3047 N N . GLN A 1 390 ? 3.035 5.866 -21.367 1.00 89.31 390 GLN A N 1
ATOM 3048 C CA . GLN A 1 390 ? 4.419 6.348 -21.357 1.00 89.31 390 GLN A CA 1
ATOM 3049 C C . GLN A 1 390 ? 5.255 5.709 -22.466 1.00 89.31 390 GLN A C 1
ATOM 3051 O O . GLN A 1 390 ? 5.957 6.423 -23.169 1.00 89.31 390 GLN A O 1
ATOM 3056 N N . ALA A 1 391 ? 5.143 4.395 -22.662 1.00 89.12 391 ALA A N 1
ATOM 3057 C CA . ALA A 1 391 ? 5.884 3.659 -23.679 1.00 89.12 391 ALA A CA 1
ATOM 3058 C C . ALA A 1 391 ? 5.597 4.188 -25.092 1.00 89.12 391 ALA A C 1
ATOM 3060 O O . ALA A 1 391 ? 6.526 4.464 -25.848 1.00 89.12 391 ALA A O 1
ATOM 3061 N N . VAL A 1 392 ? 4.316 4.387 -25.421 1.00 88.56 392 VAL A N 1
ATOM 3062 C CA . VAL A 1 392 ? 3.884 4.937 -26.715 1.00 88.56 392 VAL A CA 1
ATOM 3063 C C . VAL A 1 392 ? 4.354 6.386 -26.881 1.00 88.56 392 VAL A C 1
ATOM 3065 O O . VAL A 1 392 ? 4.866 6.752 -27.935 1.00 88.56 392 VAL A O 1
ATOM 3068 N N . ALA A 1 393 ? 4.246 7.210 -25.834 1.00 87.44 393 ALA A N 1
ATOM 3069 C CA . ALA A 1 393 ? 4.701 8.599 -25.885 1.00 87.44 393 ALA A CA 1
ATOM 3070 C C . ALA A 1 393 ? 6.226 8.721 -26.052 1.00 87.44 393 ALA A C 1
ATOM 3072 O O . ALA A 1 393 ? 6.694 9.570 -26.807 1.00 87.44 393 ALA A O 1
ATOM 3073 N N . SER A 1 394 ? 7.005 7.878 -25.368 1.00 83.44 394 SER A N 1
ATOM 3074 C CA . SER A 1 394 ? 8.468 7.865 -25.467 1.00 83.44 394 SER A CA 1
ATOM 3075 C C . SER A 1 394 ? 8.960 7.384 -26.833 1.00 83.44 394 SER A C 1
ATOM 3077 O O . SER A 1 394 ? 9.942 7.927 -27.335 1.00 83.44 394 SER A O 1
ATOM 3079 N N . ALA A 1 395 ? 8.266 6.423 -27.449 1.00 79.38 395 ALA A N 1
ATOM 3080 C CA . ALA A 1 395 ? 8.601 5.921 -28.782 1.00 79.38 395 ALA A CA 1
ATOM 3081 C C . ALA A 1 395 ? 8.338 6.947 -29.902 1.00 79.38 395 ALA A C 1
ATOM 3083 O O . ALA A 1 395 ? 8.997 6.931 -30.936 1.00 79.38 395 ALA A O 1
ATOM 3084 N N . ALA A 1 396 ? 7.408 7.884 -29.695 1.00 73.19 396 ALA A N 1
ATOM 3085 C CA . ALA A 1 396 ? 7.078 8.916 -30.679 1.00 73.19 396 ALA A CA 1
ATOM 3086 C C . ALA A 1 396 ? 8.132 10.043 -30.796 1.00 73.19 396 ALA A C 1
ATOM 3088 O O . ALA A 1 396 ? 8.011 10.901 -31.669 1.00 73.19 396 ALA A O 1
ATOM 3089 N N . GLY A 1 397 ? 9.130 10.091 -29.901 1.00 66.38 397 GLY A N 1
ATOM 3090 C CA . GLY A 1 397 ? 9.987 11.267 -29.703 1.00 66.38 397 GLY A CA 1
ATOM 3091 C C . GLY A 1 397 ? 11.405 11.223 -30.288 1.00 66.38 397 GLY A C 1
ATOM 3092 O O . GLY A 1 397 ? 12.069 12.257 -30.260 1.00 66.38 397 GLY A O 1
ATOM 3093 N N . SER A 1 398 ? 11.911 10.078 -30.768 1.00 65.88 398 SER A N 1
ATOM 3094 C CA . SER A 1 398 ? 13.288 9.956 -31.295 1.00 65.88 398 SER A CA 1
ATOM 3095 C C . SER A 1 398 ? 13.512 8.649 -32.068 1.00 65.88 398 SER A C 1
ATOM 3097 O O . SER A 1 398 ? 12.977 7.614 -31.673 1.00 65.88 398 SER A O 1
ATOM 3099 N N . GLU A 1 399 ? 14.363 8.667 -33.103 1.00 68.31 399 GLU A N 1
ATOM 3100 C CA . GLU A 1 399 ? 14.830 7.458 -33.814 1.00 68.31 399 GLU A CA 1
ATOM 3101 C C . GLU A 1 399 ? 15.644 6.509 -32.909 1.00 68.31 399 GLU A C 1
ATOM 3103 O O . GLU A 1 399 ? 15.638 5.302 -33.129 1.00 68.31 399 GLU A O 1
ATOM 3108 N N . ASP A 1 400 ? 16.266 7.028 -31.843 1.00 71.38 400 ASP A N 1
ATOM 3109 C CA . ASP A 1 400 ? 17.032 6.240 -30.860 1.00 71.38 400 ASP A CA 1
ATOM 3110 C C . ASP A 1 400 ? 16.166 5.693 -29.706 1.00 71.38 400 ASP A C 1
ATOM 3112 O O . ASP A 1 400 ? 16.678 5.135 -28.730 1.00 71.38 400 ASP A O 1
ATOM 3116 N N . SER A 1 401 ? 14.845 5.888 -29.756 1.00 78.50 401 SER A N 1
ATOM 3117 C CA . SER A 1 401 ? 13.953 5.456 -28.680 1.00 78.50 401 SER A CA 1
ATOM 3118 C C . SER A 1 401 ? 13.754 3.933 -28.665 1.00 78.50 401 SER A C 1
ATOM 3120 O O . SER A 1 401 ? 13.749 3.245 -29.690 1.00 78.50 401 SER A O 1
ATOM 3122 N N . LEU A 1 402 ? 13.599 3.373 -27.461 1.00 81.69 402 LEU A N 1
ATOM 3123 C CA . LEU A 1 402 ? 13.187 1.981 -27.300 1.00 81.69 402 LEU A CA 1
ATOM 3124 C C . LEU A 1 402 ? 11.793 1.791 -27.909 1.00 81.69 402 LEU A C 1
ATOM 3126 O O . LEU A 1 402 ? 10.908 2.618 -27.689 1.00 81.69 402 LEU A O 1
ATOM 3130 N N . SER A 1 403 ? 11.563 0.657 -28.581 1.00 87.19 403 SER A N 1
ATOM 3131 C CA . SER A 1 403 ? 10.192 0.252 -28.918 1.00 87.19 403 SER A CA 1
ATOM 3132 C C . SER A 1 403 ? 9.301 0.244 -27.661 1.00 87.19 403 SER A C 1
ATOM 3134 O O . SER A 1 403 ? 9.796 -0.052 -26.564 1.00 87.19 403 SER A O 1
ATOM 3136 N N . PRO A 1 404 ? 7.982 0.491 -27.780 1.00 89.06 404 PRO A N 1
ATOM 3137 C CA . PRO A 1 404 ? 7.085 0.496 -26.626 1.00 89.06 404 PRO A CA 1
ATOM 3138 C C . PRO A 1 404 ? 7.175 -0.779 -25.768 1.00 89.06 404 PRO A C 1
ATOM 3140 O O . PRO A 1 404 ? 7.209 -0.708 -24.538 1.00 89.06 404 PRO A O 1
ATOM 3143 N N . LYS A 1 405 ? 7.306 -1.957 -26.394 1.00 90.31 405 LYS A N 1
ATOM 3144 C CA . LYS A 1 405 ? 7.525 -3.226 -25.678 1.00 90.31 405 LYS A CA 1
ATOM 3145 C C . LYS A 1 405 ? 8.866 -3.274 -24.946 1.00 90.31 405 LYS A C 1
ATOM 3147 O O . LYS A 1 405 ? 8.900 -3.699 -23.792 1.00 90.31 405 LYS A O 1
ATOM 3152 N N . ALA A 1 406 ? 9.952 -2.833 -25.587 1.00 90.38 406 ALA A N 1
ATOM 3153 C CA . ALA A 1 406 ? 11.269 -2.774 -24.954 1.00 90.38 406 ALA A CA 1
ATOM 3154 C C . ALA A 1 406 ? 11.263 -1.833 -23.739 1.00 90.38 406 ALA A C 1
ATOM 3156 O O . ALA A 1 406 ? 11.780 -2.205 -22.689 1.00 90.38 406 ALA A O 1
ATOM 3157 N N . PHE A 1 407 ? 10.590 -0.682 -23.836 1.00 90.94 407 PHE A N 1
ATOM 3158 C CA . PHE A 1 407 ? 10.385 0.218 -22.701 1.00 90.94 407 PHE A CA 1
ATOM 3159 C C . PHE A 1 407 ? 9.638 -0.477 -21.554 1.00 90.94 407 PHE A C 1
ATOM 3161 O O . PHE A 1 407 ? 10.088 -0.439 -20.409 1.00 90.94 407 PHE A O 1
ATOM 3168 N N . VAL A 1 408 ? 8.512 -1.146 -21.837 1.00 91.25 408 VAL A N 1
ATOM 3169 C CA . VAL A 1 408 ? 7.749 -1.871 -20.806 1.00 91.25 408 VAL A CA 1
ATOM 3170 C C . VAL A 1 408 ? 8.620 -2.939 -20.138 1.00 91.25 408 VAL A C 1
ATOM 3172 O O . VAL A 1 408 ? 8.673 -2.990 -18.910 1.00 91.25 408 VAL A O 1
ATOM 3175 N N . LEU A 1 409 ? 9.350 -3.746 -20.917 1.00 92.69 409 LEU A N 1
ATOM 3176 C CA . LEU A 1 409 ? 10.277 -4.760 -20.398 1.00 92.69 409 LEU A CA 1
ATOM 3177 C C . LEU A 1 409 ? 11.345 -4.147 -19.492 1.00 92.69 409 LEU A C 1
ATOM 3179 O O . LEU A 1 409 ? 11.564 -4.642 -18.387 1.00 92.69 409 LEU A O 1
ATOM 3183 N N . GLU A 1 410 ? 11.957 -3.041 -19.909 1.00 91.56 410 GLU A N 1
ATOM 3184 C CA . GLU A 1 410 ? 12.948 -2.323 -19.112 1.00 91.56 410 GLU A CA 1
ATOM 3185 C C . GLU A 1 410 ? 12.366 -1.884 -17.757 1.00 91.56 410 GLU A C 1
ATOM 3187 O O . GLU A 1 410 ? 12.974 -2.102 -16.703 1.00 91.56 410 GLU A O 1
ATOM 3192 N N . GLN A 1 411 ? 11.156 -1.314 -17.759 1.00 90.19 411 GLN A N 1
ATOM 3193 C CA . GLN A 1 411 ? 10.479 -0.871 -16.539 1.00 90.19 411 GLN A CA 1
ATOM 3194 C C . GLN A 1 411 ? 10.136 -2.031 -15.597 1.00 90.19 411 GLN A C 1
ATOM 3196 O O . GLN A 1 411 ? 10.247 -1.871 -14.373 1.00 90.19 411 GLN A O 1
ATOM 3201 N N . VAL A 1 412 ? 9.739 -3.184 -16.142 1.00 91.44 412 VAL A N 1
ATOM 3202 C CA . VAL A 1 412 ? 9.469 -4.403 -15.368 1.00 91.44 412 VAL A CA 1
ATOM 3203 C C . VAL A 1 412 ? 10.750 -4.933 -14.749 1.00 91.44 412 VAL A C 1
ATOM 3205 O O . VAL A 1 412 ? 10.844 -5.057 -13.527 1.00 91.44 412 VAL A O 1
ATOM 3208 N N . VAL A 1 413 ? 11.754 -5.200 -15.581 1.00 91.50 413 VAL A N 1
ATOM 3209 C CA . VAL A 1 413 ? 12.995 -5.856 -15.174 1.00 91.50 413 VAL A CA 1
ATOM 3210 C C . VAL A 1 413 ? 13.731 -5.033 -14.110 1.00 91.50 413 VAL A C 1
ATOM 3212 O O . VAL A 1 413 ? 14.153 -5.587 -13.094 1.00 91.50 413 VAL A O 1
ATOM 3215 N N . LYS A 1 414 ? 13.772 -3.697 -14.241 1.00 88.62 414 LYS A N 1
ATOM 3216 C CA . LYS A 1 414 ? 14.350 -2.793 -13.224 1.00 88.62 414 LYS A CA 1
ATOM 3217 C C . LYS A 1 414 ? 13.692 -2.907 -11.843 1.00 88.62 414 LYS A C 1
ATOM 3219 O O . LYS A 1 414 ? 14.351 -2.652 -10.832 1.00 88.62 414 LYS A O 1
ATOM 3224 N N . ARG A 1 415 ? 12.404 -3.258 -11.780 1.00 87.81 415 ARG A N 1
ATOM 3225 C CA . ARG A 1 415 ? 11.631 -3.375 -10.530 1.00 87.81 415 ARG A CA 1
ATOM 3226 C C . ARG A 1 415 ? 11.674 -4.778 -9.928 1.00 87.81 415 ARG A C 1
ATOM 3228 O O . ARG A 1 415 ? 11.433 -4.920 -8.733 1.00 87.81 415 ARG A O 1
ATOM 3235 N N . LEU A 1 416 ? 12.071 -5.804 -10.687 1.00 90.62 416 LEU A N 1
ATOM 3236 C CA . LEU A 1 416 ? 12.195 -7.174 -10.164 1.00 90.62 416 LEU A CA 1
ATOM 3237 C C . LEU A 1 416 ? 13.187 -7.293 -8.999 1.00 90.62 416 LEU A C 1
ATOM 3239 O O . LEU A 1 416 ? 13.072 -8.231 -8.214 1.00 90.62 416 LEU A O 1
ATOM 3243 N N . LYS A 1 417 ? 14.105 -6.332 -8.831 1.00 88.56 417 LYS A N 1
ATOM 3244 C CA . LYS A 1 417 ? 15.072 -6.301 -7.723 1.00 88.56 417 LYS A CA 1
ATOM 3245 C C . LYS A 1 417 ? 14.437 -6.258 -6.332 1.00 88.56 417 LYS A C 1
ATOM 3247 O O . LYS A 1 417 ? 15.108 -6.613 -5.375 1.00 88.56 417 LYS A O 1
ATOM 3252 N N . ASN A 1 418 ? 13.194 -5.796 -6.217 1.00 84.56 418 ASN A N 1
ATOM 3253 C CA . ASN A 1 418 ? 12.489 -5.654 -4.943 1.00 84.56 418 ASN A CA 1
ATOM 3254 C C . ASN A 1 418 ? 10.956 -5.712 -5.074 1.00 84.56 418 ASN A C 1
ATOM 3256 O O . ASN A 1 418 ? 10.256 -5.383 -4.116 1.00 84.56 418 ASN A O 1
ATOM 3260 N N . ALA A 1 419 ? 10.420 -6.077 -6.246 1.00 87.75 419 ALA A N 1
ATOM 3261 C CA . ALA A 1 419 ? 8.984 -6.281 -6.394 1.00 87.75 419 ALA A CA 1
ATOM 3262 C C . ALA A 1 419 ? 8.497 -7.482 -5.568 1.00 87.75 419 ALA A C 1
ATOM 3264 O O . ALA A 1 419 ? 9.327 -8.269 -5.126 1.00 87.75 419 ALA A O 1
ATOM 3265 N N . ILE A 1 420 ? 7.191 -7.651 -5.401 1.00 89.81 420 ILE A N 1
ATOM 3266 C CA . ILE A 1 420 ? 6.527 -8.844 -4.848 1.00 89.81 420 ILE A CA 1
ATOM 3267 C C . ILE A 1 420 ? 5.228 -9.108 -5.622 1.00 89.81 420 ILE A C 1
ATOM 3269 O O . ILE A 1 420 ? 4.683 -8.180 -6.241 1.00 89.81 420 ILE A O 1
ATOM 3273 N N . SER A 1 421 ? 4.734 -10.349 -5.602 1.00 92.69 421 SER A N 1
ATOM 3274 C CA . SER A 1 421 ? 3.412 -10.672 -6.156 1.00 92.69 421 SER A CA 1
ATOM 3275 C C . SER A 1 421 ? 2.270 -10.016 -5.363 1.00 92.69 421 SER A C 1
ATOM 3277 O O . SER A 1 421 ? 2.461 -9.507 -4.252 1.00 92.69 421 SER A O 1
ATOM 3279 N N . ILE A 1 422 ? 1.057 -10.016 -5.936 1.00 92.06 422 ILE A N 1
ATOM 3280 C CA . ILE A 1 422 ? -0.132 -9.507 -5.233 1.00 92.06 422 ILE A CA 1
ATOM 3281 C C . ILE A 1 422 ? -0.448 -10.428 -4.052 1.00 92.06 422 ILE A C 1
ATOM 3283 O O . ILE A 1 422 ? -0.732 -9.935 -2.961 1.00 92.06 422 ILE A O 1
ATOM 3287 N N . ASP A 1 423 ? -0.346 -11.743 -4.250 1.00 91.56 423 ASP A N 1
ATOM 3288 C CA . ASP A 1 423 ? -0.507 -12.755 -3.207 1.00 91.56 423 ASP A CA 1
ATOM 3289 C C . ASP A 1 423 ? 0.418 -12.492 -2.021 1.00 91.56 423 ASP A C 1
ATOM 3291 O O . ASP A 1 423 ? -0.052 -12.363 -0.891 1.00 91.56 423 ASP A O 1
ATOM 3295 N N . GLN A 1 424 ? 1.712 -12.293 -2.278 1.00 90.81 424 GLN A N 1
ATOM 3296 C CA . GLN A 1 424 ? 2.673 -12.021 -1.216 1.00 90.81 424 GLN A CA 1
ATOM 3297 C C . GLN A 1 424 ? 2.392 -10.696 -0.495 1.00 90.81 424 GLN A C 1
ATOM 3299 O O . GLN A 1 424 ? 2.508 -10.629 0.728 1.00 90.81 424 GLN A O 1
ATOM 3304 N N . ALA A 1 425 ? 1.976 -9.650 -1.214 1.00 91.00 425 ALA A N 1
ATOM 3305 C CA . ALA A 1 425 ? 1.581 -8.386 -0.592 1.00 91.00 425 ALA A CA 1
ATOM 3306 C C . ALA A 1 425 ? 0.348 -8.545 0.319 1.00 91.00 425 ALA A C 1
ATOM 3308 O O . ALA A 1 425 ? 0.255 -7.901 1.364 1.00 91.00 425 ALA A O 1
ATOM 3309 N N . VAL A 1 426 ? -0.597 -9.409 -0.057 1.00 91.50 426 VAL A N 1
ATOM 3310 C CA . VAL A 1 426 ? -1.775 -9.726 0.757 1.00 91.50 426 VAL A CA 1
ATOM 3311 C C . VAL A 1 426 ? -1.403 -10.545 1.990 1.00 91.50 426 VAL A C 1
ATOM 3313 O O . VAL A 1 426 ? -1.902 -10.233 3.068 1.00 91.50 426 VAL A O 1
ATOM 3316 N N . GLU A 1 427 ? -0.482 -11.509 1.891 1.00 89.56 427 GLU A N 1
ATOM 3317 C CA . GLU A 1 427 ? 0.015 -12.253 3.062 1.00 89.56 427 GLU A CA 1
ATOM 3318 C C . GLU A 1 427 ? 0.553 -11.331 4.163 1.00 89.56 427 GLU A C 1
ATOM 3320 O O . GLU A 1 427 ? 0.363 -11.607 5.346 1.00 89.56 427 GLU A O 1
ATOM 3325 N N . CYS A 1 428 ? 1.169 -10.204 3.797 1.00 88.38 428 CYS A N 1
ATOM 3326 C CA . CYS A 1 428 ? 1.683 -9.225 4.756 1.00 88.38 428 CY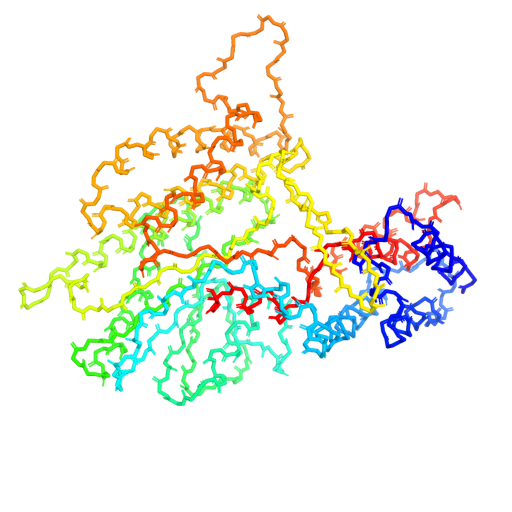S A CA 1
ATOM 3327 C C . CYS A 1 428 ? 0.602 -8.553 5.623 1.00 88.38 428 CYS A C 1
ATOM 3329 O O . CYS A 1 428 ? 0.946 -7.898 6.599 1.00 88.38 428 CYS A O 1
ATOM 3331 N N . HIS A 1 429 ? -0.685 -8.687 5.284 1.00 89.94 429 HIS A N 1
ATOM 3332 C CA . HIS A 1 429 ? -1.799 -8.149 6.077 1.00 89.94 429 HIS A CA 1
ATOM 3333 C C . HIS A 1 429 ? -2.289 -9.123 7.159 1.00 89.94 429 HIS A C 1
ATOM 3335 O O . HIS A 1 429 ? -3.095 -8.739 8.003 1.00 89.94 429 HIS A O 1
ATOM 3341 N N . PHE A 1 430 ? -1.840 -10.381 7.119 1.00 85.62 430 PHE A N 1
ATOM 3342 C CA . PHE A 1 430 ? -2.249 -11.439 8.051 1.00 85.62 430 PHE A CA 1
ATOM 3343 C C . PHE A 1 430 ? -1.142 -11.855 9.025 1.00 85.62 430 PHE A C 1
ATOM 3345 O O . PHE A 1 430 ? -1.416 -12.593 9.969 1.00 85.62 430 PHE A O 1
ATOM 3352 N N . LYS A 1 431 ? 0.095 -11.417 8.776 1.00 70.56 431 LYS A N 1
ATOM 3353 C CA . LYS A 1 431 ? 1.285 -11.700 9.586 1.00 70.56 431 LYS A CA 1
ATOM 3354 C C . LYS A 1 431 ? 1.636 -10.488 10.431 1.00 70.56 431 LYS A C 1
ATOM 3356 O O . LYS A 1 431 ? 1.968 -10.693 11.617 1.00 70.56 431 LYS A O 1
#

Sequence (431 aa):
MKQATDHLDTLIQDIRSQNPKTLAYWRVTNEPIYKVLQHFASTDSDDDDSSQSVDSLLPQVQTFFDALNAQLSVQESEDPDYQAYLKSKSPETTTPKTTSSTTDVSIVFGGKYPAEGKPRSISERLVNKLSDGKDETAVITVSRSNVSHDMPINCRHVALQNLDHADTSLGSAEFGQILEMAGNEAKKGGDKPGLTLYLTLGQHKGVNPFRRNLQGANNFCLALEKFMTTEKDGNTRNDACDWRVVLTGTDATLPSDYPASHVELLNQSLQIPSYKISEYNFTYATSKLGQYFLLIKTVAQLTGRMDIVEEVEHIVVKIQASVDKAGDNGNYHPPEDGQETPSTFISMAELDQYSRRSMELELELREHLQFAKGISICYTPLHAVPWTQQAVASAAGSEDSLSPKAFVLEQVVKRLKNAISIDQAVECHFK

Organism: NCBI:txid2856

Secondary structure (DSSP, 8-state):
-HHHHHHHHHHHHHHHH-SSEEHHHHHHTSHHHHHHHHHHHHPPPS--STT--HHHHHHHHHHHHHHHHHHHHHHHHH-HHHHHHHHHHS---------S-PPEEEEEET--PPGGG---SHHHHHHHHHHHS-TTEEEEEEESS---S---TTEEEEE-S-TT-SSHHHHHHHHHHHHHHHHHHHTTS-SS-EEEEEE------SSSHHHHHHHHHHHHHHHHHHHHH-EETTEEHHHHSEEEEEE---GGGS-TTPPPEEEEETTEEEEEPPP---TTTHHHHHHHHHHHHHHHHHHHHHTT-HHHHHHHHHHHHHHHHHHHHHHHHSS--PPPTTSPPPTT---HHHHHHHHHHHHHHHHHTTTTEEEPP--SEE--GGGHHHHHHHHHHHHTT-TTPPPHHHHHHHHHHHHTTTEE-HHHHHHTTT-

Solvent-accessible surface area (backbone atoms only — not comparable to full-atom values): 23009 Å² total; per-residue (Å²): 101,68,67,28,42,54,48,49,53,50,55,51,50,52,45,71,66,46,82,76,35,31,44,29,34,65,46,61,68,34,65,71,44,37,50,50,54,49,48,63,33,64,57,78,58,98,63,82,50,88,71,62,43,55,80,73,46,33,62,56,44,33,53,47,36,52,53,43,30,53,45,43,36,51,56,53,71,71,35,67,53,55,45,50,50,55,52,70,71,36,70,87,67,81,67,76,78,88,80,73,95,44,25,31,29,40,36,33,40,72,13,44,78,35,69,96,75,55,53,54,44,50,41,15,42,41,44,44,57,53,59,72,40,61,95,58,35,40,33,42,26,28,26,74,58,79,80,95,68,92,68,60,92,48,43,46,80,46,63,50,82,39,44,44,34,85,56,50,71,60,5,13,48,54,41,32,53,52,53,53,52,46,58,58,58,22,66,76,26,58,93,57,16,36,39,39,40,35,38,51,87,71,58,83,64,73,85,43,22,50,48,37,45,35,36,25,42,49,12,41,40,56,18,49,52,55,53,34,65,43,69,56,97,92,39,35,42,58,81,51,36,50,53,32,40,36,35,64,41,49,24,40,43,34,31,68,80,57,68,61,46,76,46,63,49,96,92,36,72,26,43,34,61,57,48,37,40,43,77,92,44,36,64,58,24,48,31,50,50,35,37,51,46,48,50,51,31,47,50,24,54,77,69,70,36,53,72,54,28,66,63,39,50,62,54,38,57,35,39,50,52,34,39,60,58,34,50,77,68,79,55,73,72,77,75,58,94,91,55,84,73,55,93,40,65,76,51,74,71,55,49,28,50,52,30,54,49,51,59,52,52,39,66,76,41,49,82,42,33,45,65,18,60,88,31,53,37,70,53,44,43,74,52,28,60,66,49,36,50,48,20,40,56,53,32,71,72,44,96,87,42,53,54,41,66,31,42,48,50,52,60,52,58,71,43,40,34,45,43,42,18,41,64,58,52,36,51,28,70,80,93

Foldseek 3Di:
DPQQQVLLVVLLVVQVPDPPHFLLVVQCVPPQLVVLSNCLSPDDDVPPDLPDDLVNCLVSLLVSLLSNLVSQVVSCVPFVLNVVVLVVQPDPPPPPPPPDQFQAEEEQEAADQDDVNRDQFLRNVLQSVQLVPDPRYAYEYEEQDDDPDDDRPSYHYDHDNCLLPPPLVRNLVVLLVVLVVRVVVRVVTDQAYEYEYEAALDQPDDQLSLLSSLSNLLSNLVSVLVQQQDDDPRDGVLVRYQAAYEYAAELQLAAPPDAWDWTQGPNHIHTHDGNYHDQLCPLVNLSRLLSLLSVLLSLCVSVVVVVSNVVSVVSNVLSSLQSVVCSVVVGDDADDPPDDDPPSDADSVNSNVSSVVSVVSCVVSVSHYHHLPLQYAESGSVVSSVLLVVLSVQSVPDPPGRHSSSSSSVVVSVCSSRYHRSVSSSVSRVD

Mean predicted aligned error: 6.99 Å

pLDDT: mean 85.9, std 12.59, range [35.34, 98.44]